Protein AF-A0A2H1GBQ4-F1 (afdb_monomer)

InterPro domains:
  IPR002227 Tyrosinase copper-binding domain [PF00264] (323-516)
  IPR002227 Tyrosinase copper-binding domain [PR00092] (339-356)
  IPR002227 Tyrosinase copper-binding domain [PR00092] (369-374)
  IPR002227 Tyrosinase copper-binding domain [PR00092] (476-487)
  IPR002227 Tyrosinase copper-binding domain [PR00092] (495-513)
  IPR002227 Tyrosinase copper-binding domain [PS00497] (339-356)
  IPR002227 Tyrosinase copper-binding domain [PS00498] (496-507)
  IPR008922 Di-copper centre-containing domain superfamily [G3DSA:1.10.1280.10] (305-570)
  IPR008922 Di-copper centre-containing domain superfamily [SSF48056] (314-570)
  IPR021765 Mycotoxin biosynthesis protein UstYa-like [PF11807] (21-187)
  IPR021765 Mycotoxin biosynthesis protein UstYa-like [PTHR33365] (36-187)

Sequence (570 aa):
MLWRVSRHGSFARGFSNELGPAKHLIELQRSVFVGSPEFRDDGTEYVPDDGIDRPVYVGEPSRSIDHEWALLHWGRFFLLSEDEARSAWGKGFEQYWSPRQGGYVAALEVMHTLHCLDHIRKSLYPEHYSQDSPVHGTLHRDHCLDHIRQSVMCTADLTPIPSRFYPGIGDNYIDSDQPHTCRDWTKARFPDTRRASPLNDRDESLDAWRPLNKRAAGAALRLSACLLRGRQGALNTATYSILPTYSSQRKTRPWTGSGDPFTRKTTLLPVLSIQMMLSTSMNRRREPCVLTLLHKDGHTGRTWPSVKCLSTVPSRWTHNGTVYDDFAYLHGSIGKWCHHSASFLPWHRWTLHIWEASLREHCGFKGHVPYWDWTRDWMDIAASSIWDAESGFGGNGDPTGQVTVGNGTCVEDGPFANLRPIRYNNTYVAHCLSRGFADKPTLDRLLGKRFNPRSIGHIMRVDDYKDFNWEVEFHLHNAMHPAIGGDFRAMTAANDPIFFLHHAQLDHIWWQWQQQQPESRLGAYSGRHMVNSTDENASLQDVLMFGGLVENVPVWHAMDTENGKLCYRY

Structure (mmCIF, N/CA/C/O backbone):
data_AF-A0A2H1GBQ4-F1
#
_entry.id   AF-A0A2H1GBQ4-F1
#
loop_
_atom_site.group_PDB
_atom_site.id
_atom_site.type_symbol
_atom_site.label_atom_id
_atom_site.label_alt_id
_atom_site.label_comp_id
_atom_site.label_asym_id
_atom_site.label_entity_id
_atom_site.label_seq_id
_atom_site.pdbx_PDB_ins_code
_atom_site.Cartn_x
_atom_site.Cartn_y
_atom_site.Cartn_z
_atom_site.occupancy
_atom_site.B_iso_or_equiv
_atom_site.auth_seq_id
_atom_site.auth_comp_id
_atom_site.auth_asym_id
_atom_site.auth_atom_id
_atom_site.pdbx_PDB_model_num
ATOM 1 N N . MET A 1 1 ? -10.084 47.363 27.577 1.00 38.78 1 MET A N 1
ATOM 2 C CA . MET A 1 1 ? -9.716 46.055 26.994 1.00 38.78 1 MET A CA 1
ATOM 3 C C . MET A 1 1 ? -9.038 45.245 28.094 1.00 38.78 1 MET A C 1
ATOM 5 O O . MET A 1 1 ? -7.894 45.519 28.428 1.00 38.78 1 MET A O 1
ATOM 9 N N . LEU A 1 2 ? -9.776 44.368 28.779 1.00 42.47 2 LEU A N 1
ATOM 10 C CA . LEU A 1 2 ? -9.207 43.504 29.820 1.00 42.47 2 LEU A CA 1
ATOM 11 C C . LEU A 1 2 ? -8.462 42.365 29.118 1.00 42.47 2 LEU A C 1
ATOM 13 O O . LEU A 1 2 ? -9.093 41.556 28.438 1.00 42.47 2 LEU A O 1
ATOM 17 N N . TRP A 1 3 ? -7.136 42.326 29.248 1.00 49.81 3 TRP A N 1
ATOM 18 C CA . TRP A 1 3 ? -6.316 41.213 28.776 1.00 49.81 3 TRP A CA 1
ATOM 19 C C . TRP A 1 3 ? -6.796 39.932 29.462 1.00 49.81 3 TRP A C 1
ATOM 21 O O . TRP A 1 3 ? -6.581 39.738 30.659 1.00 49.81 3 TRP A O 1
ATOM 31 N N . ARG A 1 4 ? -7.490 39.060 28.721 1.00 50.50 4 ARG A N 1
ATOM 32 C CA . ARG A 1 4 ? -7.787 37.705 29.188 1.00 50.50 4 ARG A CA 1
ATOM 33 C C . ARG A 1 4 ? -6.452 36.986 29.345 1.00 50.50 4 ARG A C 1
ATOM 35 O O . ARG A 1 4 ? -5.852 36.573 28.358 1.00 50.50 4 ARG A O 1
ATOM 42 N N . VAL A 1 5 ? -5.982 36.842 30.581 1.00 56.78 5 VAL A N 1
ATOM 43 C CA . VAL A 1 5 ? -4.914 35.891 30.891 1.00 56.78 5 VAL A CA 1
ATOM 44 C C . VAL A 1 5 ? -5.446 34.511 30.508 1.00 56.78 5 VAL A C 1
ATOM 46 O O . VAL A 1 5 ? -6.494 34.089 31.003 1.00 56.78 5 VAL A O 1
ATOM 49 N N . SER A 1 6 ? -4.775 33.853 29.563 1.00 67.06 6 SER A N 1
ATOM 50 C CA . SER A 1 6 ? -5.109 32.492 29.142 1.00 67.06 6 SER A CA 1
ATOM 51 C C . SER A 1 6 ? -5.186 31.584 30.368 1.00 67.06 6 SER A C 1
ATOM 53 O O . SER A 1 6 ? -4.241 31.520 31.155 1.00 67.06 6 SER A O 1
ATOM 55 N N . ARG A 1 7 ? -6.299 30.854 30.517 1.00 72.38 7 ARG A N 1
ATOM 56 C CA . ARG A 1 7 ? -6.469 29.851 31.584 1.00 72.38 7 ARG A CA 1
ATOM 57 C C . ARG A 1 7 ? -5.467 28.694 31.472 1.00 72.38 7 ARG A C 1
ATOM 59 O O . ARG A 1 7 ? -5.297 27.959 32.435 1.00 72.38 7 ARG A O 1
ATOM 66 N N . HIS A 1 8 ? -4.807 28.554 30.323 1.00 79.31 8 HIS A N 1
ATOM 67 C CA . HIS A 1 8 ? -3.888 27.460 30.016 1.00 79.31 8 HIS A CA 1
ATOM 68 C C . HIS A 1 8 ? -2.405 27.847 30.140 1.00 79.31 8 HIS A C 1
ATOM 70 O O . HIS A 1 8 ? -1.551 26.973 30.037 1.00 79.31 8 HIS A O 1
ATOM 76 N N . GLY A 1 9 ? -2.087 29.123 30.400 1.00 87.31 9 GLY A N 1
ATOM 77 C CA . GLY A 1 9 ? -0.710 29.632 30.454 1.00 87.31 9 GLY A CA 1
ATOM 78 C C . GLY A 1 9 ? -0.241 30.273 29.143 1.00 87.31 9 GLY A C 1
ATOM 79 O O . GLY A 1 9 ? -1.062 30.637 28.296 1.00 87.31 9 GLY A O 1
ATOM 80 N N . SER A 1 10 ? 1.072 30.469 28.993 1.00 89.25 10 SER A N 1
ATOM 81 C CA . SER A 1 10 ? 1.675 31.069 27.793 1.00 89.25 10 SER A CA 1
ATOM 82 C C . SER A 1 10 ? 3.088 30.556 27.525 1.00 89.25 10 SER A C 1
ATOM 84 O O . SER A 1 10 ? 3.772 30.080 28.430 1.00 89.25 10 SER A O 1
ATOM 86 N N . PHE A 1 11 ? 3.576 30.752 26.296 1.00 89.81 11 PHE A N 1
ATOM 87 C CA . PHE A 1 11 ? 4.953 30.409 25.941 1.00 89.81 11 PHE A CA 1
ATOM 88 C C . PHE A 1 11 ? 5.979 31.083 26.875 1.00 89.81 11 PHE A C 1
ATOM 90 O O . PHE A 1 11 ? 6.908 30.434 27.333 1.00 89.81 11 PHE A O 1
ATOM 97 N N . ALA A 1 12 ? 5.761 32.337 27.280 1.00 88.62 12 ALA A N 1
ATOM 98 C CA . ALA A 1 12 ? 6.686 33.070 28.153 1.00 88.62 12 ALA A CA 1
ATOM 99 C C . ALA A 1 12 ? 6.632 32.686 29.647 1.00 88.62 12 ALA A C 1
ATOM 101 O O . ALA A 1 12 ? 7.546 33.029 30.387 1.00 88.62 12 ALA A O 1
ATOM 102 N N . ARG A 1 13 ? 5.543 32.067 30.127 1.00 87.12 13 ARG A N 1
ATOM 103 C CA . ARG A 1 13 ? 5.309 31.820 31.573 1.00 87.12 13 ARG A CA 1
ATOM 104 C C . ARG A 1 13 ? 5.063 30.354 31.925 1.00 87.12 13 ARG A C 1
ATOM 106 O O . ARG A 1 13 ? 4.898 30.012 33.095 1.00 87.12 13 ARG A O 1
ATOM 113 N N . GLY A 1 14 ? 5.011 29.514 30.904 1.00 88.62 14 GLY A N 1
ATOM 114 C CA . GLY A 1 14 ? 4.707 28.101 30.995 1.00 88.62 14 GLY A CA 1
ATOM 115 C C . GLY A 1 14 ? 3.218 27.777 30.892 1.00 88.62 14 GLY A C 1
ATOM 116 O O . GLY A 1 14 ? 2.351 28.632 31.104 1.00 88.62 14 GLY A O 1
ATOM 117 N N . PHE A 1 15 ? 2.936 26.520 30.556 1.00 90.19 15 PHE A N 1
ATOM 118 C CA . PHE A 1 15 ? 1.590 25.957 30.394 1.00 90.19 15 PHE A CA 1
ATOM 119 C C . PHE A 1 15 ? 1.181 25.090 31.592 1.00 90.19 15 PHE A C 1
ATOM 121 O O . PHE A 1 15 ? 2.008 24.698 32.417 1.00 90.19 15 PHE A O 1
ATOM 128 N N . SER A 1 16 ? -0.113 24.803 31.748 1.00 86.75 16 SER A N 1
ATOM 129 C CA . SER A 1 16 ? -0.639 24.082 32.922 1.00 86.75 16 SER A CA 1
ATOM 130 C C . SER A 1 16 ? -0.069 22.671 33.110 1.00 86.75 16 SER A C 1
ATOM 132 O O . SER A 1 16 ? 0.075 22.244 34.248 1.00 86.75 16 SER A O 1
ATOM 134 N N . ASN A 1 17 ? 0.281 21.986 32.023 1.00 85.19 17 ASN A N 1
ATOM 135 C CA . ASN A 1 17 ? 0.831 20.626 31.991 1.00 85.19 17 ASN A CA 1
ATOM 136 C C . ASN A 1 17 ? 2.365 20.564 32.117 1.00 85.19 17 ASN A C 1
ATOM 138 O O . ASN A 1 17 ? 2.936 19.479 32.095 1.00 85.19 17 ASN A O 1
ATOM 142 N N . GLU A 1 18 ? 3.044 21.705 32.235 1.00 88.19 18 GLU A N 1
ATOM 143 C CA . GLU A 1 18 ? 4.492 21.740 32.444 1.00 88.19 18 GLU A CA 1
ATOM 144 C C . GLU A 1 18 ? 4.855 21.627 33.927 1.00 88.19 18 GLU A C 1
ATOM 146 O O . GLU A 1 18 ? 4.113 22.075 34.809 1.00 88.19 18 GLU A O 1
ATOM 151 N N . LEU A 1 19 ? 6.051 21.098 34.193 1.00 87.06 19 LEU A N 1
ATOM 152 C CA . LEU A 1 19 ? 6.580 20.893 35.537 1.00 87.06 19 LEU A CA 1
ATOM 153 C C . LEU A 1 19 ? 6.640 22.212 36.322 1.00 87.06 19 LEU A C 1
ATOM 155 O O . LEU A 1 19 ? 7.461 23.085 36.043 1.00 87.06 19 LEU A O 1
ATOM 159 N N . GLY A 1 20 ? 5.774 22.342 37.331 1.00 84.00 20 GLY A N 1
ATOM 160 C CA . GLY A 1 20 ? 5.594 23.569 38.115 1.00 84.00 20 GLY A CA 1
ATOM 161 C C . GLY A 1 20 ? 6.903 24.191 38.623 1.00 84.00 20 GLY A C 1
ATOM 162 O O . GLY A 1 20 ? 7.149 25.362 38.327 1.00 84.00 20 GLY A O 1
ATOM 163 N N . PRO A 1 21 ? 7.775 23.424 39.307 1.00 82.94 21 PRO A N 1
ATOM 164 C CA . PRO A 1 21 ? 9.067 23.918 39.778 1.00 82.94 21 PRO A CA 1
ATOM 165 C C . PRO A 1 21 ? 10.001 24.436 38.680 1.00 82.94 21 PRO A C 1
ATOM 167 O O . PRO A 1 21 ? 10.851 25.257 38.986 1.00 82.94 21 PRO A O 1
ATOM 170 N N . ALA A 1 22 ? 9.856 24.020 37.418 1.00 81.31 22 ALA A N 1
ATOM 171 C CA . ALA A 1 22 ? 10.728 24.457 36.324 1.00 81.31 22 ALA A CA 1
ATOM 172 C C . ALA A 1 22 ? 10.250 25.750 35.635 1.00 81.31 22 ALA A C 1
ATOM 174 O O . ALA A 1 22 ? 11.020 26.382 34.918 1.00 81.31 22 ALA A O 1
ATOM 175 N N . LYS A 1 23 ? 9.006 26.194 35.865 1.00 85.31 23 LYS A N 1
ATOM 176 C CA . LYS A 1 23 ? 8.419 27.346 35.148 1.00 85.31 23 LYS A CA 1
ATOM 177 C C . LYS A 1 23 ? 9.160 28.663 35.375 1.00 85.31 23 LYS A C 1
ATOM 179 O O . LYS A 1 23 ? 9.200 29.499 34.482 1.00 85.31 23 LYS A O 1
ATOM 184 N N . HIS A 1 24 ? 9.759 28.845 36.552 1.00 83.81 24 HIS A N 1
ATOM 185 C CA . HIS A 1 24 ? 10.533 30.050 36.873 1.00 83.81 24 HIS A CA 1
ATOM 186 C C . HIS A 1 24 ? 11.876 30.134 36.130 1.00 83.81 24 HIS A C 1
ATOM 188 O O . HIS A 1 24 ? 12.510 31.183 36.161 1.00 83.81 24 HIS A O 1
ATOM 194 N N . LEU A 1 25 ? 12.299 29.045 35.479 1.00 82.81 25 LEU A N 1
ATOM 195 C CA . LEU A 1 25 ? 13.528 28.965 34.687 1.00 82.81 25 LEU A CA 1
ATOM 196 C C . LEU A 1 25 ? 13.283 29.282 33.204 1.00 82.81 25 LEU A C 1
ATOM 198 O O . LEU A 1 25 ? 14.226 29.272 32.422 1.00 82.81 25 LEU A O 1
ATOM 202 N N . ILE A 1 26 ? 12.029 29.530 32.804 1.00 87.19 26 ILE A N 1
ATOM 203 C CA . ILE A 1 26 ? 11.687 29.866 31.421 1.00 87.19 26 ILE A CA 1
ATOM 204 C C . ILE A 1 26 ? 12.207 31.268 31.112 1.00 87.19 26 ILE A C 1
ATOM 206 O O . ILE A 1 26 ? 11.700 32.263 31.628 1.00 87.19 26 ILE A O 1
ATOM 210 N N . GLU A 1 27 ? 13.169 31.339 30.201 1.00 89.12 27 GLU A N 1
ATOM 211 C CA . GLU A 1 27 ? 13.633 32.582 29.596 1.00 89.12 27 GLU A CA 1
ATOM 212 C C . GLU A 1 27 ? 13.408 32.533 28.086 1.00 89.12 27 GLU A C 1
ATOM 214 O O . GLU A 1 27 ? 13.557 31.484 27.458 1.00 89.12 27 GLU A O 1
ATOM 219 N N . LEU A 1 28 ? 13.018 33.665 27.497 1.00 92.81 28 LEU A N 1
ATOM 220 C CA . LEU A 1 28 ? 12.869 33.782 26.051 1.00 92.81 28 LEU A CA 1
ATOM 221 C C . LEU A 1 28 ? 14.123 34.397 25.445 1.00 92.81 28 LEU A C 1
ATOM 223 O O . LEU A 1 28 ? 14.625 35.405 25.937 1.00 92.81 28 LEU A O 1
ATOM 227 N N . GLN A 1 29 ? 14.566 33.827 24.334 1.00 93.06 29 GLN A N 1
ATOM 228 C CA . GLN A 1 29 ? 15.658 34.348 23.528 1.00 93.06 29 GLN A CA 1
ATOM 229 C C . GLN A 1 29 ? 15.260 34.376 22.057 1.00 93.06 29 GLN A C 1
ATOM 231 O O . GLN A 1 29 ? 14.491 33.537 21.588 1.00 93.06 29 GLN A O 1
ATOM 236 N N . ARG A 1 30 ? 15.800 35.343 21.317 1.00 93.44 30 ARG A N 1
ATOM 237 C CA . ARG A 1 30 ? 15.692 35.359 19.860 1.00 93.44 30 ARG A CA 1
ATOM 238 C C . ARG A 1 30 ? 16.866 34.573 19.290 1.00 93.44 30 ARG A C 1
ATOM 240 O O . ARG A 1 30 ? 18.007 34.890 19.611 1.00 93.44 30 ARG A O 1
ATOM 247 N N . SER A 1 31 ? 16.587 33.572 18.467 1.00 90.12 31 SER A N 1
ATOM 248 C CA . SER A 1 31 ? 17.605 32.736 17.826 1.00 90.12 31 SER A CA 1
ATOM 249 C C . SER A 1 31 ? 17.340 32.701 16.329 1.00 90.12 31 SER A C 1
ATOM 251 O O . SER A 1 31 ? 16.193 32.551 15.921 1.00 90.12 31 SER A O 1
ATOM 253 N N . VAL A 1 32 ? 18.374 32.909 15.518 1.00 89.94 32 VAL A N 1
ATOM 254 C CA . VAL A 1 32 ? 18.276 32.761 14.062 1.00 89.94 32 VAL A CA 1
ATOM 255 C C . VAL A 1 32 ? 18.595 31.310 13.746 1.00 89.94 32 VAL A C 1
ATOM 257 O O . VAL A 1 32 ? 19.624 30.807 14.201 1.00 89.94 32 VAL A O 1
ATOM 260 N N . PHE A 1 33 ? 17.687 30.629 13.051 1.00 90.50 33 PHE A N 1
ATOM 261 C CA . PHE A 1 33 ? 17.979 29.293 12.541 1.00 90.50 33 PHE A CA 1
ATOM 262 C C . PHE A 1 33 ? 18.963 29.413 11.384 1.00 90.50 33 PHE A C 1
ATOM 264 O O . PHE A 1 33 ? 19.025 30.444 10.723 1.00 90.50 33 PHE A O 1
ATOM 271 N N . VAL A 1 34 ? 19.792 28.393 11.215 1.00 86.69 34 VAL A N 1
ATOM 272 C CA . VAL A 1 34 ? 20.936 28.413 10.303 1.00 86.69 34 VAL A CA 1
ATOM 273 C C . VAL A 1 34 ? 21.101 27.048 9.661 1.00 86.69 34 VAL A C 1
ATOM 275 O O . VAL A 1 34 ? 20.790 26.029 10.286 1.00 86.69 34 VAL A O 1
ATOM 278 N N . GLY A 1 35 ? 21.650 27.032 8.449 1.00 85.06 35 GLY A N 1
ATOM 279 C CA . GLY A 1 35 ? 21.960 25.801 7.723 1.00 85.06 35 GLY A CA 1
ATOM 280 C C . GLY A 1 35 ? 21.025 25.509 6.552 1.00 85.06 35 GLY A C 1
ATOM 281 O O . GLY A 1 35 ? 20.996 24.371 6.081 1.00 85.06 35 GLY A O 1
ATOM 282 N N . SER A 1 36 ? 20.271 26.506 6.079 1.00 88.31 36 SER A N 1
ATOM 283 C CA . SER A 1 36 ? 19.538 26.409 4.816 1.00 88.31 36 SER A CA 1
ATOM 284 C C . SER A 1 36 ? 20.495 26.108 3.650 1.00 88.31 36 SER A C 1
ATOM 286 O O . SER A 1 36 ? 21.548 26.746 3.545 1.00 88.31 36 SER A O 1
ATOM 288 N N . PRO A 1 37 ? 20.157 25.161 2.757 1.00 90.31 37 PRO A N 1
ATOM 289 C CA . PRO A 1 37 ? 20.913 24.958 1.528 1.00 90.31 37 PRO A CA 1
ATOM 290 C C . PRO A 1 37 ? 20.870 26.190 0.611 1.00 90.31 37 PRO A C 1
ATOM 292 O O . PRO A 1 37 ? 19.827 26.817 0.427 1.00 90.31 37 PRO A O 1
ATOM 295 N N . GLU A 1 38 ? 22.007 26.504 0.002 1.00 91.19 38 GLU A N 1
ATOM 296 C CA . GLU A 1 38 ? 22.168 27.460 -1.089 1.00 91.19 38 GLU A CA 1
ATOM 297 C C . GLU A 1 38 ? 22.621 26.752 -2.372 1.00 91.19 38 GLU A C 1
ATOM 299 O O . GLU A 1 38 ? 23.110 25.623 -2.353 1.00 91.19 38 GLU A O 1
ATOM 304 N N . PHE A 1 39 ? 22.484 27.443 -3.504 1.00 93.38 39 PHE A N 1
ATOM 305 C CA . PHE A 1 39 ? 22.809 26.912 -4.825 1.00 93.38 39 PHE A CA 1
ATOM 306 C C . PHE A 1 39 ? 23.797 27.831 -5.537 1.00 93.38 39 PHE A C 1
ATOM 308 O O . PHE A 1 39 ? 23.578 29.041 -5.627 1.00 93.38 39 PHE A O 1
ATOM 315 N N . ARG A 1 40 ? 24.883 27.253 -6.060 1.00 91.69 40 ARG A N 1
ATOM 316 C CA . ARG A 1 40 ? 25.826 27.953 -6.948 1.00 91.69 40 ARG A CA 1
ATOM 317 C C . ARG A 1 40 ? 25.183 28.221 -8.310 1.00 91.69 40 ARG A C 1
ATOM 319 O O . ARG A 1 40 ? 24.170 27.615 -8.643 1.00 91.69 40 ARG A O 1
ATOM 326 N N . ASP A 1 41 ? 25.808 29.068 -9.128 1.00 90.94 41 ASP A N 1
ATOM 327 C CA . ASP A 1 41 ? 25.331 29.397 -10.484 1.00 90.94 41 ASP A CA 1
ATOM 328 C C . ASP A 1 41 ? 25.222 28.178 -11.420 1.00 90.94 41 ASP A C 1
ATOM 330 O O . ASP A 1 41 ? 24.481 28.219 -12.397 1.00 90.94 41 ASP A O 1
ATOM 334 N N . ASP A 1 42 ? 25.939 27.091 -11.126 1.00 90.62 42 ASP A N 1
ATOM 335 C CA . ASP A 1 42 ? 25.871 25.821 -11.860 1.00 90.62 42 ASP A CA 1
ATOM 336 C C . ASP A 1 42 ? 24.795 24.852 -11.328 1.00 90.62 42 ASP A C 1
ATOM 338 O O . ASP A 1 42 ? 24.683 23.728 -11.816 1.00 90.62 42 ASP A O 1
ATOM 342 N N . GLY A 1 43 ? 24.018 25.276 -10.326 1.00 89.62 43 GLY A N 1
ATOM 343 C CA . GLY A 1 43 ? 22.976 24.482 -9.679 1.00 89.62 43 GLY A CA 1
ATOM 344 C C . GLY A 1 43 ? 23.471 23.577 -8.549 1.00 89.62 43 GLY A C 1
ATOM 345 O O . GLY A 1 43 ? 22.663 22.876 -7.944 1.00 89.62 43 GLY A O 1
ATOM 346 N N . THR A 1 44 ? 24.768 23.584 -8.221 1.00 92.25 44 THR A N 1
ATOM 347 C CA . THR A 1 44 ? 25.311 22.765 -7.129 1.00 92.25 44 THR A CA 1
ATOM 348 C C . THR A 1 44 ? 24.816 23.260 -5.772 1.00 92.25 44 THR A C 1
ATOM 350 O O . THR A 1 44 ? 25.099 24.396 -5.383 1.00 92.25 44 THR A O 1
ATOM 353 N N . GLU A 1 45 ? 24.145 22.379 -5.032 1.00 92.19 45 GLU A N 1
ATOM 354 C CA . GLU A 1 45 ? 23.694 22.609 -3.658 1.00 92.19 45 GLU A CA 1
ATOM 355 C C . GLU A 1 45 ? 24.872 22.583 -2.664 1.00 92.19 45 GLU A C 1
ATOM 357 O O . GLU A 1 45 ? 25.782 21.754 -2.763 1.00 92.19 45 GLU A O 1
ATOM 362 N N . TYR A 1 46 ? 24.877 23.498 -1.696 1.00 89.81 46 TYR A N 1
ATOM 363 C CA . TYR A 1 46 ? 25.819 23.529 -0.577 1.00 89.81 46 TYR A CA 1
ATOM 364 C C . TYR A 1 46 ? 25.187 24.227 0.630 1.00 89.81 46 TYR A C 1
ATOM 366 O O . TYR A 1 46 ? 24.292 25.044 0.476 1.00 89.81 46 TYR A O 1
ATOM 374 N N . VAL A 1 47 ? 25.674 23.960 1.840 1.00 86.56 47 VAL A N 1
ATOM 375 C CA . VAL A 1 47 ? 25.310 24.758 3.022 1.00 86.56 47 VAL A CA 1
ATOM 376 C C . VAL A 1 47 ? 26.403 25.809 3.239 1.00 86.56 47 VAL A C 1
ATOM 378 O O . VAL A 1 47 ? 27.574 25.423 3.323 1.00 86.56 47 VAL A O 1
ATOM 381 N N . PRO A 1 48 ? 26.080 27.115 3.292 1.00 84.25 48 PRO A N 1
ATOM 382 C CA . PRO A 1 48 ? 27.072 28.155 3.538 1.00 84.25 48 PRO A CA 1
ATOM 383 C C . PRO A 1 48 ? 27.746 27.993 4.902 1.00 84.25 48 PRO A C 1
ATOM 385 O O . PRO A 1 48 ? 27.085 27.765 5.915 1.00 84.25 48 PRO A O 1
ATOM 388 N N . ASP A 1 49 ? 29.067 28.158 4.926 1.00 80.69 49 ASP A N 1
ATOM 389 C CA . ASP A 1 49 ? 29.806 28.363 6.168 1.00 80.69 49 ASP A CA 1
ATOM 390 C C . ASP A 1 49 ? 29.695 29.843 6.547 1.00 80.69 49 ASP A C 1
ATOM 392 O O . ASP A 1 49 ? 30.152 30.718 5.806 1.00 80.69 49 ASP A O 1
ATOM 396 N N . ASP A 1 50 ? 29.062 30.136 7.681 1.00 74.31 50 ASP A N 1
ATOM 397 C CA . ASP A 1 50 ? 28.937 31.505 8.181 1.00 74.31 50 ASP A CA 1
ATOM 398 C C . ASP A 1 50 ? 30.172 31.969 8.969 1.00 74.31 50 ASP A C 1
ATOM 400 O O . ASP A 1 50 ? 30.198 33.094 9.475 1.00 74.31 50 ASP A O 1
ATOM 404 N N . GLY A 1 51 ? 31.213 31.131 9.051 1.00 74.31 51 GLY A N 1
ATOM 405 C CA . GLY A 1 51 ? 32.482 31.434 9.706 1.00 74.31 51 GLY A CA 1
ATOM 406 C C . GLY A 1 51 ? 32.368 31.556 11.225 1.00 74.31 51 GLY A C 1
ATOM 407 O O . GLY A 1 51 ? 33.302 32.030 11.877 1.00 74.31 51 GLY A O 1
ATOM 408 N N . ILE A 1 52 ? 31.225 31.162 11.796 1.00 76.19 52 ILE A N 1
ATOM 409 C CA . ILE A 1 52 ? 30.982 31.179 13.233 1.00 76.19 52 ILE A CA 1
ATOM 410 C C . ILE A 1 52 ? 31.333 29.804 13.791 1.00 76.19 52 ILE A C 1
ATOM 412 O O . ILE A 1 52 ? 30.691 28.806 13.476 1.00 76.19 52 ILE A O 1
ATOM 416 N N . ASP A 1 53 ? 32.326 29.769 14.680 1.00 77.19 53 ASP A N 1
ATOM 417 C CA . ASP A 1 53 ? 32.686 28.558 15.416 1.00 77.19 53 ASP A CA 1
ATOM 418 C C . ASP A 1 53 ? 31.555 28.191 16.392 1.00 77.19 53 ASP A C 1
ATOM 420 O O . ASP A 1 53 ? 31.386 28.803 17.453 1.00 77.19 53 ASP A O 1
ATOM 424 N N . ARG A 1 54 ? 30.718 27.232 15.987 1.00 80.31 54 ARG A N 1
ATOM 425 C CA . ARG A 1 54 ? 29.583 26.721 16.761 1.00 80.31 54 ARG A CA 1
ATOM 426 C C . ARG A 1 54 ? 29.535 25.194 16.718 1.00 80.31 54 ARG A C 1
ATOM 428 O O . ARG A 1 54 ? 30.003 24.601 15.747 1.00 80.31 54 ARG A O 1
ATOM 435 N N . PRO A 1 55 ? 28.928 24.550 17.734 1.00 83.75 55 PRO A N 1
ATOM 436 C CA . PRO A 1 55 ? 28.744 23.104 17.742 1.00 83.75 55 PRO A CA 1
ATOM 437 C C . PRO A 1 55 ? 28.078 22.591 16.463 1.00 83.75 55 PRO A C 1
ATOM 439 O O . PRO A 1 55 ? 27.058 23.125 16.022 1.00 83.75 55 PRO A O 1
ATOM 442 N N . VAL A 1 56 ? 28.654 21.536 15.889 1.00 85.12 56 VAL A N 1
ATOM 443 C CA . VAL A 1 56 ? 28.166 20.900 14.662 1.00 85.12 56 VAL A CA 1
ATOM 444 C C . VAL A 1 56 ? 27.339 19.672 15.027 1.00 85.12 56 VAL A C 1
ATOM 446 O O . VAL A 1 56 ? 27.816 18.775 15.719 1.00 85.12 56 VAL A O 1
ATOM 449 N N . TYR A 1 57 ? 26.105 19.616 14.525 1.00 89.12 57 TYR A N 1
ATOM 450 C CA . TYR A 1 57 ? 25.147 18.546 14.834 1.00 89.12 57 TYR A CA 1
ATOM 451 C C . TYR A 1 57 ? 24.800 17.656 13.628 1.00 89.12 57 TYR A C 1
ATOM 453 O O . TYR A 1 57 ? 24.110 16.649 13.783 1.00 89.12 57 TYR A O 1
ATOM 461 N N . VAL A 1 58 ? 25.252 17.992 12.421 1.00 87.56 58 VAL A N 1
ATOM 462 C CA . VAL A 1 58 ? 24.919 17.274 11.178 1.00 87.56 58 VAL A CA 1
ATOM 463 C C . VAL A 1 58 ? 26.160 17.103 10.302 1.00 87.56 58 VAL A C 1
ATOM 465 O O . VAL A 1 58 ? 27.127 17.844 10.457 1.00 87.56 58 VAL A O 1
ATOM 468 N N . GLY A 1 59 ? 26.138 16.117 9.404 1.00 85.38 59 GLY A N 1
ATOM 469 C CA . GLY A 1 59 ? 27.258 15.760 8.527 1.00 85.38 59 GLY A CA 1
ATOM 470 C C . GLY A 1 59 ? 27.615 14.276 8.611 1.00 85.38 59 GLY A C 1
ATOM 471 O O . GLY A 1 59 ? 26.862 13.485 9.189 1.00 85.38 59 GLY A O 1
ATOM 472 N N . GLU A 1 60 ? 28.769 13.921 8.040 1.00 87.69 60 GLU A N 1
ATOM 473 C CA . GLU A 1 60 ? 29.325 12.566 8.107 1.00 87.69 60 GLU A CA 1
ATOM 474 C C . GLU A 1 60 ? 29.522 12.119 9.570 1.00 87.69 60 GLU A C 1
ATOM 476 O O . GLU A 1 60 ? 30.011 12.910 10.390 1.00 87.69 60 GLU A O 1
ATOM 481 N N . PRO A 1 61 ? 29.171 10.866 9.925 1.00 89.50 61 PRO A N 1
ATOM 482 C CA . PRO A 1 61 ? 29.295 10.357 11.285 1.00 89.50 61 PRO A CA 1
ATOM 483 C C . PRO A 1 61 ? 30.685 10.578 11.882 1.00 89.50 61 PRO A C 1
ATOM 485 O O . PRO A 1 61 ? 31.704 10.133 11.351 1.00 89.50 61 PRO A O 1
ATOM 488 N N . SER A 1 62 ? 30.732 11.260 13.024 1.00 84.81 62 SER A N 1
ATOM 489 C CA . SER A 1 62 ? 31.977 11.553 13.726 1.00 84.81 62 SER A CA 1
ATOM 490 C C . SER A 1 62 ? 31.765 11.623 15.234 1.00 84.81 62 SER A C 1
ATOM 492 O O . SER A 1 62 ? 30.698 11.992 15.729 1.00 84.81 62 SER A O 1
ATOM 494 N N . ARG A 1 63 ? 32.831 11.319 15.984 1.00 82.00 63 ARG A N 1
ATOM 495 C CA . ARG A 1 63 ? 32.808 11.365 17.455 1.00 82.00 63 ARG A CA 1
ATOM 496 C C . ARG A 1 63 ? 32.523 12.762 18.005 1.00 82.00 63 ARG A C 1
ATOM 498 O O . ARG A 1 63 ? 31.984 12.861 19.100 1.00 82.00 63 ARG A O 1
ATOM 505 N N . SER A 1 64 ? 32.908 13.819 17.289 1.00 81.88 64 SER A N 1
ATOM 506 C CA . SER A 1 64 ? 32.613 15.201 17.678 1.00 81.88 64 SER A CA 1
ATOM 507 C C . SER A 1 64 ? 31.119 15.494 17.569 1.00 81.88 64 SER A C 1
ATOM 509 O O . SER A 1 64 ? 30.539 15.970 18.536 1.00 81.88 64 SER A O 1
ATOM 511 N N . ILE A 1 65 ? 30.472 15.120 16.460 1.00 89.31 65 ILE A N 1
ATOM 512 C CA . ILE A 1 65 ? 29.016 15.277 16.300 1.00 89.31 65 ILE A CA 1
ATOM 513 C C . ILE A 1 65 ? 28.267 14.469 17.369 1.00 89.31 65 ILE A C 1
ATOM 515 O O . ILE A 1 65 ? 27.359 14.985 18.016 1.00 89.31 65 ILE A O 1
ATOM 519 N N . ASP A 1 66 ? 28.667 13.216 17.608 1.00 85.50 66 ASP A N 1
ATOM 520 C CA . ASP A 1 66 ? 28.046 12.381 18.645 1.00 85.50 66 ASP A CA 1
ATOM 521 C C . ASP A 1 66 ? 28.194 12.966 20.053 1.00 85.50 66 ASP A C 1
ATOM 523 O O . ASP A 1 66 ? 27.287 12.830 20.875 1.00 85.50 66 ASP A O 1
ATOM 527 N N . HIS A 1 67 ? 29.319 13.628 20.328 1.00 82.44 67 HIS A N 1
ATOM 528 C CA . HIS A 1 67 ? 29.551 14.307 21.595 1.00 82.44 67 HIS A CA 1
ATOM 529 C C . HIS A 1 67 ? 28.586 15.479 21.793 1.00 82.44 67 HIS A C 1
ATOM 531 O O . HIS A 1 67 ? 27.939 15.555 22.838 1.00 82.44 67 HIS A O 1
ATOM 537 N N . GLU A 1 68 ? 28.439 16.346 20.790 1.00 86.62 68 GLU A N 1
ATOM 538 C CA . GLU A 1 68 ? 27.526 17.491 20.864 1.00 86.62 68 GLU A CA 1
ATOM 539 C C . GLU A 1 68 ? 26.068 17.038 21.043 1.00 86.62 68 GLU A C 1
ATOM 541 O O . GLU A 1 68 ? 25.340 17.572 21.884 1.00 86.62 68 GLU A O 1
ATOM 546 N N . TRP A 1 69 ? 25.646 15.975 20.350 1.00 89.88 69 TRP A N 1
ATOM 547 C CA . TRP A 1 69 ? 24.326 15.373 20.569 1.00 89.88 69 TRP A CA 1
ATOM 548 C C . TRP A 1 69 ? 24.152 14.791 21.968 1.00 89.88 69 TRP A C 1
ATOM 550 O O . TRP A 1 69 ? 23.113 15.013 22.593 1.00 89.88 69 TRP A O 1
ATOM 560 N N . ALA A 1 70 ? 25.158 14.085 22.491 1.00 82.94 70 ALA A N 1
ATOM 561 C CA . ALA A 1 70 ? 25.108 13.566 23.852 1.00 82.94 70 ALA A CA 1
ATOM 562 C C . ALA A 1 70 ? 24.932 14.710 24.860 1.00 82.94 70 ALA A C 1
ATOM 564 O O . ALA A 1 70 ? 24.107 14.604 25.762 1.00 82.94 70 ALA A O 1
ATOM 565 N N . LEU A 1 71 ? 25.615 15.845 24.677 1.00 82.06 71 LEU A N 1
ATOM 566 C CA . LEU A 1 71 ? 25.434 17.021 25.531 1.00 82.06 71 LEU A CA 1
ATOM 567 C C . LEU A 1 71 ? 24.009 17.587 25.475 1.00 82.06 71 LEU A C 1
ATOM 569 O O . LEU A 1 71 ? 23.554 18.149 26.471 1.00 82.06 71 LEU A O 1
ATOM 573 N N . LEU A 1 72 ? 23.270 17.444 24.372 1.00 86.12 72 LEU A N 1
ATOM 574 C CA . LEU A 1 72 ? 21.887 17.921 24.272 1.00 86.12 72 LEU A CA 1
ATOM 575 C C . LEU A 1 72 ? 20.917 17.132 25.163 1.00 86.12 72 LEU A C 1
ATOM 577 O O . LEU A 1 72 ? 20.124 17.736 25.885 1.00 86.12 72 LEU A O 1
ATOM 581 N N . HIS A 1 73 ? 20.983 15.803 25.157 1.00 84.62 73 HIS A N 1
ATOM 582 C CA . HIS A 1 73 ? 20.028 14.958 25.891 1.00 84.62 73 HIS A CA 1
ATOM 583 C C . HIS A 1 73 ? 20.618 14.262 27.131 1.00 84.62 73 HIS A C 1
ATOM 585 O O . HIS A 1 73 ? 19.917 13.511 27.814 1.00 84.62 73 HIS A O 1
ATOM 591 N N . TRP A 1 74 ? 21.867 14.565 27.500 1.00 77.81 74 TRP A N 1
ATOM 592 C CA . TRP A 1 74 ? 22.476 14.070 28.735 1.00 77.81 74 TRP A CA 1
ATOM 593 C C . TRP A 1 74 ? 21.732 14.539 29.986 1.00 77.81 74 TRP A C 1
ATOM 595 O O . TRP A 1 74 ? 21.309 15.690 30.091 1.00 77.81 74 TRP A O 1
ATOM 605 N N . GLY A 1 75 ? 21.622 13.650 30.977 1.00 75.38 75 GLY A N 1
ATOM 606 C CA . GLY A 1 75 ? 20.924 13.944 32.229 1.00 75.38 75 GLY A CA 1
ATOM 607 C C . GLY A 1 75 ? 19.399 13.938 32.090 1.00 75.38 75 GLY A C 1
ATOM 608 O O . GLY A 1 75 ? 18.713 14.481 32.953 1.00 75.38 75 GLY A O 1
ATOM 609 N N . 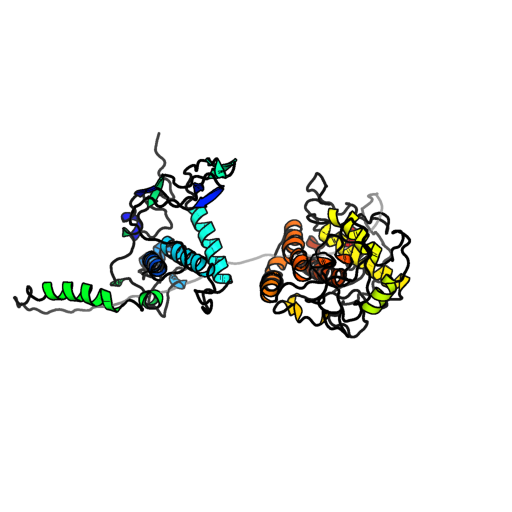ARG A 1 76 ? 18.864 13.339 31.012 1.00 80.19 76 ARG A N 1
ATOM 610 C CA . ARG A 1 76 ? 17.427 13.329 30.687 1.00 80.19 76 ARG A CA 1
ATOM 611 C C . ARG A 1 76 ? 16.531 12.803 31.794 1.00 80.19 76 ARG A C 1
ATOM 613 O O . ARG A 1 76 ? 15.395 13.247 31.869 1.00 80.19 76 ARG A O 1
ATOM 620 N N . PHE A 1 77 ? 17.005 11.890 32.640 1.00 85.44 77 PHE A N 1
ATOM 621 C CA . PHE A 1 77 ? 16.183 11.301 33.692 1.00 85.44 77 PHE A CA 1
ATOM 622 C C . PHE A 1 77 ? 16.470 11.914 35.065 1.00 85.44 77 PHE A C 1
ATOM 624 O O . PHE A 1 77 ? 17.608 11.916 35.540 1.00 85.44 77 PHE A O 1
ATOM 631 N N . PHE A 1 78 ? 15.425 12.355 35.757 1.00 85.75 78 PHE A N 1
ATOM 632 C CA . PHE A 1 78 ? 15.492 12.863 37.127 1.00 85.75 78 PHE A CA 1
ATOM 633 C C . PHE A 1 78 ? 14.330 12.334 37.973 1.00 85.75 78 PHE A C 1
ATOM 635 O O . PHE A 1 78 ? 13.332 11.845 37.446 1.00 85.75 78 PHE A O 1
ATOM 642 N N . LEU A 1 79 ? 14.486 12.388 39.295 1.00 87.44 79 LEU A N 1
ATOM 643 C CA . LEU A 1 79 ? 13.484 11.942 40.255 1.00 87.44 79 LEU A CA 1
ATOM 644 C C . LEU A 1 79 ? 12.586 13.103 40.689 1.00 87.44 79 LEU A C 1
ATOM 646 O O . LEU A 1 79 ? 13.078 14.154 41.109 1.00 87.44 79 LEU A O 1
ATOM 650 N N . LEU A 1 80 ? 11.276 12.879 40.618 1.00 89.56 80 LEU A N 1
ATOM 651 C CA . LEU A 1 80 ? 10.257 13.751 41.195 1.00 89.56 80 LEU A CA 1
ATOM 652 C C . LEU A 1 80 ? 9.943 13.336 42.635 1.00 89.56 80 LEU A C 1
ATOM 654 O O . LEU A 1 80 ? 9.914 12.143 42.959 1.00 89.56 80 LEU A O 1
ATOM 658 N N . SER A 1 81 ? 9.651 14.321 43.489 1.00 89.88 81 SER A N 1
ATOM 659 C CA . SER A 1 81 ? 8.978 14.052 44.762 1.00 89.88 81 SER A CA 1
ATOM 660 C C . SER A 1 81 ? 7.560 13.524 44.519 1.00 89.88 81 SER A C 1
ATOM 662 O O . SER A 1 81 ? 6.991 13.689 43.437 1.00 89.88 81 SER A O 1
ATOM 664 N N . GLU A 1 82 ? 6.957 12.902 45.532 1.00 91.88 82 GLU A N 1
ATOM 665 C CA . GLU A 1 82 ? 5.574 12.428 45.424 1.00 91.88 82 GLU A CA 1
ATOM 666 C C . GLU A 1 82 ? 4.594 13.574 45.117 1.00 91.88 82 GLU A C 1
ATOM 668 O O . GLU A 1 82 ? 3.717 13.421 44.270 1.00 91.88 82 GLU A O 1
ATOM 673 N N . ASP A 1 83 ? 4.786 14.744 45.736 1.00 91.44 83 ASP A N 1
ATOM 674 C CA . ASP A 1 83 ? 3.965 15.934 45.485 1.00 91.44 83 ASP A CA 1
ATOM 675 C C . ASP A 1 83 ? 4.151 16.478 44.064 1.00 91.44 83 ASP A C 1
ATOM 677 O O . ASP A 1 83 ? 3.181 16.875 43.416 1.00 91.44 83 ASP A O 1
ATOM 681 N N . GLU A 1 84 ? 5.386 16.473 43.551 1.00 90.62 84 GLU A N 1
ATOM 682 C CA . GLU A 1 84 ? 5.679 16.878 42.174 1.00 90.62 84 GLU A CA 1
ATOM 683 C C . GLU A 1 84 ? 5.028 15.915 41.168 1.00 90.62 84 GLU A C 1
ATOM 685 O O . GLU A 1 84 ? 4.386 16.370 40.223 1.00 90.62 84 GLU A O 1
ATOM 690 N N . ALA A 1 85 ? 5.121 14.601 41.398 1.00 92.31 85 ALA A N 1
ATOM 691 C CA . ALA A 1 85 ? 4.503 13.575 40.556 1.00 92.31 85 ALA A CA 1
ATOM 692 C C . ALA A 1 85 ? 2.966 13.651 40.582 1.00 92.31 85 ALA A C 1
ATOM 694 O O . ALA A 1 85 ? 2.316 13.623 39.535 1.00 92.31 85 ALA A O 1
ATOM 695 N N . ARG A 1 86 ? 2.375 13.821 41.772 1.00 92.56 86 ARG A N 1
ATOM 696 C CA . ARG A 1 86 ? 0.930 14.006 41.963 1.00 92.56 86 ARG A CA 1
ATOM 697 C C . ARG A 1 86 ? 0.425 15.264 41.259 1.00 92.56 86 ARG A C 1
ATOM 699 O O . ARG A 1 86 ? -0.628 15.230 40.628 1.00 92.56 86 ARG A O 1
ATOM 706 N N . SER A 1 87 ? 1.172 16.363 41.358 1.00 89.69 87 SER A N 1
ATOM 707 C CA . SER A 1 87 ? 0.845 17.633 40.703 1.00 89.69 87 SER A CA 1
ATOM 708 C C . SER A 1 87 ? 0.960 17.543 39.177 1.00 89.69 87 SER A C 1
ATOM 710 O O . SER A 1 87 ? 0.094 18.049 38.467 1.00 89.69 87 SER A O 1
ATOM 712 N N . ALA A 1 88 ? 1.990 16.859 38.667 1.00 88.69 88 ALA A N 1
ATOM 713 C CA . ALA A 1 88 ? 2.238 16.725 37.234 1.00 88.69 88 ALA A CA 1
ATOM 714 C C . ALA A 1 88 ? 1.263 15.763 36.532 1.00 88.69 88 ALA A C 1
ATOM 716 O O . ALA A 1 88 ? 0.800 16.060 35.432 1.00 88.69 88 ALA A O 1
ATOM 717 N N . TRP A 1 89 ? 0.946 14.618 37.145 1.00 91.62 89 TRP A N 1
ATOM 718 C CA . TRP A 1 89 ? 0.198 13.537 36.486 1.00 91.62 89 TRP A CA 1
ATOM 719 C C . TRP A 1 89 ? -1.221 13.320 37.023 1.00 91.62 89 TRP A C 1
ATOM 721 O O . TRP A 1 89 ? -2.023 12.642 36.383 1.00 91.62 89 TRP A O 1
ATOM 731 N N . GLY A 1 90 ? -1.569 13.912 38.166 1.00 90.25 90 GLY A N 1
ATOM 732 C CA . GLY A 1 90 ? -2.915 13.843 38.724 1.00 90.25 90 GLY A CA 1
ATOM 733 C C . GLY A 1 90 ? -3.299 12.452 39.240 1.00 90.25 90 GLY A C 1
ATOM 734 O O . GLY A 1 90 ? -2.510 11.748 39.867 1.00 90.25 90 GLY A O 1
ATOM 735 N N . LYS A 1 91 ? -4.565 12.065 39.042 1.00 92.62 91 LYS A N 1
ATOM 736 C CA . LYS A 1 91 ? -5.102 10.796 39.557 1.00 92.62 91 LYS A CA 1
ATOM 737 C C . LYS A 1 91 ? -4.428 9.606 38.862 1.00 92.62 91 LYS A C 1
ATOM 739 O O . LYS A 1 91 ? -4.471 9.516 37.641 1.00 92.62 91 LYS A O 1
ATOM 744 N N . GLY A 1 92 ? -3.900 8.665 39.648 1.00 92.31 92 GLY A N 1
ATOM 745 C CA . GLY A 1 92 ? -3.218 7.471 39.142 1.00 92.31 92 GLY A CA 1
ATOM 746 C C . GLY A 1 92 ? -1.712 7.646 38.954 1.00 92.31 92 GLY A C 1
ATOM 747 O O . GLY A 1 92 ? -1.078 6.768 38.375 1.00 92.31 92 GLY A O 1
ATOM 748 N N . PHE A 1 93 ? -1.127 8.751 39.433 1.00 94.38 93 PHE A N 1
ATOM 749 C CA . PHE A 1 93 ? 0.313 9.005 39.352 1.00 94.38 93 PHE A CA 1
ATOM 750 C C . PHE A 1 93 ? 1.166 7.899 40.003 1.00 94.38 93 PHE A C 1
ATOM 752 O O . PHE A 1 93 ? 2.311 7.695 39.605 1.00 94.38 93 PHE A O 1
ATOM 759 N N . GLU A 1 94 ? 0.601 7.147 40.951 1.00 94.88 94 GLU A N 1
ATOM 760 C CA . GLU A 1 94 ? 1.245 6.038 41.657 1.00 94.88 94 GLU A CA 1
ATOM 761 C C . GLU A 1 94 ? 1.749 4.944 40.698 1.00 94.88 94 GLU A C 1
ATOM 763 O O . GLU A 1 94 ? 2.738 4.271 40.991 1.00 94.88 94 GLU A O 1
ATOM 768 N N . GLN A 1 95 ? 1.125 4.794 39.520 1.00 94.06 95 GLN A N 1
ATOM 769 C CA . GLN A 1 95 ? 1.541 3.820 38.502 1.00 94.06 95 GLN A CA 1
ATOM 770 C C . GLN A 1 95 ? 2.911 4.129 37.878 1.00 94.06 95 GLN A C 1
ATOM 772 O O . GLN A 1 95 ? 3.529 3.244 37.291 1.00 94.06 95 GLN A O 1
ATOM 777 N N . TYR A 1 96 ? 3.388 5.372 37.996 1.00 92.50 96 TYR A N 1
ATOM 778 C CA . TYR A 1 96 ? 4.676 5.814 37.454 1.00 92.50 96 TYR A CA 1
ATOM 779 C C . TYR A 1 96 ? 5.831 5.663 38.454 1.00 92.50 96 TYR A C 1
ATOM 781 O O . TYR A 1 96 ? 6.968 6.038 38.155 1.00 92.50 96 TYR A O 1
ATOM 789 N N . TRP A 1 97 ? 5.571 5.127 39.652 1.00 93.19 97 TRP A N 1
ATOM 790 C CA . TRP A 1 97 ? 6.627 4.819 40.608 1.00 93.19 97 TRP A CA 1
ATOM 791 C C . TRP A 1 97 ? 7.532 3.719 40.051 1.00 93.19 97 TRP A C 1
ATOM 793 O O . TRP A 1 97 ? 7.056 2.655 39.660 1.00 93.19 97 TRP A O 1
ATOM 803 N N . SER A 1 98 ? 8.847 3.944 40.051 1.00 88.56 98 SER A N 1
ATOM 804 C CA . SER A 1 98 ? 9.826 2.949 39.619 1.00 88.56 98 SER A CA 1
ATOM 805 C C . SER A 1 98 ? 10.463 2.262 40.828 1.00 88.56 98 SER A C 1
ATOM 807 O O . SER A 1 98 ? 11.337 2.851 41.474 1.00 88.56 98 SER A O 1
ATOM 809 N N . PRO A 1 99 ? 10.124 0.989 41.125 1.00 86.06 99 PRO A N 1
ATOM 810 C CA . PRO A 1 99 ? 10.693 0.281 42.271 1.00 86.06 99 PRO A CA 1
ATOM 811 C C . PRO A 1 99 ? 12.209 0.112 42.160 1.00 86.06 99 PRO A C 1
ATOM 813 O O . PRO A 1 99 ? 12.917 0.168 43.158 1.00 86.06 99 PRO A O 1
ATOM 816 N N . ARG A 1 100 ? 12.718 -0.065 40.931 1.00 81.38 100 ARG A N 1
ATOM 817 C CA . ARG A 1 100 ? 14.156 -0.235 40.667 1.00 81.38 100 ARG A CA 1
ATOM 818 C C . ARG A 1 100 ? 14.958 1.049 40.866 1.00 81.38 100 ARG A C 1
ATOM 820 O O . ARG A 1 100 ? 16.139 0.959 41.170 1.00 81.38 100 ARG A O 1
ATOM 827 N N . GLN A 1 101 ? 14.342 2.209 40.648 1.00 81.75 101 GLN A N 1
ATOM 828 C CA . GLN A 1 101 ? 15.004 3.511 40.777 1.00 81.75 101 GLN A CA 1
ATOM 829 C C . GLN A 1 101 ? 14.697 4.192 42.117 1.00 81.75 101 GLN A C 1
ATOM 831 O O . GLN A 1 101 ? 15.290 5.221 42.419 1.00 81.75 101 GLN A O 1
ATOM 836 N N . GLY A 1 102 ? 13.786 3.624 42.918 1.00 84.69 102 GLY A N 1
ATOM 837 C CA . GLY A 1 102 ? 13.406 4.155 44.226 1.00 84.69 102 GLY A CA 1
ATOM 838 C C . GLY A 1 102 ? 12.687 5.504 44.158 1.00 84.69 102 GLY A C 1
ATOM 839 O O . GLY A 1 102 ? 12.810 6.292 45.091 1.00 84.69 102 GLY A O 1
ATOM 840 N N . GLY A 1 103 ? 11.981 5.793 43.058 1.00 89.31 103 GLY A N 1
ATOM 841 C CA . GLY A 1 103 ? 11.389 7.109 42.820 1.00 89.31 103 GLY A CA 1
ATOM 842 C C . GLY A 1 103 ? 10.532 7.205 41.555 1.00 89.31 103 GLY A C 1
ATOM 843 O O . GLY A 1 103 ? 10.492 6.281 40.737 1.00 89.31 103 GLY A O 1
ATOM 844 N N . TYR A 1 104 ? 9.873 8.351 41.377 1.00 91.81 104 TYR A N 1
ATOM 845 C CA . TYR A 1 104 ? 9.180 8.723 40.140 1.00 91.81 104 TYR A CA 1
ATOM 846 C C . TYR A 1 104 ? 10.189 9.274 39.134 1.00 91.81 104 TYR A C 1
ATOM 848 O O . TYR A 1 104 ? 10.688 10.384 39.304 1.00 91.81 104 TYR A O 1
ATOM 856 N N . VAL A 1 105 ? 10.509 8.498 38.100 1.00 89.44 105 VAL A N 1
ATOM 857 C CA . VAL A 1 105 ? 11.455 8.921 37.061 1.00 89.44 105 VAL A CA 1
ATOM 858 C C . VAL A 1 105 ? 10.720 9.749 36.016 1.00 89.44 105 VAL A C 1
ATOM 860 O O . VAL A 1 105 ? 9.743 9.283 35.437 1.00 89.44 105 VAL A O 1
ATOM 863 N N . ALA A 1 106 ? 11.222 10.945 35.741 1.00 88.44 106 ALA A N 1
ATOM 864 C CA . ALA A 1 106 ? 10.711 11.824 34.702 1.00 88.44 106 ALA A CA 1
ATOM 865 C C . ALA A 1 106 ? 11.837 12.280 33.769 1.00 88.44 106 ALA A C 1
ATOM 867 O O . ALA A 1 106 ? 13.013 12.260 34.136 1.00 88.44 106 ALA A O 1
ATOM 868 N N . ALA A 1 107 ? 11.448 12.706 32.571 1.00 87.19 107 ALA A N 1
ATOM 869 C CA . ALA A 1 107 ? 12.289 13.445 31.644 1.00 87.19 107 ALA A CA 1
ATOM 870 C C . ALA A 1 107 ? 11.558 14.708 31.190 1.00 87.19 107 ALA A C 1
ATOM 872 O O . ALA A 1 107 ? 10.326 14.741 31.166 1.00 87.19 107 ALA A O 1
ATOM 873 N N . LEU A 1 108 ? 12.311 15.754 30.848 1.00 86.44 108 LEU A N 1
ATOM 874 C CA . LEU A 1 108 ? 11.731 16.910 30.171 1.00 86.44 108 LEU A CA 1
ATOM 875 C C . LEU A 1 108 ? 11.474 16.542 28.710 1.00 86.44 108 LEU A C 1
ATOM 877 O O . LEU A 1 108 ? 12.345 15.962 28.062 1.00 86.44 108 LEU A O 1
ATOM 881 N N . GLU A 1 109 ? 10.315 16.944 28.192 1.00 89.31 109 GLU A N 1
ATOM 882 C CA . GLU A 1 109 ? 9.894 16.680 26.810 1.00 89.31 109 GLU A CA 1
ATOM 883 C C . GLU A 1 109 ? 10.974 17.071 25.793 1.00 89.31 109 GLU A C 1
ATOM 885 O O . GLU A 1 109 ? 11.364 16.258 24.968 1.00 89.31 109 GLU A O 1
ATOM 890 N N . VAL A 1 110 ? 11.565 18.268 25.921 1.00 89.12 110 VAL A N 1
ATOM 891 C CA . VAL A 1 110 ? 12.639 18.732 25.022 1.00 89.12 110 VAL A CA 1
ATOM 892 C C . VAL A 1 110 ? 13.826 17.762 24.964 1.00 89.12 110 VAL A C 1
ATOM 894 O O . VAL A 1 110 ? 14.386 17.537 23.897 1.00 89.12 110 VAL A O 1
ATOM 897 N N . MET A 1 111 ? 14.188 17.131 26.084 1.00 88.00 111 MET A N 1
ATOM 898 C CA . MET A 1 111 ? 15.303 16.181 26.134 1.00 88.00 111 MET A CA 1
ATOM 899 C C . MET A 1 111 ? 14.916 14.829 25.534 1.00 88.00 111 MET A C 1
ATOM 901 O O . MET A 1 111 ? 15.748 14.191 24.894 1.00 88.00 111 MET A O 1
ATOM 905 N N . HIS A 1 112 ? 13.663 14.397 25.710 1.00 90.00 112 HIS A N 1
ATOM 906 C CA . HIS A 1 112 ? 13.161 13.181 25.077 1.00 90.00 112 HIS A CA 1
ATOM 907 C C . HIS A 1 112 ? 13.042 13.347 23.556 1.00 90.00 112 HIS A C 1
ATOM 909 O O . HIS A 1 112 ? 13.507 12.478 22.820 1.00 90.00 112 HIS A O 1
ATOM 915 N N . THR A 1 113 ? 12.533 14.486 23.083 1.00 94.06 113 THR A N 1
ATOM 916 C CA . THR A 1 113 ? 12.468 14.829 21.657 1.00 94.06 113 THR A CA 1
ATOM 917 C C . THR A 1 113 ? 13.863 14.903 21.032 1.00 94.06 113 THR A C 1
ATOM 919 O O . THR A 1 113 ? 14.070 14.354 19.953 1.00 94.06 113 THR A O 1
ATOM 922 N N . LEU A 1 114 ? 14.850 15.499 21.716 1.00 92.88 114 LEU A N 1
ATOM 923 C CA . LEU A 1 114 ? 16.242 15.541 21.240 1.00 92.88 114 LEU A CA 1
ATOM 924 C C . LEU A 1 114 ? 16.913 14.158 21.238 1.00 92.88 114 LEU A C 1
ATOM 926 O O . LEU A 1 114 ? 17.632 13.843 20.295 1.00 92.88 114 LEU A O 1
ATOM 930 N N . HIS A 1 115 ? 16.642 13.311 22.238 1.00 90.00 115 HIS A N 1
ATOM 931 C CA . HIS A 1 115 ? 17.056 11.898 22.245 1.00 90.00 115 HIS A CA 1
ATOM 932 C C . HIS A 1 115 ? 16.471 11.143 21.044 1.00 90.00 115 HIS A C 1
ATOM 934 O O . HIS A 1 115 ? 17.187 10.446 20.329 1.00 90.00 115 HIS A O 1
ATOM 940 N N . CYS A 1 116 ? 15.172 11.317 20.786 1.00 92.38 116 CYS A N 1
ATOM 941 C CA . CYS A 1 116 ? 14.492 10.728 19.636 1.00 92.38 116 CYS A CA 1
ATOM 942 C C . CYS A 1 116 ? 15.125 11.190 18.316 1.00 92.38 116 CYS A C 1
ATOM 944 O O . CYS A 1 116 ? 15.405 10.365 17.448 1.00 92.38 116 CYS A O 1
ATOM 946 N N . LEU A 1 117 ? 15.391 12.491 18.180 1.00 94.81 117 LEU A N 1
ATOM 947 C CA . LEU A 1 117 ? 15.994 13.068 16.981 1.00 94.81 117 LEU A CA 1
ATOM 948 C C . LEU A 1 117 ? 17.429 12.565 16.754 1.00 94.81 117 LEU A C 1
ATOM 950 O O . LEU A 1 117 ? 17.767 12.221 15.624 1.00 94.81 117 LEU A O 1
ATOM 954 N N . ASP A 1 118 ? 18.238 12.427 17.811 1.00 91.44 118 ASP A N 1
ATOM 955 C CA . ASP A 1 118 ? 19.581 11.834 17.725 1.00 91.44 118 ASP A CA 1
ATOM 956 C C . ASP A 1 118 ? 19.531 10.373 17.243 1.00 91.44 118 ASP A C 1
ATOM 958 O O . ASP A 1 118 ? 20.314 9.954 16.389 1.00 91.44 118 ASP A O 1
ATOM 962 N N . HIS A 1 119 ? 18.563 9.592 17.732 1.00 87.94 119 HIS A N 1
ATOM 963 C CA . HIS A 1 119 ? 18.359 8.218 17.268 1.00 87.94 119 HIS A CA 1
ATOM 964 C C . HIS A 1 119 ? 17.956 8.144 15.792 1.00 87.94 119 HIS A C 1
ATOM 966 O O . HIS A 1 119 ? 18.448 7.272 15.071 1.00 87.94 119 HIS A O 1
ATOM 972 N N . ILE A 1 120 ? 17.099 9.056 15.323 1.00 90.62 120 ILE A N 1
ATOM 973 C CA . ILE A 1 120 ? 16.746 9.146 13.901 1.00 90.62 120 ILE A CA 1
ATOM 974 C C . ILE A 1 120 ? 17.966 9.541 13.071 1.00 90.62 120 ILE A C 1
ATOM 976 O O . ILE A 1 120 ? 18.259 8.853 12.094 1.00 90.62 120 ILE A O 1
ATOM 980 N N . ARG A 1 121 ? 18.736 10.553 13.491 1.00 91.94 121 ARG A N 1
ATOM 981 C CA . ARG A 1 121 ? 19.989 10.953 12.832 1.00 91.94 121 ARG A CA 1
ATOM 982 C C . ARG A 1 121 ? 20.942 9.768 12.672 1.00 91.94 121 ARG A C 1
ATOM 984 O O . ARG A 1 121 ? 21.413 9.513 11.568 1.00 91.94 121 ARG A O 1
ATOM 991 N N . LYS A 1 122 ? 21.199 9.012 13.745 1.00 88.06 122 LYS A N 1
ATOM 992 C CA . LYS A 1 122 ? 22.069 7.823 13.708 1.00 88.06 122 LYS A CA 1
ATOM 993 C C . LYS A 1 122 ? 21.531 6.736 12.776 1.00 88.06 122 LYS A C 1
ATOM 995 O O . LYS A 1 122 ? 22.305 6.052 12.116 1.00 88.06 122 LYS A O 1
ATOM 1000 N N . SER A 1 123 ? 20.208 6.594 12.667 1.00 87.12 123 SER A N 1
ATOM 1001 C CA . SER A 1 123 ? 19.594 5.607 11.768 1.00 87.12 123 SER A CA 1
ATOM 1002 C C . SER A 1 123 ? 19.794 5.895 10.275 1.00 87.12 123 SER A C 1
ATOM 1004 O O . SER A 1 123 ? 19.643 4.977 9.473 1.00 87.12 123 SER A O 1
ATOM 1006 N N . LEU A 1 124 ? 20.178 7.123 9.904 1.00 87.31 124 LEU A N 1
ATOM 1007 C CA . LEU A 1 124 ? 20.540 7.477 8.526 1.00 87.31 124 LEU A CA 1
ATOM 1008 C C . LEU A 1 124 ? 21.903 6.899 8.103 1.00 87.31 124 LEU A C 1
ATOM 1010 O O . LEU A 1 124 ? 22.181 6.834 6.910 1.00 87.31 124 LEU A O 1
ATOM 1014 N N . TYR A 1 125 ? 22.722 6.435 9.057 1.00 88.12 125 TYR A N 1
ATOM 1015 C CA . TYR A 1 125 ? 24.057 5.875 8.814 1.00 88.12 125 TYR A CA 1
ATOM 1016 C C . TYR A 1 125 ? 24.207 4.476 9.439 1.00 88.12 125 TYR A C 1
ATOM 1018 O O . TYR A 1 125 ? 24.990 4.291 10.378 1.00 88.12 125 TYR A O 1
ATOM 1026 N N . PRO A 1 126 ? 23.459 3.471 8.947 1.00 82.62 126 PRO A N 1
ATOM 1027 C CA . PRO A 1 126 ? 23.448 2.124 9.524 1.00 82.62 126 PRO A CA 1
ATOM 1028 C C . PRO A 1 126 ? 24.810 1.416 9.449 1.00 82.62 126 PRO A C 1
ATOM 1030 O O . PRO A 1 126 ? 25.104 0.586 10.303 1.00 82.62 126 PRO A O 1
ATOM 1033 N N . GLU A 1 127 ? 25.655 1.785 8.481 1.00 82.31 127 GLU A N 1
ATOM 1034 C CA . GLU A 1 127 ? 27.030 1.281 8.339 1.00 82.31 127 GLU A CA 1
ATOM 1035 C C . GLU A 1 127 ? 27.953 1.743 9.483 1.00 82.31 127 GLU A C 1
ATOM 1037 O O . GLU A 1 127 ? 28.940 1.083 9.802 1.00 82.31 127 GLU A O 1
ATOM 1042 N N . HIS A 1 128 ? 27.646 2.889 10.106 1.00 83.00 128 HIS A N 1
ATOM 1043 C CA . HIS A 1 128 ? 28.440 3.467 11.194 1.00 83.00 128 HIS A CA 1
ATOM 1044 C C . HIS A 1 128 ? 27.839 3.179 12.575 1.00 83.00 128 HIS A C 1
ATOM 1046 O O . HIS A 1 128 ? 28.565 2.902 13.531 1.00 83.00 128 HIS A O 1
ATOM 1052 N N . TYR A 1 129 ? 26.511 3.236 12.694 1.00 81.31 129 TYR A N 1
ATOM 1053 C CA . TYR A 1 129 ? 25.799 3.013 13.948 1.00 81.31 129 TYR A CA 1
ATOM 1054 C C . TYR A 1 129 ? 25.079 1.664 13.915 1.00 81.31 129 TYR A C 1
ATOM 1056 O O . TYR A 1 129 ? 24.018 1.530 13.295 1.00 81.31 129 TYR A O 1
ATOM 1064 N N . SER A 1 130 ? 25.643 0.678 14.628 1.00 68.25 130 SER A N 1
ATOM 1065 C CA . SER A 1 130 ? 25.019 -0.640 14.790 1.00 68.25 130 SER A CA 1
ATOM 1066 C C . SER A 1 130 ? 23.584 -0.507 15.316 1.00 68.25 130 SER A C 1
ATOM 1068 O O . SER A 1 130 ? 23.283 0.267 16.229 1.00 68.25 130 SER A O 1
ATOM 1070 N N . GLN A 1 131 ? 22.693 -1.295 14.720 1.00 62.03 131 GLN A N 1
ATOM 1071 C CA . GLN A 1 131 ? 21.264 -1.325 15.017 1.00 62.03 131 GLN A CA 1
ATOM 1072 C C . GLN A 1 131 ? 20.905 -2.349 16.110 1.00 62.03 131 GLN A C 1
ATOM 1074 O O . GLN A 1 131 ? 19.723 -2.606 16.332 1.00 62.03 131 GLN A O 1
ATOM 1079 N N . ASP A 1 132 ? 21.889 -2.906 16.826 1.00 54.56 132 ASP A N 1
ATOM 1080 C CA . ASP A 1 132 ? 21.723 -4.044 17.750 1.00 54.56 132 ASP A CA 1
ATOM 1081 C C . ASP A 1 132 ? 21.026 -3.697 19.086 1.00 54.56 132 ASP A C 1
ATOM 1083 O O . ASP A 1 132 ? 21.043 -4.476 20.041 1.00 54.56 132 ASP A O 1
ATOM 1087 N N . SER A 1 133 ? 20.378 -2.531 19.191 1.00 59.47 133 SER A N 1
ATOM 1088 C CA . SER A 1 133 ? 19.664 -2.142 20.408 1.00 59.47 133 SER A CA 1
ATOM 1089 C C . SER A 1 133 ? 18.288 -2.822 20.482 1.00 59.47 133 SER A C 1
ATOM 1091 O O . SER A 1 133 ? 17.413 -2.516 19.667 1.00 59.47 133 SER A O 1
ATOM 1093 N N . PRO A 1 134 ? 18.007 -3.644 21.514 1.00 56.31 134 PRO A N 1
ATOM 1094 C CA . PRO A 1 134 ? 16.706 -4.301 21.674 1.00 56.31 134 PRO A CA 1
ATOM 1095 C C . PRO A 1 134 ? 15.565 -3.315 21.971 1.00 56.31 134 PRO A C 1
ATOM 1097 O O . PRO A 1 134 ? 14.394 -3.680 21.897 1.00 56.31 134 PRO A O 1
ATOM 1100 N N . VAL A 1 135 ? 15.896 -2.068 22.325 1.00 59.31 135 VAL A N 1
ATOM 1101 C CA . VAL A 1 135 ? 14.932 -1.021 22.689 1.00 59.31 135 VAL A CA 1
ATOM 1102 C C . VAL A 1 135 ? 14.716 -0.024 21.551 1.00 59.31 135 VAL A C 1
ATOM 1104 O O . VAL A 1 135 ? 13.602 0.467 21.417 1.00 59.31 135 VAL A O 1
ATOM 1107 N N . HIS A 1 136 ? 15.723 0.230 20.704 1.00 69.75 136 HIS A N 1
ATOM 1108 C CA . HIS A 1 136 ? 15.685 1.252 19.641 1.00 69.75 136 HIS A CA 1
ATOM 1109 C C . HIS A 1 136 ? 15.560 0.664 18.223 1.00 69.75 136 HIS A C 1
ATOM 1111 O O . HIS A 1 136 ? 16.059 1.224 17.244 1.00 69.75 136 HIS A O 1
ATOM 1117 N N . GLY A 1 137 ? 14.869 -0.472 18.108 1.00 69.81 137 GLY A N 1
ATOM 1118 C CA . GLY A 1 137 ? 14.470 -1.037 16.819 1.00 69.81 137 GLY A CA 1
ATOM 1119 C C . GLY A 1 137 ? 13.421 -0.178 16.097 1.00 69.81 137 GLY A C 1
ATOM 1120 O O . GLY A 1 137 ? 13.002 0.875 16.575 1.00 69.81 137 GLY A O 1
ATOM 1121 N N . THR A 1 138 ? 12.943 -0.653 14.945 1.00 75.88 138 THR A N 1
ATOM 1122 C CA . THR A 1 138 ? 12.023 0.097 14.065 1.00 75.88 138 THR A CA 1
ATOM 1123 C C . THR A 1 138 ? 10.829 0.727 14.787 1.00 75.88 138 THR A C 1
ATOM 1125 O O . THR A 1 138 ? 10.578 1.907 14.595 1.00 75.88 138 THR A O 1
ATOM 1128 N N . LEU A 1 139 ? 10.110 -0.014 15.637 1.00 77.56 139 LEU A N 1
ATOM 1129 C CA . LEU A 1 139 ? 8.917 0.518 16.312 1.00 77.56 139 LEU A CA 1
ATOM 1130 C C . LEU A 1 139 ? 9.228 1.719 17.209 1.00 77.56 139 LEU A C 1
ATOM 1132 O O . LEU A 1 139 ? 8.417 2.632 17.327 1.00 77.56 139 LEU A O 1
ATOM 1136 N N . HIS A 1 140 ? 10.400 1.712 17.844 1.00 82.12 140 HIS A N 1
ATOM 1137 C CA . HIS A 1 140 ? 10.839 2.834 18.657 1.00 82.12 140 HIS A CA 1
ATOM 1138 C C . HIS A 1 140 ? 11.188 4.031 17.771 1.00 82.12 140 HIS A C 1
ATOM 1140 O O . HIS A 1 140 ? 10.864 5.150 18.136 1.00 82.12 140 HIS A O 1
ATOM 1146 N N . ARG A 1 141 ? 11.767 3.807 16.582 1.00 84.94 141 ARG A N 1
ATOM 1147 C CA . ARG A 1 141 ? 12.017 4.871 15.593 1.00 84.94 141 ARG A CA 1
ATOM 1148 C C . ARG A 1 141 ? 10.724 5.471 15.039 1.00 84.94 141 ARG A C 1
ATOM 1150 O O . ARG A 1 141 ? 10.633 6.688 14.939 1.00 84.94 141 ARG A O 1
ATOM 1157 N N . ASP A 1 142 ? 9.716 4.653 14.746 1.00 84.88 142 ASP A N 1
ATOM 1158 C CA . ASP A 1 142 ? 8.401 5.143 14.306 1.00 84.88 142 ASP A CA 1
ATOM 1159 C C . ASP A 1 142 ? 7.742 5.982 15.414 1.00 84.88 142 ASP A C 1
ATOM 1161 O O . ASP A 1 142 ? 7.222 7.066 15.155 1.00 84.88 142 ASP A O 1
ATOM 1165 N N . HIS A 1 143 ? 7.844 5.528 16.668 1.00 88.44 143 HIS A N 1
ATOM 1166 C CA . HIS A 1 143 ? 7.435 6.309 17.833 1.00 88.44 143 HIS A CA 1
ATOM 1167 C C . HIS A 1 143 ? 8.222 7.621 17.957 1.00 88.44 143 HIS A C 1
ATOM 1169 O O . HIS A 1 143 ? 7.605 8.657 18.177 1.00 88.44 143 HIS A O 1
ATOM 1175 N N . CYS A 1 144 ? 9.548 7.607 17.773 1.00 91.62 144 CYS A N 1
ATOM 1176 C CA . CYS A 1 144 ? 10.379 8.812 17.774 1.00 91.62 144 CYS A CA 1
ATOM 1177 C C . CYS A 1 144 ? 9.916 9.817 16.713 1.00 91.62 144 CYS A C 1
ATOM 1179 O O . CYS A 1 144 ? 9.746 10.991 17.028 1.00 91.62 144 CYS A O 1
ATOM 1181 N N . LEU A 1 145 ? 9.692 9.368 15.473 1.00 93.12 145 LEU A N 1
ATOM 1182 C CA . LEU A 1 145 ? 9.232 10.227 14.378 1.00 93.12 145 LEU A CA 1
ATOM 1183 C C . LEU A 1 145 ? 7.854 10.824 14.667 1.00 93.12 145 LEU A C 1
ATOM 1185 O O . LEU A 1 145 ? 7.664 12.032 14.517 1.00 93.12 145 LEU A O 1
ATOM 1189 N N . ASP A 1 146 ? 6.902 10.004 15.116 1.00 95.06 146 ASP A N 1
ATOM 1190 C CA . ASP A 1 146 ? 5.564 10.491 15.442 1.00 95.06 146 ASP A CA 1
ATOM 1191 C C . ASP A 1 146 ? 5.580 11.431 16.658 1.00 95.06 146 ASP A C 1
ATOM 1193 O O . ASP A 1 146 ? 4.898 12.453 16.660 1.00 95.06 146 ASP A O 1
ATOM 1197 N N . HIS A 1 147 ? 6.420 11.154 17.655 1.00 93.56 147 HIS A N 1
ATOM 1198 C CA . HIS A 1 147 ? 6.611 12.021 18.813 1.00 93.56 147 HIS A CA 1
ATOM 1199 C C . HIS A 1 147 ? 7.211 13.381 18.422 1.00 93.56 147 HIS A C 1
ATOM 1201 O O . HIS A 1 147 ? 6.669 14.414 18.813 1.00 93.56 147 HIS A O 1
ATOM 1207 N N . ILE A 1 148 ? 8.253 13.414 17.578 1.00 96.44 148 ILE A N 1
ATOM 1208 C CA . ILE A 1 148 ? 8.832 14.661 17.044 1.00 96.44 148 ILE A CA 1
ATOM 1209 C C . ILE A 1 148 ? 7.768 15.460 16.278 1.00 96.44 148 ILE A C 1
ATOM 1211 O O . ILE A 1 148 ? 7.606 16.655 16.529 1.00 96.44 148 ILE A O 1
ATOM 1215 N N . ARG A 1 149 ? 6.990 14.808 15.400 1.00 96.69 149 ARG A N 1
ATOM 1216 C CA . ARG A 1 149 ? 5.882 15.444 14.664 1.00 96.69 149 ARG A CA 1
ATOM 1217 C C . ARG A 1 149 ? 4.864 16.071 15.619 1.00 96.69 149 ARG A C 1
ATOM 1219 O O . ARG A 1 149 ? 4.495 17.232 15.442 1.00 96.69 149 ARG A O 1
ATOM 1226 N N . GLN A 1 150 ? 4.404 15.317 16.619 1.00 95.38 150 GLN A N 1
ATOM 1227 C CA . GLN A 1 150 ? 3.452 15.810 17.618 1.00 95.38 150 GLN A CA 1
ATOM 1228 C C . GLN A 1 150 ? 4.025 16.992 18.410 1.00 95.38 150 GLN A C 1
ATOM 1230 O O . GLN A 1 150 ? 3.318 17.976 18.615 1.00 95.38 150 GLN A O 1
ATOM 1235 N N . SER A 1 151 ? 5.303 16.928 18.795 1.00 94.75 151 SER A N 1
ATOM 1236 C CA . SER A 1 151 ? 5.999 17.990 19.526 1.00 94.75 151 SER A CA 1
ATOM 1237 C C . SER A 1 151 ? 6.055 19.290 18.711 1.00 94.75 151 SER A C 1
ATOM 1239 O O . SER A 1 151 ? 5.626 20.337 19.198 1.00 94.75 151 SER A O 1
ATOM 1241 N N . VAL A 1 152 ? 6.448 19.213 17.431 1.00 94.31 152 VAL A N 1
ATOM 1242 C CA . VAL A 1 152 ? 6.480 20.364 16.507 1.00 94.31 152 VAL A CA 1
ATOM 1243 C C . VAL A 1 152 ? 5.089 20.979 16.332 1.00 94.31 152 VAL A C 1
ATOM 1245 O O . VAL A 1 152 ? 4.935 22.196 16.431 1.00 94.31 152 VAL A O 1
ATOM 1248 N N . MET A 1 153 ? 4.057 20.154 16.129 1.00 93.12 153 MET A N 1
ATOM 1249 C CA . MET A 1 153 ? 2.673 20.630 16.002 1.00 93.12 153 MET A CA 1
ATOM 1250 C C . MET A 1 153 ? 2.131 21.232 17.303 1.00 93.12 153 MET A C 1
ATOM 1252 O O . MET A 1 153 ? 1.314 22.149 17.260 1.00 93.12 153 MET A O 1
ATOM 1256 N N . CYS A 1 154 ? 2.575 20.735 18.459 1.00 90.75 154 CYS A N 1
ATOM 1257 C CA . CYS A 1 154 ? 2.160 21.239 19.763 1.00 90.75 154 CYS A CA 1
ATOM 1258 C C . CYS A 1 154 ? 2.743 22.626 20.059 1.00 90.75 154 CYS A C 1
ATOM 1260 O O . CYS A 1 154 ? 2.090 23.433 20.724 1.00 90.75 154 CYS A O 1
ATOM 1262 N N . THR A 1 155 ? 3.965 22.909 19.601 1.00 89.38 155 THR A N 1
ATOM 1263 C CA . THR A 1 155 ? 4.618 24.208 19.818 1.00 89.38 155 THR A CA 1
ATOM 1264 C C . THR A 1 155 ? 4.387 25.210 18.694 1.00 89.38 155 THR A C 1
ATOM 1266 O O . THR A 1 155 ? 4.559 26.395 18.955 1.00 89.38 155 THR A O 1
ATOM 1269 N N . ALA A 1 156 ? 4.022 24.733 17.495 1.00 89.69 156 ALA A N 1
ATOM 1270 C CA . ALA A 1 156 ? 3.687 25.473 16.274 1.00 89.69 156 ALA A CA 1
ATOM 1271 C C . ALA A 1 156 ? 4.275 26.895 16.195 1.00 89.69 156 ALA A C 1
ATOM 1273 O O . ALA A 1 156 ? 3.665 27.867 16.646 1.00 89.69 156 ALA A O 1
ATOM 1274 N N . ASP A 1 157 ? 5.448 27.015 15.574 1.00 92.50 157 ASP A N 1
ATOM 1275 C CA . ASP A 1 157 ? 6.033 28.315 15.256 1.00 92.50 157 ASP A CA 1
ATOM 1276 C C . ASP A 1 157 ? 5.384 28.889 13.987 1.00 92.50 157 ASP A C 1
ATOM 1278 O O . ASP A 1 157 ? 5.381 28.254 12.935 1.00 92.50 157 ASP A O 1
ATOM 1282 N N . LEU A 1 158 ? 4.810 30.088 14.099 1.00 93.12 158 LEU A N 1
ATOM 1283 C CA . LEU A 1 158 ? 4.129 30.785 13.003 1.00 93.12 158 LEU A CA 1
ATOM 1284 C C . LEU A 1 158 ? 5.034 31.796 12.279 1.00 93.12 158 LEU A C 1
ATOM 1286 O O . LEU A 1 158 ? 4.534 32.643 11.537 1.00 93.12 158 LEU A O 1
ATOM 1290 N N . THR A 1 159 ? 6.347 31.751 12.517 1.00 94.25 159 THR A N 1
ATOM 1291 C CA . THR A 1 159 ? 7.331 32.576 11.808 1.00 94.25 159 THR A CA 1
ATOM 1292 C C . THR A 1 159 ? 7.255 32.283 10.305 1.00 94.25 159 THR A C 1
ATOM 1294 O O . THR A 1 159 ? 7.464 31.140 9.896 1.00 94.25 159 THR A O 1
ATOM 1297 N N . PRO A 1 160 ? 6.923 33.278 9.463 1.00 93.12 160 PRO A N 1
ATOM 1298 C CA . PRO A 1 160 ? 6.801 33.057 8.031 1.00 93.12 160 PRO A CA 1
ATOM 1299 C C . PRO A 1 160 ? 8.175 32.794 7.421 1.00 93.12 160 PRO A C 1
ATOM 1301 O O . PRO A 1 160 ? 9.127 33.524 7.695 1.00 93.12 160 PRO A O 1
ATOM 1304 N N . ILE A 1 161 ? 8.253 31.782 6.561 1.00 93.94 161 ILE A N 1
ATOM 1305 C CA . ILE A 1 161 ? 9.485 31.422 5.865 1.00 93.94 161 ILE A CA 1
ATOM 1306 C C . ILE A 1 161 ? 9.383 31.893 4.407 1.00 93.94 161 ILE A C 1
ATOM 1308 O O . ILE A 1 161 ? 8.476 31.448 3.695 1.00 93.94 161 ILE A O 1
ATOM 1312 N N . PRO A 1 162 ? 10.239 32.826 3.954 1.00 94.94 162 PRO A N 1
ATOM 1313 C CA . PRO A 1 162 ? 10.201 33.323 2.587 1.00 94.94 162 PRO A CA 1
ATOM 1314 C C . PRO A 1 162 ? 10.771 32.305 1.589 1.00 94.94 162 PRO A C 1
ATOM 1316 O O . PRO A 1 162 ? 11.550 31.421 1.936 1.00 94.94 162 PRO A O 1
ATOM 1319 N N . SER A 1 163 ? 10.406 32.468 0.317 1.00 94.25 163 SER A N 1
ATOM 1320 C CA . SER A 1 163 ? 11.074 31.801 -0.804 1.00 94.25 163 SER A CA 1
ATOM 1321 C C . SER A 1 163 ? 11.977 32.793 -1.536 1.00 94.25 163 SER A C 1
ATOM 1323 O O . SER A 1 163 ? 11.529 33.905 -1.836 1.00 94.25 163 SER A O 1
ATOM 1325 N N . ARG A 1 164 ? 13.197 32.392 -1.881 1.00 92.31 164 ARG A N 1
ATOM 1326 C CA . ARG A 1 164 ? 14.188 33.199 -2.601 1.00 92.31 164 ARG A CA 1
ATOM 1327 C C . ARG A 1 164 ? 14.510 32.560 -3.951 1.00 92.31 164 ARG A C 1
ATOM 1329 O O . ARG A 1 164 ? 14.664 31.350 -4.023 1.00 92.31 164 ARG A O 1
ATOM 1336 N N . PHE A 1 165 ? 14.614 33.364 -5.011 1.00 93.06 165 PHE A N 1
ATOM 1337 C CA . PHE A 1 165 ? 15.004 32.885 -6.343 1.00 93.06 165 PHE A CA 1
ATOM 1338 C C . PHE A 1 165 ? 16.508 32.593 -6.411 1.00 93.06 165 PHE A C 1
ATOM 1340 O O . PHE A 1 165 ? 17.313 33.451 -6.032 1.00 93.06 165 PHE A O 1
ATOM 1347 N N . TYR A 1 166 ? 16.874 31.425 -6.942 1.00 91.44 166 TYR A N 1
ATOM 1348 C CA . TYR A 1 166 ? 18.258 31.004 -7.154 1.00 91.44 166 TYR A CA 1
ATOM 1349 C C . TYR A 1 166 ? 18.526 30.804 -8.655 1.00 91.44 166 TYR A C 1
ATOM 1351 O O . TYR A 1 166 ? 18.004 29.858 -9.250 1.00 91.44 166 TYR A O 1
ATOM 1359 N N . PRO A 1 167 ? 19.366 31.651 -9.285 1.00 91.25 167 PRO A N 1
ATOM 1360 C CA . PRO A 1 167 ? 19.646 31.562 -10.719 1.00 91.25 167 PRO A CA 1
ATOM 1361 C C . PRO A 1 167 ? 20.160 30.194 -11.176 1.00 91.25 167 PRO A C 1
ATOM 1363 O O . PRO A 1 167 ? 19.753 29.733 -12.239 1.00 91.25 167 PRO A O 1
ATOM 1366 N N . GLY A 1 168 ? 20.993 29.527 -10.369 1.00 89.38 168 GLY A N 1
ATOM 1367 C CA . GLY A 1 168 ? 21.596 28.241 -10.732 1.00 89.38 168 GLY A CA 1
ATOM 1368 C C . GLY A 1 168 ? 20.621 27.072 -10.875 1.00 89.38 168 GLY A C 1
ATOM 1369 O O . GLY A 1 168 ? 20.928 26.111 -11.571 1.00 89.38 168 GLY A O 1
ATOM 1370 N N . ILE A 1 169 ? 19.432 27.163 -10.272 1.00 91.44 169 ILE A N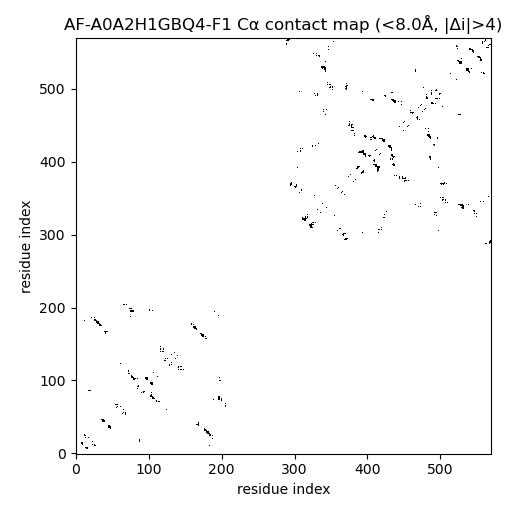 1
ATOM 1371 C CA . ILE A 1 169 ? 18.355 26.169 -10.437 1.00 91.44 169 ILE A CA 1
ATOM 1372 C C . ILE A 1 169 ? 17.163 26.720 -11.231 1.00 91.44 169 ILE A C 1
ATOM 1374 O O . ILE A 1 169 ? 16.253 25.971 -11.572 1.00 91.44 169 ILE A O 1
ATOM 1378 N N . GLY A 1 170 ? 17.164 28.021 -11.546 1.00 92.56 170 GLY A N 1
ATOM 1379 C CA . GLY A 1 170 ? 16.095 28.680 -12.296 1.00 92.56 170 GLY A CA 1
ATOM 1380 C C . GLY A 1 170 ? 14.740 28.717 -11.578 1.00 92.56 170 GLY A C 1
ATOM 1381 O O . GLY A 1 170 ? 13.725 28.914 -12.242 1.00 92.56 170 GLY A O 1
ATOM 1382 N N . ASP A 1 171 ? 14.717 28.538 -10.255 1.00 94.81 171 ASP A N 1
ATOM 1383 C CA . ASP A 1 171 ? 13.499 28.458 -9.440 1.00 94.81 171 ASP A CA 1
ATOM 1384 C C . ASP A 1 171 ? 13.703 29.093 -8.049 1.00 94.81 171 ASP A C 1
ATOM 1386 O O . ASP A 1 171 ? 14.815 29.472 -7.658 1.00 94.81 171 ASP A O 1
ATOM 1390 N N . ASN A 1 172 ? 12.614 29.233 -7.298 1.00 92.81 172 ASN A N 1
ATOM 1391 C CA . ASN A 1 172 ? 12.628 29.643 -5.905 1.00 92.81 172 ASN A CA 1
ATOM 1392 C C . ASN A 1 172 ? 12.904 28.454 -4.975 1.00 92.81 172 ASN A C 1
ATOM 1394 O O . ASN A 1 172 ? 12.335 27.378 -5.136 1.00 92.81 172 ASN A O 1
ATOM 1398 N N . TYR A 1 173 ? 13.685 28.687 -3.921 1.00 92.81 173 TYR A N 1
ATOM 1399 C CA . TYR A 1 173 ? 13.863 27.754 -2.810 1.00 92.81 173 TYR A CA 1
ATOM 1400 C C . TYR A 1 173 ? 13.532 28.424 -1.471 1.00 92.81 173 TYR A C 1
ATOM 1402 O O . TYR A 1 173 ? 13.526 29.652 -1.361 1.00 92.81 173 TYR A O 1
ATOM 1410 N N . ILE A 1 174 ? 13.190 27.621 -0.466 1.00 93.50 174 ILE A N 1
ATOM 1411 C CA . ILE A 1 174 ? 12.781 28.101 0.857 1.00 93.50 174 ILE A CA 1
ATOM 1412 C C . ILE A 1 174 ? 14.007 28.570 1.645 1.00 93.50 174 ILE A C 1
ATOM 1414 O O . ILE A 1 174 ? 14.966 27.823 1.805 1.00 93.50 174 ILE A O 1
ATOM 1418 N N . ASP A 1 175 ? 13.946 29.793 2.168 1.00 90.69 175 ASP A N 1
ATOM 1419 C CA . ASP A 1 175 ? 14.986 30.380 3.013 1.00 90.69 175 ASP A CA 1
ATOM 1420 C C . ASP A 1 175 ? 14.577 30.254 4.485 1.00 90.69 175 ASP A C 1
ATOM 1422 O O . ASP A 1 175 ? 13.912 31.128 5.051 1.00 90.69 175 ASP A O 1
ATOM 1426 N N . SER A 1 176 ? 14.940 29.120 5.087 1.00 91.12 176 SER A N 1
ATOM 1427 C CA . SER A 1 176 ? 14.607 28.785 6.475 1.00 91.12 176 SER A CA 1
ATOM 1428 C C . SER A 1 176 ? 15.486 29.453 7.533 1.00 91.12 176 SER A C 1
ATOM 1430 O O . SER A 1 176 ? 15.211 29.272 8.720 1.00 91.12 176 SER A O 1
ATOM 1432 N N . ASP A 1 177 ? 16.472 30.271 7.149 1.00 92.25 177 ASP A N 1
ATOM 1433 C CA . ASP A 1 177 ? 17.383 30.943 8.083 1.00 92.25 177 ASP A CA 1
ATOM 1434 C C . ASP A 1 177 ? 16.733 32.208 8.673 1.00 92.25 177 ASP A C 1
ATOM 1436 O O . ASP A 1 177 ? 17.169 33.348 8.492 1.00 92.25 177 ASP A O 1
ATOM 1440 N N . GLN A 1 178 ? 15.614 32.004 9.371 1.00 93.62 178 GLN A N 1
ATOM 1441 C CA . GLN A 1 178 ? 14.770 33.066 9.904 1.00 93.62 178 GLN A CA 1
ATOM 1442 C C . GLN A 1 178 ? 14.964 33.255 11.417 1.00 93.62 178 GLN A C 1
ATOM 1444 O O . GLN A 1 178 ? 15.422 32.362 12.132 1.00 93.62 178 GLN A O 1
ATOM 1449 N N . PRO A 1 179 ? 14.658 34.448 11.954 1.00 94.81 179 PRO A N 1
ATOM 1450 C CA . PRO A 1 179 ? 14.691 34.694 13.388 1.00 94.81 179 PRO A CA 1
ATOM 1451 C C . PRO A 1 179 ? 13.445 34.148 14.098 1.00 94.81 179 PRO A C 1
ATOM 1453 O O . PRO A 1 179 ? 12.336 34.623 13.865 1.00 94.81 179 PRO A O 1
ATOM 1456 N N . HIS A 1 180 ? 13.654 33.279 15.081 1.00 94.75 180 HIS A N 1
ATOM 1457 C CA . HIS A 1 180 ? 12.619 32.649 15.899 1.00 94.75 180 HIS A CA 1
ATOM 1458 C C . HIS A 1 180 ? 12.655 33.144 17.351 1.00 94.75 180 HIS A C 1
ATOM 1460 O O . HIS A 1 180 ? 13.677 33.634 17.845 1.00 94.75 180 HIS A O 1
ATOM 1466 N N . THR A 1 181 ? 11.530 33.010 18.060 1.00 94.31 181 THR A N 1
ATOM 1467 C CA . THR A 1 181 ? 11.469 33.227 19.516 1.00 94.31 181 THR A CA 1
ATOM 1468 C C . THR A 1 181 ? 11.486 31.882 20.228 1.00 94.31 181 THR A C 1
ATOM 1470 O O . THR A 1 181 ? 10.504 31.146 20.209 1.00 94.31 181 THR A O 1
ATOM 1473 N N . CYS A 1 182 ? 12.590 31.581 20.901 1.00 92.38 182 CYS A N 1
ATOM 1474 C CA . CYS A 1 182 ? 12.844 30.293 21.532 1.00 92.38 182 CYS A CA 1
ATOM 1475 C C . CYS A 1 182 ? 12.816 30.412 23.058 1.00 92.38 182 CYS A C 1
ATOM 1477 O O . CYS A 1 182 ? 13.104 31.469 23.621 1.00 92.38 182 CYS A O 1
ATOM 1479 N N . ARG A 1 183 ? 12.529 29.303 23.742 1.00 90.62 183 ARG A N 1
ATOM 1480 C CA . ARG A 1 183 ? 12.820 29.172 25.174 1.00 90.62 183 ARG A CA 1
ATOM 1481 C C . ARG A 1 183 ? 14.259 28.714 25.357 1.00 90.62 183 ARG A C 1
ATOM 1483 O O . ARG A 1 183 ? 14.661 27.718 24.757 1.00 90.62 183 ARG A O 1
ATOM 1490 N N . ASP A 1 184 ? 15.008 29.396 26.213 1.00 87.25 184 ASP A N 1
ATOM 1491 C CA . ASP A 1 184 ? 16.252 28.848 26.738 1.00 87.25 184 ASP A CA 1
ATOM 1492 C C . ASP A 1 184 ? 15.918 27.788 27.794 1.00 87.25 184 ASP A C 1
ATOM 1494 O O . ASP A 1 184 ? 15.514 28.081 28.918 1.00 87.25 184 ASP A O 1
ATOM 1498 N N . TRP A 1 185 ? 16.044 26.526 27.399 1.00 79.94 185 TRP A N 1
ATOM 1499 C CA . TRP A 1 185 ? 15.800 25.373 28.260 1.00 79.94 185 TRP A CA 1
ATOM 1500 C C . TRP A 1 185 ? 17.084 24.860 28.923 1.00 79.94 185 TRP A C 1
ATOM 1502 O O . TRP A 1 185 ? 17.019 23.968 29.770 1.00 79.94 185 TRP A O 1
ATOM 1512 N N . THR A 1 186 ? 18.255 25.411 28.584 1.00 74.56 186 THR A N 1
ATOM 1513 C CA . THR A 1 186 ? 19.537 24.949 29.137 1.00 74.56 186 THR A CA 1
ATOM 1514 C C . THR A 1 186 ? 19.635 25.234 30.635 1.00 74.56 186 THR A C 1
ATOM 1516 O O . THR A 1 186 ? 20.144 24.406 31.387 1.00 74.56 186 THR A O 1
ATOM 1519 N N . LYS A 1 187 ? 19.030 26.337 31.093 1.00 67.56 187 LYS A N 1
ATOM 1520 C CA . LYS A 1 187 ? 18.895 26.697 32.514 1.00 67.56 187 LYS A CA 1
ATOM 1521 C C . LYS A 1 187 ? 17.927 25.800 33.288 1.00 67.56 187 LYS A C 1
ATOM 1523 O O . LYS A 1 187 ? 18.052 25.678 34.503 1.00 67.56 187 LYS A O 1
ATOM 1528 N N . ALA A 1 188 ? 16.987 25.153 32.594 1.00 62.59 188 ALA A N 1
ATOM 1529 C CA . ALA A 1 188 ? 16.040 24.204 33.180 1.00 62.59 188 ALA A CA 1
ATOM 1530 C C . ALA A 1 188 ? 16.638 22.803 33.402 1.00 62.59 188 ALA A C 1
ATOM 1532 O O . ALA A 1 188 ? 15.988 21.943 33.999 1.00 62.59 188 ALA A O 1
ATOM 1533 N N . ARG A 1 189 ? 17.879 22.563 32.959 1.00 65.56 189 ARG A N 1
ATOM 1534 C CA . ARG A 1 189 ? 18.614 21.332 33.263 1.00 65.56 189 ARG A CA 1
ATOM 1535 C C . ARG A 1 189 ? 18.927 21.320 34.753 1.00 65.56 189 ARG A C 1
ATOM 1537 O O . ARG A 1 189 ? 19.767 22.092 35.194 1.00 65.56 189 ARG A O 1
ATOM 1544 N N . PHE A 1 190 ? 18.239 20.474 35.523 1.00 58.31 190 PHE A N 1
ATOM 1545 C CA . PHE A 1 190 ? 18.448 20.320 36.967 1.00 58.31 190 PHE A CA 1
ATOM 1546 C C . PHE A 1 190 ? 19.939 20.059 37.262 1.00 58.31 190 PHE A C 1
ATOM 1548 O O . PHE A 1 190 ? 20.400 18.936 37.062 1.00 58.31 190 PHE A O 1
ATOM 1555 N N . PRO A 1 191 ? 20.715 21.051 37.742 1.00 46.50 191 PRO A N 1
ATOM 1556 C CA . PRO A 1 191 ? 22.157 20.893 37.930 1.00 46.50 191 PRO A CA 1
ATOM 1557 C C . PRO A 1 191 ? 22.490 20.174 39.247 1.00 46.50 191 PRO A C 1
ATOM 1559 O O . PRO A 1 191 ? 23.642 19.833 39.504 1.00 46.50 191 PRO A O 1
ATOM 1562 N N . ASP A 1 192 ? 21.489 19.960 40.107 1.00 51.53 192 ASP A N 1
ATOM 1563 C CA . ASP A 1 192 ? 21.654 19.294 41.392 1.00 51.53 192 ASP A CA 1
ATOM 1564 C C . ASP A 1 192 ? 21.666 17.773 41.192 1.00 51.53 192 ASP A C 1
ATOM 1566 O O . ASP A 1 192 ? 20.627 17.135 40.992 1.00 51.53 192 ASP A O 1
ATOM 1570 N N . THR A 1 193 ? 22.859 17.182 41.274 1.00 54.09 193 THR A N 1
ATOM 1571 C CA . THR A 1 193 ? 23.098 15.734 41.153 1.00 54.09 193 THR A CA 1
ATOM 1572 C C . THR A 1 193 ? 22.257 14.899 42.121 1.00 54.09 193 THR A C 1
ATOM 1574 O O . THR A 1 193 ? 22.067 13.709 41.885 1.00 54.09 193 THR A O 1
ATOM 1577 N N . ARG A 1 194 ? 21.686 15.507 43.173 1.00 59.72 194 ARG A N 1
ATOM 1578 C CA . ARG A 1 194 ? 20.779 14.850 44.126 1.00 59.72 194 ARG A CA 1
ATOM 1579 C C . ARG A 1 194 ? 19.461 14.371 43.515 1.00 59.72 194 ARG A C 1
ATOM 1581 O O . ARG A 1 194 ? 18.829 13.500 44.103 1.00 59.72 194 ARG A O 1
ATOM 1588 N N . ARG A 1 195 ? 19.034 14.924 42.373 1.00 70.12 195 ARG A N 1
ATOM 1589 C CA . ARG A 1 195 ? 17.809 14.499 41.663 1.00 70.12 195 ARG A CA 1
ATOM 1590 C C . ARG A 1 195 ? 18.087 13.634 40.435 1.00 70.12 195 ARG A C 1
ATOM 1592 O O . ARG A 1 195 ? 17.137 13.142 39.834 1.00 70.12 195 ARG A O 1
ATOM 1599 N N . ALA A 1 196 ? 19.347 13.452 40.044 1.00 70.50 196 ALA A N 1
ATOM 1600 C CA . ALA A 1 196 ? 19.692 12.679 38.857 1.00 70.50 196 ALA A CA 1
ATOM 1601 C C . ALA A 1 196 ? 19.288 11.207 39.030 1.00 70.50 196 ALA A C 1
ATOM 1603 O O . ALA A 1 196 ? 19.566 10.587 40.056 1.00 70.50 196 ALA A O 1
ATOM 1604 N N . SER A 1 197 ? 18.633 10.635 38.018 1.00 71.25 197 SER A N 1
ATOM 1605 C CA . SER A 1 197 ? 18.307 9.212 38.030 1.00 71.25 197 SER A CA 1
ATOM 1606 C C . SER A 1 197 ? 19.554 8.369 37.720 1.00 71.25 197 SER A C 1
ATOM 1608 O O . SER A 1 197 ? 20.289 8.708 36.786 1.00 71.25 197 SER A O 1
ATOM 1610 N N . PRO A 1 198 ? 19.742 7.211 38.384 1.00 65.44 198 PRO A N 1
ATOM 1611 C CA . PRO A 1 198 ? 20.772 6.227 38.027 1.00 65.44 198 PRO A CA 1
ATOM 1612 C C . PRO A 1 198 ? 20.677 5.688 36.587 1.00 65.44 198 PRO A C 1
ATOM 1614 O O . PRO A 1 198 ? 21.583 5.007 36.112 1.00 65.44 198 PRO A O 1
ATOM 1617 N N . LEU A 1 199 ? 19.581 5.956 35.865 1.00 63.38 199 LEU A N 1
ATOM 1618 C CA . LEU A 1 199 ? 19.456 5.629 34.440 1.00 63.38 199 LEU A CA 1
ATOM 1619 C C . LEU A 1 199 ? 20.389 6.450 33.541 1.00 63.38 199 LEU A C 1
ATOM 1621 O O . LEU A 1 199 ? 20.704 5.992 32.445 1.00 63.38 199 LEU A O 1
ATOM 1625 N N . ASN A 1 200 ? 20.850 7.618 33.996 1.00 62.56 200 ASN A N 1
ATOM 1626 C CA . ASN A 1 200 ? 21.753 8.468 33.218 1.00 62.56 200 ASN A CA 1
ATOM 1627 C C . ASN A 1 200 ? 23.167 7.867 33.073 1.00 62.56 200 ASN A C 1
ATOM 1629 O O . ASN A 1 200 ? 23.879 8.230 32.144 1.00 62.56 200 ASN A O 1
ATOM 1633 N N . ASP A 1 201 ? 23.565 6.929 33.942 1.00 51.34 201 ASP A N 1
ATOM 1634 C CA . ASP A 1 201 ? 24.891 6.287 33.923 1.00 51.34 201 ASP A CA 1
ATOM 1635 C C . ASP A 1 201 ? 25.040 5.177 32.862 1.00 51.34 201 ASP A C 1
ATOM 1637 O O . ASP A 1 201 ? 26.103 4.572 32.763 1.00 51.34 201 ASP A O 1
ATOM 1641 N N . ARG A 1 202 ? 23.991 4.884 32.076 1.00 53.22 202 ARG A N 1
ATOM 1642 C CA . ARG A 1 202 ? 24.000 3.848 31.019 1.00 53.22 202 ARG A CA 1
ATOM 1643 C C . ARG A 1 202 ? 24.133 4.405 29.601 1.00 53.22 202 ARG A C 1
ATOM 1645 O O . ARG A 1 202 ? 23.902 3.676 28.641 1.00 53.22 202 ARG A O 1
ATOM 1652 N N . ASP A 1 203 ? 24.422 5.695 29.460 1.00 50.81 203 ASP A N 1
ATOM 1653 C CA . ASP A 1 203 ? 24.655 6.308 28.154 1.00 50.81 203 ASP A CA 1
ATOM 1654 C C . ASP A 1 203 ? 26.106 6.046 27.719 1.00 50.81 203 ASP A C 1
ATOM 1656 O O . ASP A 1 203 ? 27.029 6.785 28.070 1.00 50.81 203 ASP A O 1
ATOM 1660 N N . GLU A 1 204 ? 26.316 4.946 26.991 1.00 45.09 204 GLU A N 1
ATOM 1661 C CA . GLU A 1 204 ? 27.639 4.459 26.559 1.00 45.09 204 GLU A CA 1
ATOM 1662 C C . GLU A 1 204 ? 28.434 5.502 25.746 1.00 45.09 204 GLU A C 1
ATOM 1664 O O . GLU A 1 204 ? 29.663 5.438 25.676 1.00 45.09 204 GLU A O 1
ATOM 1669 N N . SER A 1 205 ? 27.757 6.512 25.186 1.00 45.53 205 SER A N 1
ATOM 1670 C CA . SER A 1 205 ? 28.361 7.581 24.380 1.00 45.53 205 SER A CA 1
ATOM 1671 C C . SER A 1 205 ? 29.314 8.503 25.161 1.00 45.53 205 SER A C 1
ATOM 1673 O O . SER A 1 205 ? 30.202 9.115 24.564 1.00 45.53 205 SER A O 1
ATOM 1675 N N . LEU A 1 206 ? 29.201 8.566 26.494 1.00 48.44 206 LEU A N 1
ATOM 1676 C CA . LEU A 1 206 ? 30.046 9.412 27.353 1.00 48.44 206 LEU A CA 1
ATOM 1677 C C . LEU A 1 206 ? 31.100 8.632 28.153 1.00 48.44 206 LEU A C 1
ATOM 1679 O O . LEU A 1 206 ? 32.040 9.232 28.689 1.00 48.44 206 LEU A O 1
ATOM 1683 N N . ASP A 1 207 ? 31.005 7.301 28.204 1.00 45.38 207 ASP A N 1
ATOM 1684 C CA . ASP A 1 207 ? 31.953 6.458 28.943 1.00 45.38 207 ASP A CA 1
ATOM 1685 C C . ASP A 1 207 ? 33.357 6.463 28.318 1.00 45.38 207 ASP A C 1
ATOM 1687 O O . ASP A 1 207 ? 34.358 6.415 29.040 1.00 45.38 207 ASP A O 1
ATOM 1691 N N . ALA A 1 208 ? 33.451 6.660 26.999 1.00 40.66 208 ALA A N 1
ATOM 1692 C CA . ALA A 1 208 ? 34.717 6.750 26.267 1.00 40.66 208 ALA A CA 1
ATOM 1693 C C . ALA A 1 208 ? 35.560 8.008 26.591 1.00 40.66 208 ALA A C 1
ATOM 1695 O O . ALA A 1 208 ? 36.743 8.048 26.254 1.00 40.66 208 ALA A O 1
ATOM 1696 N N . TRP A 1 209 ? 34.996 9.014 27.277 1.00 37.84 209 TRP A N 1
ATOM 1697 C CA . TRP A 1 209 ? 35.664 10.293 27.580 1.00 37.84 209 TRP A CA 1
ATOM 1698 C C . TRP A 1 209 ? 35.736 10.645 29.078 1.00 37.84 209 TRP A C 1
ATOM 1700 O O . TRP A 1 209 ? 36.181 11.737 29.456 1.00 37.84 209 TRP A O 1
ATOM 1710 N N . ARG A 1 210 ? 35.445 9.683 29.970 1.00 41.00 210 ARG A N 1
ATOM 1711 C CA . ARG A 1 210 ? 35.662 9.827 31.425 1.00 41.00 210 ARG A CA 1
ATOM 1712 C C . ARG A 1 210 ? 37.088 10.235 31.881 1.00 41.00 210 ARG A C 1
ATOM 1714 O O . ARG A 1 210 ? 37.183 10.670 33.037 1.00 41.00 210 ARG A O 1
ATOM 1721 N N . PRO A 1 211 ? 38.196 10.186 31.096 1.00 34.94 211 PRO A N 1
ATOM 1722 C CA . PRO A 1 211 ? 39.491 10.644 31.610 1.00 34.94 211 PRO A CA 1
ATOM 1723 C C . PRO A 1 211 ? 39.675 12.167 31.743 1.00 34.94 211 PRO A C 1
ATOM 1725 O O . PRO A 1 211 ? 40.621 12.572 32.420 1.00 34.94 211 PRO A O 1
ATOM 1728 N N . LEU A 1 212 ? 38.824 13.028 31.164 1.00 36.12 212 LEU A N 1
ATOM 1729 C CA . LEU A 1 212 ? 39.075 14.485 31.181 1.00 36.12 212 LEU A CA 1
ATOM 1730 C C . LEU A 1 212 ? 38.341 15.251 32.298 1.00 36.12 212 LEU A C 1
ATOM 1732 O O . LEU A 1 212 ? 38.933 16.137 32.917 1.00 36.12 212 LEU A O 1
ATOM 1736 N N . ASN A 1 213 ? 37.132 14.842 32.693 1.00 36.66 213 ASN A N 1
ATOM 1737 C CA . ASN A 1 213 ? 36.389 15.542 33.756 1.00 36.66 213 ASN A CA 1
ATOM 1738 C C . ASN A 1 213 ? 36.844 15.214 35.188 1.00 36.66 213 ASN A C 1
ATOM 1740 O O . ASN A 1 213 ? 36.571 15.984 36.111 1.00 36.66 213 ASN A O 1
ATOM 1744 N N . LYS A 1 214 ? 37.630 14.147 35.401 1.00 33.94 214 LYS A N 1
ATOM 1745 C CA . LYS A 1 214 ? 38.267 13.907 36.712 1.00 33.94 214 LYS A CA 1
ATOM 1746 C C . LYS A 1 214 ? 39.378 14.916 37.030 1.00 33.94 214 LYS A C 1
ATOM 1748 O O . LYS A 1 214 ? 39.633 15.166 38.207 1.00 33.94 214 LYS A O 1
ATOM 1753 N N . ARG A 1 215 ? 40.011 15.536 36.023 1.00 32.12 215 ARG A N 1
ATOM 1754 C CA . ARG A 1 215 ? 41.004 16.605 36.250 1.00 32.12 215 ARG A CA 1
ATOM 1755 C C . ARG A 1 215 ? 40.342 17.956 36.530 1.00 32.12 215 ARG A C 1
ATOM 1757 O O . ARG A 1 215 ? 40.809 18.654 37.425 1.00 32.12 215 ARG A O 1
ATOM 1764 N N . ALA A 1 216 ? 39.223 18.273 35.874 1.00 33.41 216 ALA A N 1
ATOM 1765 C CA . ALA A 1 216 ? 38.456 19.491 36.152 1.00 33.41 216 ALA A CA 1
ATOM 1766 C C . ALA A 1 216 ? 37.782 19.457 37.541 1.00 33.41 216 ALA A C 1
ATOM 1768 O O . ALA A 1 216 ? 37.911 20.404 38.315 1.00 33.41 216 ALA A O 1
ATOM 1769 N N . ALA A 1 217 ? 37.171 18.327 37.925 1.00 32.38 217 ALA A N 1
ATOM 1770 C CA . ALA A 1 217 ? 36.597 18.159 39.264 1.00 32.38 217 ALA A CA 1
ATOM 1771 C C . ALA A 1 217 ? 37.674 18.038 40.367 1.00 32.38 217 ALA A C 1
ATOM 1773 O O . ALA A 1 217 ? 37.493 18.531 41.481 1.00 32.38 217 ALA A O 1
ATOM 1774 N N . GLY A 1 218 ? 38.827 17.429 40.063 1.00 31.64 218 GLY A N 1
ATOM 1775 C CA . GLY A 1 218 ? 39.944 17.281 41.004 1.00 31.64 218 GLY A CA 1
ATOM 1776 C C . GLY A 1 218 ? 40.739 18.567 41.267 1.00 31.64 218 GLY A C 1
ATOM 1777 O O . GLY A 1 218 ? 41.312 18.712 42.348 1.00 31.64 218 GLY A O 1
ATOM 1778 N N . ALA A 1 219 ? 40.759 19.512 40.321 1.00 32.00 219 ALA A N 1
ATOM 1779 C CA . ALA A 1 219 ? 41.406 20.814 40.493 1.00 32.00 219 ALA A CA 1
ATOM 1780 C C . ALA A 1 219 ? 40.561 21.780 41.347 1.00 32.00 219 ALA A C 1
ATOM 1782 O O . ALA A 1 219 ? 41.115 22.501 42.177 1.00 32.00 219 ALA A O 1
ATOM 1783 N N . ALA A 1 220 ? 39.228 21.724 41.239 1.00 33.84 220 ALA A N 1
ATOM 1784 C CA . ALA A 1 220 ? 38.321 22.526 42.068 1.00 33.84 220 ALA A CA 1
ATOM 1785 C C . ALA A 1 220 ? 38.285 22.064 43.542 1.00 33.84 220 ALA A C 1
ATOM 1787 O O . ALA A 1 220 ? 38.180 22.882 44.452 1.00 33.84 220 ALA A O 1
ATOM 1788 N N . LEU A 1 221 ? 38.465 20.764 43.808 1.00 33.34 221 LEU A N 1
ATOM 1789 C CA . LEU A 1 221 ? 38.452 20.203 45.169 1.00 33.34 221 LEU A CA 1
ATOM 1790 C C . LEU A 1 221 ? 39.779 20.345 45.941 1.00 33.34 221 LEU A C 1
ATOM 1792 O O . LEU A 1 221 ? 39.795 20.157 47.157 1.00 33.34 221 LEU A O 1
ATOM 1796 N N . ARG A 1 222 ? 40.889 20.719 45.286 1.00 32.12 222 ARG A N 1
ATOM 1797 C CA . ARG A 1 222 ? 42.181 20.967 45.965 1.00 32.12 222 ARG A CA 1
ATOM 1798 C C . ARG A 1 222 ? 42.410 22.426 46.372 1.00 32.12 222 ARG A C 1
ATOM 1800 O O . ARG A 1 222 ? 43.242 22.667 47.241 1.00 32.12 222 ARG A O 1
ATOM 1807 N N . LEU A 1 223 ? 41.638 23.373 45.836 1.00 33.50 223 LEU A N 1
ATOM 1808 C CA . LEU A 1 223 ? 41.694 24.789 46.230 1.00 33.50 223 LEU A CA 1
ATOM 1809 C C . LEU A 1 223 ? 40.791 25.128 47.432 1.00 33.50 223 LEU A C 1
ATOM 1811 O O . LEU A 1 223 ? 41.079 26.079 48.152 1.00 33.50 223 LEU A O 1
ATOM 1815 N N . SER A 1 224 ? 39.779 24.309 47.744 1.00 33.19 224 SER A N 1
ATOM 1816 C CA . SER A 1 224 ? 38.920 24.504 48.930 1.00 33.19 224 SER A CA 1
ATOM 1817 C C . SER A 1 224 ? 39.394 23.763 50.191 1.00 33.19 224 SER A C 1
ATOM 1819 O O . SER A 1 224 ? 38.958 24.084 51.294 1.00 33.19 224 SER A O 1
ATOM 1821 N N . ALA A 1 225 ? 40.330 22.814 50.072 1.00 32.06 225 ALA A N 1
ATOM 1822 C CA . ALA A 1 225 ? 40.869 22.064 51.215 1.00 32.06 225 ALA A CA 1
ATOM 1823 C C . ALA A 1 225 ? 42.004 22.790 51.973 1.00 32.06 225 ALA A C 1
ATOM 1825 O O . ALA A 1 225 ? 42.456 22.301 53.007 1.00 32.06 225 ALA A O 1
ATOM 1826 N N . CYS A 1 226 ? 42.438 23.968 51.502 1.00 33.88 226 CYS A N 1
ATOM 1827 C CA . CYS A 1 226 ? 43.458 24.787 52.169 1.00 33.88 226 CYS A CA 1
ATOM 1828 C C . CYS A 1 226 ? 42.879 25.861 53.115 1.00 33.88 226 CYS A C 1
ATOM 1830 O O . CYS A 1 226 ? 43.642 26.541 53.792 1.00 33.88 226 CYS A O 1
ATOM 1832 N N . LEU A 1 227 ? 41.548 26.013 53.207 1.00 33.53 227 LEU A N 1
ATOM 1833 C CA . LEU A 1 227 ? 40.922 27.112 53.967 1.00 33.53 227 LEU A CA 1
ATOM 1834 C C . LEU A 1 227 ? 39.972 26.699 55.103 1.00 33.53 227 LEU A C 1
ATOM 1836 O O . LEU A 1 227 ? 39.429 27.572 55.770 1.00 33.53 227 LEU A O 1
ATOM 1840 N N . LEU A 1 228 ? 39.799 25.405 55.399 1.00 31.70 228 LEU A N 1
ATOM 1841 C CA . LEU A 1 228 ? 38.913 24.962 56.495 1.00 31.70 228 LEU A CA 1
ATOM 1842 C C . LEU A 1 228 ? 39.531 23.911 57.436 1.00 31.70 228 LEU A C 1
ATOM 1844 O O . LEU A 1 228 ? 38.819 23.173 58.114 1.00 31.70 228 LEU A O 1
ATOM 1848 N N . ARG A 1 229 ? 40.864 23.895 57.582 1.00 37.03 229 ARG A N 1
ATOM 1849 C CA . ARG A 1 229 ? 41.489 23.435 58.836 1.00 37.03 229 ARG A CA 1
ATOM 1850 C C . ARG A 1 229 ? 41.583 24.615 59.793 1.00 37.03 229 ARG A C 1
ATOM 1852 O O . ARG A 1 229 ? 42.607 25.280 59.874 1.00 37.03 229 ARG A O 1
ATOM 1859 N N . GLY A 1 230 ? 40.497 24.870 60.512 1.00 31.70 230 GLY A N 1
ATOM 1860 C CA . GLY A 1 230 ? 40.510 25.875 61.564 1.00 31.70 230 GLY A CA 1
ATOM 1861 C C . GLY A 1 230 ? 39.132 26.267 62.060 1.00 31.70 230 GLY A C 1
ATOM 1862 O O . GLY A 1 230 ? 38.716 27.390 61.812 1.00 31.70 230 GLY A O 1
ATOM 1863 N N . ARG A 1 231 ? 38.449 25.371 62.782 1.00 30.84 231 ARG A N 1
ATOM 1864 C CA . ARG A 1 231 ? 37.873 25.650 64.116 1.00 30.84 231 ARG A CA 1
ATOM 1865 C C . ARG A 1 231 ? 36.945 24.524 64.578 1.00 30.84 231 ARG A C 1
ATOM 1867 O O . ARG A 1 231 ? 36.058 24.078 63.863 1.00 30.84 231 ARG A O 1
ATOM 1874 N N . GLN A 1 232 ? 37.226 24.081 65.798 1.00 28.88 232 GLN A N 1
ATOM 1875 C CA . GLN A 1 232 ? 36.467 23.163 66.644 1.00 28.88 232 GLN A CA 1
ATOM 1876 C C . GLN A 1 232 ? 35.115 23.758 67.077 1.00 28.88 232 GLN A C 1
ATOM 1878 O O . GLN A 1 232 ? 34.987 24.979 67.135 1.00 28.88 232 GLN A O 1
ATOM 1883 N N . GLY A 1 233 ? 34.186 22.903 67.531 1.00 26.53 233 GLY A N 1
ATOM 1884 C CA . GLY A 1 233 ? 33.175 23.320 68.516 1.00 26.53 233 GLY A CA 1
ATOM 1885 C C . GLY A 1 233 ? 31.845 22.557 68.531 1.00 26.53 233 GLY A C 1
ATOM 1886 O O . GLY A 1 233 ? 30.866 23.043 67.993 1.00 26.53 233 GLY A O 1
ATOM 1887 N N . ALA A 1 234 ? 31.850 21.378 69.158 1.00 27.39 234 ALA A N 1
ATOM 1888 C CA . ALA A 1 234 ? 30.835 20.773 70.042 1.00 27.39 234 ALA A CA 1
ATOM 1889 C C . ALA A 1 234 ? 29.377 21.321 70.095 1.00 27.39 234 ALA A C 1
ATOM 1891 O O . ALA A 1 234 ? 29.179 22.487 70.411 1.00 27.39 234 ALA A O 1
ATOM 1892 N N . LEU A 1 235 ? 28.363 20.437 69.998 1.00 27.70 235 LEU A N 1
ATOM 1893 C CA . LEU A 1 235 ? 27.523 19.944 71.123 1.00 27.70 235 LEU A CA 1
ATOM 1894 C C . LEU A 1 235 ? 26.247 19.196 70.663 1.00 27.70 235 LEU A C 1
ATOM 1896 O O . LEU A 1 235 ? 25.678 19.463 69.612 1.00 27.70 235 LEU A O 1
ATOM 1900 N N . ASN A 1 236 ? 25.855 18.235 71.505 1.00 26.91 236 ASN A N 1
ATOM 1901 C CA . ASN A 1 236 ? 24.797 17.221 71.395 1.00 26.91 236 ASN A CA 1
ATOM 1902 C C . ASN A 1 236 ? 23.411 17.680 71.914 1.00 26.91 236 ASN A C 1
ATOM 1904 O O . ASN A 1 236 ? 23.316 18.672 72.631 1.00 26.91 236 ASN A O 1
ATOM 1908 N N . THR A 1 237 ? 22.425 16.777 71.732 1.00 27.78 237 THR A N 1
ATOM 1909 C CA . THR A 1 237 ? 21.127 16.577 72.448 1.00 27.78 237 THR A CA 1
ATOM 1910 C C . THR A 1 237 ? 19.913 17.332 71.865 1.00 27.78 237 THR A C 1
ATOM 1912 O O . THR A 1 237 ? 20.076 18.431 71.363 1.00 27.78 237 THR A O 1
ATOM 1915 N N . ALA A 1 238 ? 18.669 16.825 71.824 1.00 26.31 238 ALA A N 1
ATOM 1916 C CA . ALA A 1 238 ? 18.005 15.735 72.547 1.00 26.31 238 ALA A CA 1
ATOM 1917 C C . ALA A 1 238 ? 16.776 15.163 71.783 1.00 26.31 238 ALA A C 1
ATOM 1919 O O . ALA A 1 238 ? 16.185 15.814 70.926 1.00 26.31 238 ALA A O 1
ATOM 1920 N N . THR A 1 239 ? 16.390 13.947 72.170 1.00 26.42 239 THR A N 1
ATOM 1921 C CA . THR A 1 239 ? 15.153 13.177 71.912 1.00 26.42 239 THR A CA 1
ATOM 1922 C C . THR A 1 239 ? 13.904 13.734 72.622 1.00 26.42 239 THR A C 1
ATOM 1924 O O . THR A 1 239 ? 14.074 14.326 73.680 1.00 26.42 239 THR A O 1
ATOM 1927 N N . TYR A 1 240 ? 12.677 13.432 72.150 1.00 25.88 240 TYR A N 1
ATOM 1928 C CA . TYR A 1 240 ? 11.611 12.734 72.920 1.00 25.88 240 TYR A CA 1
ATOM 1929 C C . TYR A 1 240 ? 10.321 12.469 72.104 1.00 25.88 240 TYR A C 1
ATOM 1931 O O . TYR A 1 240 ? 9.914 13.253 71.253 1.00 25.88 240 TYR A O 1
ATOM 1939 N N . SER A 1 241 ? 9.717 11.320 72.411 1.00 23.83 241 SER A N 1
ATOM 1940 C CA . SER A 1 241 ? 8.494 10.674 71.903 1.00 23.83 241 SER A CA 1
ATOM 1941 C C . SER A 1 241 ? 7.185 11.294 72.435 1.00 23.83 241 SER A C 1
ATOM 1943 O O . SER A 1 241 ? 7.253 12.058 73.390 1.00 23.83 241 SER A O 1
ATOM 1945 N N . ILE A 1 242 ? 6.010 10.887 71.902 1.00 26.14 242 ILE A N 1
ATOM 1946 C CA . ILE A 1 242 ? 4.799 10.396 72.631 1.00 26.14 242 ILE A CA 1
ATOM 1947 C C . ILE A 1 242 ? 3.591 10.194 71.657 1.00 26.14 242 ILE A C 1
ATOM 1949 O O . ILE A 1 242 ? 3.313 11.024 70.799 1.00 26.14 242 ILE A O 1
ATOM 1953 N N . LEU A 1 243 ? 2.914 9.044 71.805 1.00 23.91 243 LEU A N 1
ATOM 1954 C CA . LEU A 1 243 ? 1.626 8.547 71.240 1.00 23.91 243 LEU A CA 1
ATOM 1955 C C . LEU A 1 243 ? 0.419 8.991 72.144 1.00 23.91 243 LEU A C 1
ATOM 1957 O O . LEU A 1 243 ? 0.690 9.766 73.053 1.00 23.91 243 LEU A O 1
ATOM 1961 N N . PRO A 1 244 ? -0.852 8.481 72.114 1.00 38.78 244 PRO A N 1
ATOM 1962 C CA . PRO A 1 244 ? -1.637 7.661 71.154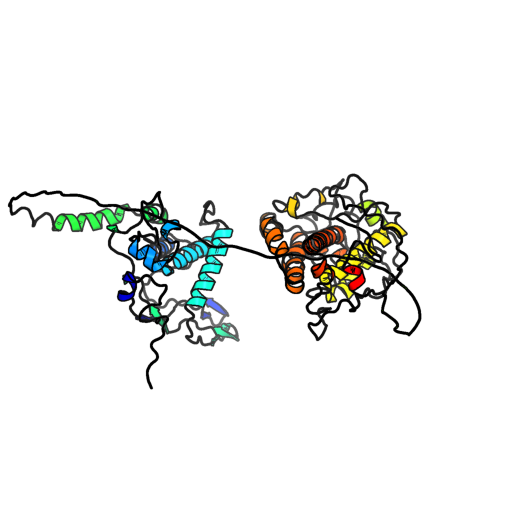 1.00 38.78 244 PRO A CA 1
ATOM 1963 C C . PRO A 1 244 ? -3.150 8.069 70.959 1.00 38.78 244 PRO A C 1
ATOM 1965 O O . PRO A 1 244 ? -3.712 8.854 71.710 1.00 38.78 244 PRO A O 1
ATOM 1968 N N . THR A 1 245 ? -3.814 7.409 69.985 1.00 26.52 245 THR A N 1
ATOM 1969 C CA . THR A 1 245 ? -5.206 6.836 69.933 1.00 26.52 245 THR A CA 1
ATOM 1970 C C . THR A 1 245 ? -6.484 7.616 70.322 1.00 26.52 245 THR A C 1
ATOM 1972 O O . THR A 1 245 ? -6.571 8.116 71.434 1.00 26.52 245 THR A O 1
ATOM 1975 N N . TYR A 1 246 ? -7.571 7.465 69.526 1.00 25.50 246 TYR A N 1
ATOM 1976 C CA . TYR A 1 246 ? -8.844 6.804 69.937 1.00 25.50 246 TYR A CA 1
ATOM 1977 C C . TYR A 1 246 ? -9.825 6.522 68.764 1.00 25.50 246 TYR A C 1
ATOM 1979 O O . TYR A 1 246 ? -9.710 7.092 67.685 1.00 25.50 246 TYR A O 1
ATOM 1987 N N . SER A 1 247 ? -10.771 5.597 68.998 1.00 25.80 247 SER A N 1
ATOM 1988 C CA . SER A 1 247 ? -11.661 4.892 68.046 1.00 25.80 247 SER A CA 1
ATOM 1989 C C . SER A 1 247 ? -13.170 5.229 68.155 1.00 25.80 247 SER A C 1
ATOM 1991 O O . SER A 1 247 ? -13.583 5.774 69.173 1.00 25.80 247 SER A O 1
ATOM 1993 N N . SER A 1 248 ? -13.982 4.785 67.170 1.00 28.97 248 SER A N 1
ATOM 1994 C CA . SER A 1 248 ? -15.360 4.182 67.233 1.00 28.97 248 SER A CA 1
ATOM 1995 C C . SER A 1 248 ? -16.173 4.575 65.969 1.00 28.97 248 SER A C 1
ATOM 1997 O O . SER A 1 248 ? -16.111 5.721 65.554 1.00 28.97 248 SER A O 1
ATOM 1999 N N . GLN A 1 249 ? -16.719 3.699 65.104 1.00 29.22 249 GLN A N 1
ATOM 2000 C CA . GLN A 1 249 ? -17.739 2.618 65.126 1.00 29.22 249 GLN A CA 1
ATOM 2001 C C . GLN A 1 249 ? -19.205 3.023 64.779 1.00 29.22 249 GLN A C 1
ATOM 2003 O O . GLN A 1 249 ? -19.865 3.659 65.586 1.00 29.22 249 GLN A O 1
ATOM 2008 N N . ARG A 1 250 ? -19.716 2.412 63.674 1.00 29.56 250 ARG A N 1
ATOM 2009 C CA . ARG A 1 250 ? -21.083 1.841 63.401 1.00 29.56 250 ARG A CA 1
ATOM 2010 C C . ARG A 1 250 ? -22.270 2.815 63.134 1.00 29.56 250 ARG A C 1
ATOM 2012 O O . ARG A 1 250 ? -22.296 3.880 63.713 1.00 29.56 250 ARG A O 1
ATOM 2019 N N . LYS A 1 251 ? -23.335 2.538 62.338 1.00 28.92 251 LYS A N 1
ATOM 2020 C CA . LYS A 1 251 ? -23.869 1.372 61.565 1.00 28.92 251 LYS A CA 1
ATOM 2021 C C . LYS A 1 251 ? -25.113 1.794 60.701 1.00 28.92 251 LYS A C 1
ATOM 2023 O O . LYS A 1 251 ? -25.877 2.622 61.171 1.00 28.92 251 LYS A O 1
ATOM 2028 N N . THR A 1 252 ? -25.347 1.097 59.560 1.00 28.91 252 THR A N 1
ATOM 2029 C CA . THR A 1 252 ? -26.634 0.600 58.928 1.00 28.91 252 THR A CA 1
ATOM 2030 C C . THR A 1 252 ? -27.781 1.550 58.508 1.00 28.91 252 THR A C 1
ATOM 2032 O O . THR A 1 252 ? -28.012 2.521 59.201 1.00 28.91 252 THR A O 1
ATOM 2035 N N . ARG A 1 253 ? -28.724 1.257 57.579 1.00 29.73 253 ARG A N 1
ATOM 2036 C CA . ARG A 1 253 ? -28.947 0.537 56.275 1.00 29.73 253 ARG A CA 1
ATOM 2037 C C . ARG A 1 253 ? -30.487 0.709 55.937 1.00 29.73 253 ARG A C 1
ATOM 2039 O O . ARG A 1 253 ? -31.152 1.354 56.740 1.00 29.73 253 ARG A O 1
ATOM 2046 N N . PRO A 1 254 ? -31.076 0.230 54.806 1.00 41.66 254 PRO A N 1
ATOM 2047 C CA . PRO A 1 254 ? -32.116 0.931 54.023 1.00 41.66 254 PRO A CA 1
ATOM 2048 C C . PRO A 1 254 ? -33.541 0.317 54.081 1.00 41.66 254 PRO A C 1
ATOM 2050 O O . PRO A 1 254 ? -33.760 -0.692 54.746 1.00 41.66 254 PRO A O 1
ATOM 2053 N N . TRP A 1 255 ? -34.487 0.904 53.329 1.00 26.05 255 TRP A N 1
ATOM 2054 C CA . TRP A 1 255 ? -35.894 0.479 53.178 1.00 26.05 255 TRP A CA 1
ATOM 2055 C C . TRP A 1 255 ? -36.240 0.027 51.740 1.00 26.05 255 TRP A C 1
ATOM 2057 O O . TRP A 1 255 ? -35.652 0.515 50.778 1.00 26.05 255 TRP A O 1
ATOM 2067 N N . THR A 1 256 ? -37.195 -0.906 51.617 1.00 31.20 256 THR A N 1
ATOM 2068 C CA . THR A 1 256 ? -37.662 -1.612 50.397 1.00 31.20 256 THR A CA 1
ATOM 2069 C C . THR A 1 256 ? -39.195 -1.779 50.401 1.00 31.20 256 THR A C 1
ATOM 2071 O O . THR A 1 256 ? -39.793 -1.705 51.472 1.00 31.20 256 THR A O 1
ATOM 2074 N N . GLY A 1 257 ? -39.778 -2.098 49.228 1.00 28.70 257 GLY A N 1
ATOM 2075 C CA . GLY A 1 257 ? -41.088 -2.768 49.023 1.00 28.70 257 GLY A CA 1
ATOM 2076 C C . GLY A 1 257 ? -42.200 -1.877 48.433 1.00 28.70 257 GLY A C 1
ATOM 2077 O O . GLY A 1 257 ? -42.248 -0.702 48.767 1.00 28.70 257 GLY A O 1
ATOM 2078 N N . SER A 1 258 ? -43.156 -2.312 47.594 1.00 29.00 258 SER A N 1
ATOM 2079 C CA . SER A 1 258 ? -43.526 -3.608 46.968 1.00 29.00 258 SER A CA 1
ATOM 2080 C C . SER A 1 258 ? -44.875 -3.435 46.215 1.00 29.00 258 SER A C 1
ATOM 2082 O O . SER A 1 258 ? -45.661 -2.595 46.650 1.00 29.00 258 SER A O 1
ATOM 2084 N N . GLY A 1 259 ? -45.213 -4.268 45.209 1.00 26.23 259 GLY A N 1
ATOM 2085 C CA . GLY A 1 259 ? -46.618 -4.514 44.799 1.00 26.23 259 GLY A CA 1
ATOM 2086 C C . GLY A 1 259 ? -46.856 -5.035 43.362 1.00 26.23 259 GLY A C 1
ATOM 2087 O O . GLY A 1 259 ? -46.478 -4.370 42.410 1.00 26.23 259 GLY A O 1
ATOM 2088 N N . ASP A 1 260 ? -47.532 -6.184 43.238 1.00 27.92 260 ASP A N 1
ATOM 2089 C CA . ASP A 1 260 ? -47.941 -6.986 42.048 1.00 27.92 260 ASP A CA 1
ATOM 2090 C C . ASP A 1 260 ? -49.346 -7.602 42.389 1.00 27.92 260 ASP A C 1
ATOM 2092 O O . ASP A 1 260 ? -49.759 -7.425 43.543 1.00 27.92 260 ASP A O 1
ATOM 2096 N N . PRO A 1 261 ? -50.043 -8.489 41.626 1.00 51.81 261 PRO A N 1
ATOM 2097 C CA . PRO A 1 261 ? -50.508 -8.556 40.218 1.00 51.81 261 PRO A CA 1
ATOM 2098 C C . PRO A 1 261 ? -52.052 -8.832 40.093 1.00 51.81 261 PRO A C 1
ATOM 2100 O O . PRO A 1 261 ? -52.720 -9.052 41.099 1.00 51.81 261 PRO A O 1
ATOM 2103 N N . PHE A 1 262 ? -52.642 -8.940 38.879 1.00 27.78 262 PHE A N 1
ATOM 2104 C CA . PHE A 1 262 ? -53.917 -9.680 38.645 1.00 27.78 262 PHE A CA 1
ATOM 2105 C C . PHE A 1 262 ? -54.114 -10.194 37.192 1.00 27.78 262 PHE A C 1
ATOM 2107 O O . PHE A 1 262 ? -53.713 -9.566 36.218 1.00 27.78 262 PHE A O 1
ATOM 2114 N N . THR A 1 263 ? -54.769 -11.357 37.069 1.00 30.59 263 THR A N 1
ATOM 2115 C CA . THR A 1 263 ? -54.984 -12.219 35.877 1.00 30.59 263 THR A CA 1
ATOM 2116 C C . THR A 1 263 ? -56.439 -12.232 35.347 1.00 30.59 263 THR A C 1
ATOM 2118 O O . THR A 1 263 ? -57.332 -12.223 36.189 1.00 30.59 263 THR A O 1
ATOM 2121 N N . ARG A 1 264 ? -56.690 -12.467 34.031 1.00 29.11 264 ARG A N 1
ATOM 2122 C CA . ARG A 1 264 ? -57.480 -13.602 33.425 1.00 29.11 264 ARG A CA 1
ATOM 2123 C C . ARG A 1 264 ? -58.045 -13.373 31.988 1.00 29.11 264 ARG A C 1
ATOM 2125 O O . ARG A 1 264 ? -58.390 -12.269 31.603 1.00 29.11 264 ARG A O 1
ATOM 2132 N N . LYS A 1 265 ? -58.145 -14.521 31.282 1.00 25.64 265 LYS A N 1
ATOM 2133 C CA . LYS A 1 265 ? -58.787 -14.979 30.007 1.00 25.64 265 LYS A CA 1
ATOM 2134 C C . LYS A 1 265 ? -60.150 -14.309 29.648 1.00 25.64 265 LYS A C 1
ATOM 2136 O O . LYS A 1 265 ? -60.835 -13.879 30.563 1.00 25.64 265 LYS A O 1
ATOM 2141 N N . THR A 1 266 ? -60.704 -14.272 28.415 1.00 25.97 266 THR A N 1
ATOM 2142 C CA . THR A 1 266 ? -61.057 -15.378 27.476 1.00 25.97 266 THR A CA 1
ATOM 2143 C C . THR A 1 266 ? -61.674 -14.838 26.145 1.00 25.97 266 THR A C 1
ATOM 2145 O O . THR A 1 266 ? -62.197 -13.733 26.111 1.00 25.97 266 THR A O 1
ATOM 2148 N N . THR A 1 267 ? -61.613 -15.674 25.101 1.00 28.81 267 THR A N 1
ATOM 2149 C CA . THR A 1 267 ? -62.120 -15.756 23.697 1.00 28.81 267 THR A CA 1
ATOM 2150 C C . THR A 1 267 ? -63.426 -15.054 23.234 1.00 28.81 267 THR A C 1
ATOM 2152 O O . THR A 1 267 ? -64.411 -15.107 23.961 1.00 28.81 267 THR A O 1
ATOM 2155 N N . LEU A 1 268 ? -63.475 -14.575 21.963 1.00 26.38 268 LEU A N 1
ATOM 2156 C CA . LEU A 1 268 ? -64.499 -14.850 20.903 1.00 26.38 268 LEU A CA 1
ATOM 2157 C C . LEU A 1 268 ? -64.262 -14.028 19.594 1.00 26.38 268 LEU A C 1
ATOM 2159 O O . LEU A 1 268 ? -64.037 -12.825 19.637 1.00 26.38 268 LEU A O 1
ATOM 2163 N N . LEU A 1 269 ? -64.328 -14.702 18.435 1.00 23.77 269 LEU A N 1
ATOM 2164 C CA . LEU A 1 269 ? -64.488 -14.190 17.044 1.00 23.77 269 LEU A CA 1
ATOM 2165 C C . LEU A 1 269 ? -65.988 -14.313 16.642 1.00 23.77 269 LEU A C 1
ATOM 2167 O O . LEU A 1 269 ? -66.686 -15.022 17.371 1.00 23.77 269 LEU A O 1
ATOM 2171 N N . PRO A 1 270 ? -66.504 -13.826 15.477 1.00 41.94 270 PRO A N 1
ATOM 2172 C CA . PRO A 1 270 ? -65.956 -12.950 14.417 1.00 41.94 270 PRO A CA 1
ATOM 2173 C C . PRO A 1 270 ? -66.928 -11.811 13.961 1.00 41.94 270 PRO A C 1
ATOM 2175 O O . PRO A 1 270 ? -68.060 -11.729 14.423 1.00 41.94 270 PRO A O 1
ATOM 2178 N N . VAL A 1 271 ? -66.490 -10.982 12.993 1.00 24.73 271 VAL A N 1
ATOM 2179 C CA . VAL A 1 271 ? -67.203 -10.492 11.772 1.00 24.73 271 VAL A CA 1
ATOM 2180 C C . VAL A 1 271 ? -66.816 -9.040 11.407 1.00 24.73 271 VAL A C 1
ATOM 2182 O O . VAL A 1 271 ? -67.217 -8.079 12.049 1.00 24.73 271 VAL A O 1
ATOM 2185 N N . LEU A 1 272 ? -66.028 -8.965 10.323 1.00 25.16 272 LEU A N 1
ATOM 2186 C CA . LEU A 1 272 ? -65.816 -7.919 9.306 1.00 25.16 272 LEU A CA 1
ATOM 2187 C C . LEU A 1 272 ? -65.770 -6.422 9.686 1.00 25.16 272 LEU A C 1
ATOM 2189 O O . LEU A 1 272 ? -66.802 -5.794 9.899 1.00 25.16 272 LEU A O 1
ATOM 2193 N N . SER A 1 273 ? -64.604 -5.798 9.452 1.00 24.34 273 SER A N 1
ATOM 2194 C CA . SER A 1 273 ? -64.413 -4.859 8.321 1.00 24.34 273 SER A CA 1
ATOM 2195 C C . SER A 1 273 ? -62.935 -4.473 8.108 1.00 24.34 273 SER A C 1
ATOM 2197 O O . SER A 1 273 ? -62.282 -3.939 8.991 1.00 24.34 273 SER A O 1
ATOM 2199 N N . ILE A 1 274 ? -62.443 -4.806 6.909 1.00 31.45 274 ILE A N 1
ATOM 2200 C CA . ILE A 1 274 ? -61.385 -4.202 6.073 1.00 31.45 274 ILE A CA 1
ATOM 2201 C C . ILE A 1 274 ? -60.301 -3.353 6.773 1.00 31.45 274 ILE A C 1
ATOM 2203 O O . ILE A 1 274 ? -60.487 -2.167 7.025 1.00 31.45 274 ILE A O 1
ATOM 2207 N N . GLN A 1 275 ? -59.093 -3.919 6.873 1.00 26.05 275 GLN A N 1
ATOM 2208 C CA . GLN A 1 275 ? -57.843 -3.173 6.694 1.00 26.05 275 GLN A CA 1
ATOM 2209 C C . GLN A 1 275 ? -56.744 -4.132 6.207 1.00 26.05 275 GLN A C 1
ATOM 2211 O O . GLN A 1 275 ? -56.369 -5.076 6.899 1.00 26.05 275 GLN A O 1
ATOM 2216 N N . MET A 1 276 ? -56.275 -3.923 4.973 1.00 27.00 276 MET A N 1
ATOM 2217 C CA . MET A 1 276 ? -55.109 -4.604 4.405 1.00 27.00 276 MET A CA 1
ATOM 2218 C C . MET A 1 276 ? -53.880 -4.284 5.262 1.00 27.00 276 MET A C 1
ATOM 2220 O O . MET A 1 276 ? -53.436 -3.138 5.298 1.00 27.00 276 MET A O 1
ATOM 2224 N N . MET A 1 277 ? -53.325 -5.295 5.932 1.00 26.50 277 MET A N 1
ATOM 2225 C CA . MET A 1 277 ? -51.994 -5.221 6.524 1.00 26.50 277 MET A CA 1
ATOM 2226 C C . MET A 1 277 ? -50.949 -5.785 5.567 1.00 26.50 277 MET A C 1
ATOM 2228 O O . MET A 1 277 ? -51.086 -6.875 5.013 1.00 26.50 277 MET A O 1
ATOM 2232 N N . LEU A 1 278 ? -49.889 -4.995 5.431 1.00 35.81 278 LEU A N 1
ATOM 2233 C CA . LEU A 1 278 ? -48.576 -5.342 4.918 1.00 35.81 278 LEU A CA 1
ATOM 2234 C C . LEU A 1 278 ? -48.089 -6.674 5.510 1.00 35.81 278 LEU A C 1
ATOM 2236 O O . LEU A 1 278 ? -47.886 -6.795 6.715 1.00 35.81 278 LEU A O 1
ATOM 2240 N N . SER A 1 279 ? -47.845 -7.651 4.641 1.00 24.36 279 SER A N 1
ATOM 2241 C CA . SER A 1 279 ? -46.966 -8.783 4.919 1.00 24.36 279 SER A CA 1
ATOM 2242 C C . SER A 1 279 ? -46.076 -8.984 3.698 1.00 24.36 279 SER A C 1
ATOM 2244 O O . SER A 1 279 ? -46.497 -9.495 2.661 1.00 24.36 279 SER A O 1
ATOM 2246 N N . THR A 1 280 ? -44.837 -8.515 3.801 1.00 29.73 280 THR A N 1
ATOM 2247 C CA . THR A 1 280 ? -43.752 -8.786 2.859 1.00 29.73 280 THR A CA 1
ATOM 2248 C C . THR A 1 280 ? -43.268 -10.223 3.045 1.00 29.73 280 THR A C 1
ATOM 2250 O O . THR A 1 280 ? -42.210 -10.482 3.606 1.00 29.73 280 THR A O 1
ATOM 2253 N N . SER A 1 281 ? -44.036 -11.190 2.543 1.00 27.75 281 SER A N 1
ATOM 2254 C CA . SER A 1 281 ? -43.513 -12.527 2.255 1.00 27.75 281 SER A CA 1
ATOM 2255 C C . SER A 1 281 ? -43.009 -12.553 0.811 1.00 27.75 281 SER A C 1
ATOM 2257 O O . SER A 1 281 ? -43.707 -12.967 -0.112 1.00 27.75 281 SER A O 1
ATOM 2259 N N . MET A 1 282 ? -41.777 -12.083 0.591 1.00 27.30 282 MET A N 1
ATOM 2260 C CA . MET A 1 282 ? -41.033 -12.464 -0.611 1.00 27.30 282 MET A CA 1
ATOM 2261 C C . MET A 1 282 ? -40.493 -13.877 -0.398 1.00 27.30 282 MET A C 1
ATOM 2263 O O . MET A 1 282 ? -39.363 -14.078 0.043 1.00 27.30 282 MET A O 1
ATOM 2267 N N . ASN A 1 283 ? -41.314 -14.864 -0.749 1.00 29.36 283 ASN A N 1
ATOM 2268 C CA . ASN A 1 283 ? -40.851 -16.209 -1.068 1.00 29.36 283 ASN A CA 1
ATOM 2269 C C . ASN A 1 283 ? -39.935 -16.133 -2.305 1.00 29.36 283 ASN A C 1
ATOM 2271 O O . ASN A 1 283 ? -40.369 -16.342 -3.438 1.00 29.36 283 ASN A O 1
ATOM 2275 N N . ARG A 1 284 ? -38.649 -15.815 -2.104 1.00 31.67 284 ARG A N 1
ATOM 2276 C CA . ARG A 1 284 ? -37.611 -16.134 -3.090 1.00 31.67 284 ARG A CA 1
ATOM 2277 C C . ARG A 1 284 ? -37.349 -17.629 -2.974 1.00 31.67 284 ARG A C 1
ATOM 2279 O O . ARG A 1 284 ? -36.927 -18.097 -1.919 1.00 31.67 284 ARG A O 1
ATOM 2286 N N . ARG A 1 285 ? -37.633 -18.378 -4.041 1.00 29.05 285 ARG A N 1
ATOM 2287 C CA . ARG A 1 285 ? -37.187 -19.769 -4.185 1.00 29.05 285 ARG A CA 1
ATOM 2288 C C . ARG A 1 285 ? -35.668 -19.777 -3.992 1.00 29.05 285 ARG A C 1
ATOM 2290 O O . ARG A 1 285 ? -34.954 -19.187 -4.794 1.00 29.05 285 ARG A O 1
ATOM 2297 N N . ARG A 1 286 ? -35.209 -20.356 -2.885 1.00 41.41 286 ARG A N 1
ATOM 2298 C CA . ARG A 1 286 ? -33.793 -20.547 -2.571 1.00 41.41 286 ARG A CA 1
ATOM 2299 C C . ARG A 1 286 ? -33.386 -21.884 -3.173 1.00 41.41 286 ARG A C 1
ATOM 2301 O O . ARG A 1 286 ? -33.900 -22.914 -2.742 1.00 41.41 286 ARG A O 1
ATOM 2308 N N . GLU A 1 287 ? -32.514 -21.875 -4.172 1.00 36.44 287 GLU A N 1
ATOM 2309 C CA . GLU A 1 287 ? -31.718 -23.070 -4.450 1.00 36.44 287 GLU A CA 1
ATOM 2310 C C . GLU A 1 287 ? -30.756 -23.272 -3.265 1.00 36.44 287 GLU A C 1
ATOM 2312 O O . GLU A 1 287 ? -30.242 -22.284 -2.731 1.00 36.44 287 GLU A O 1
ATOM 2317 N N . PRO A 1 288 ? -30.572 -24.503 -2.760 1.00 38.66 288 PRO A N 1
ATOM 2318 C CA . PRO A 1 288 ? -29.741 -24.729 -1.587 1.00 38.66 288 PRO A CA 1
ATOM 2319 C C . PRO A 1 288 ? -28.269 -24.490 -1.938 1.00 38.66 288 PRO A C 1
ATOM 2321 O O . PRO A 1 288 ? -27.667 -25.249 -2.694 1.00 38.66 288 PRO A O 1
ATOM 2324 N N . CYS A 1 289 ? -27.699 -23.428 -1.369 1.00 45.22 289 CYS A N 1
ATOM 2325 C CA . CYS A 1 289 ? -26.272 -23.144 -1.420 1.00 45.22 289 CYS A CA 1
ATOM 2326 C C . CYS A 1 289 ? -25.488 -24.293 -0.759 1.00 45.22 289 CYS A C 1
ATOM 2328 O O . CYS A 1 289 ? -25.733 -24.640 0.399 1.00 45.22 289 CYS A O 1
ATOM 2330 N N . VAL A 1 290 ? -24.550 -24.898 -1.493 1.00 47.12 290 VAL A N 1
ATOM 2331 C CA . VAL A 1 290 ? -23.564 -25.824 -0.925 1.00 47.12 290 VAL A CA 1
ATOM 2332 C C . VAL A 1 290 ? -22.387 -24.983 -0.437 1.00 47.12 290 VAL A C 1
ATOM 2334 O O . VAL A 1 290 ? -21.536 -24.580 -1.221 1.00 47.12 290 VAL A O 1
ATOM 2337 N N . LEU A 1 291 ? -22.371 -24.685 0.862 1.00 47.66 291 LEU A N 1
ATOM 2338 C CA . LEU A 1 291 ? -21.300 -23.934 1.518 1.00 47.66 291 LEU A CA 1
ATOM 2339 C C . LEU A 1 291 ? -19.988 -24.733 1.499 1.00 47.66 291 LEU A C 1
ATOM 2341 O O . LEU A 1 291 ? -19.852 -25.708 2.243 1.00 47.66 291 LEU A O 1
ATOM 2345 N N . THR A 1 292 ? -19.006 -24.295 0.710 1.00 51.59 292 THR A N 1
ATOM 2346 C CA . THR A 1 292 ? -17.652 -24.877 0.714 1.00 51.59 292 THR A CA 1
ATOM 2347 C C . THR A 1 292 ? -16.643 -23.947 1.386 1.00 51.59 292 THR A C 1
ATOM 2349 O O . THR A 1 292 ? -16.744 -22.734 1.244 1.00 51.59 292 THR A O 1
ATOM 2352 N N . LEU A 1 293 ? -15.703 -24.538 2.137 1.00 48.44 293 LEU A N 1
ATOM 2353 C CA . LEU A 1 293 ? -14.557 -23.882 2.782 1.00 48.44 293 LEU A CA 1
ATOM 2354 C C . LEU A 1 293 ? -13.395 -23.758 1.789 1.00 48.44 293 LEU A C 1
ATOM 2356 O O . LEU A 1 293 ? -13.077 -24.731 1.095 1.00 48.44 293 LEU A O 1
ATOM 2360 N N . LEU A 1 294 ? -12.726 -22.609 1.763 1.00 54.50 294 LEU A N 1
ATOM 2361 C CA . LEU A 1 294 ? -11.527 -22.407 0.956 1.00 54.50 294 LEU A CA 1
ATOM 2362 C C . LEU A 1 294 ? -10.313 -22.892 1.757 1.00 54.50 294 LEU A C 1
ATOM 2364 O O . LEU A 1 294 ? -9.836 -22.232 2.672 1.00 54.50 294 LEU A O 1
ATOM 2368 N N . HIS A 1 295 ? -9.827 -24.100 1.458 1.00 52.16 295 HIS A N 1
ATOM 2369 C CA . HIS A 1 295 ? -8.709 -24.684 2.200 1.00 52.16 295 HIS A CA 1
ATOM 2370 C C . HIS A 1 295 ? -7.336 -24.162 1.751 1.00 52.16 295 HIS A C 1
ATOM 2372 O O . HIS A 1 295 ? -7.044 -23.985 0.571 1.00 52.16 295 HIS A O 1
ATOM 2378 N N . LYS A 1 296 ? -6.497 -24.010 2.774 1.00 49.38 296 LYS A N 1
ATOM 2379 C CA . LYS A 1 296 ? -5.183 -23.366 2.859 1.00 49.38 296 LYS A CA 1
ATOM 2380 C C . LYS A 1 296 ? -4.031 -23.996 2.072 1.00 49.38 296 LYS A C 1
ATOM 2382 O O . LYS A 1 296 ? -3.068 -23.304 1.783 1.00 49.38 296 LYS A O 1
ATOM 2387 N N . ASP A 1 297 ? -4.092 -25.285 1.757 1.00 43.69 297 ASP A N 1
ATOM 2388 C CA . ASP A 1 297 ? -2.927 -26.018 1.258 1.00 43.69 297 ASP A CA 1
ATOM 2389 C C . ASP A 1 297 ? -3.318 -26.879 0.051 1.00 43.69 297 ASP A C 1
ATOM 2391 O O . ASP A 1 297 ? -4.261 -27.674 0.101 1.00 43.69 297 ASP A O 1
ATOM 2395 N N . GLY A 1 298 ? -2.589 -26.692 -1.052 1.00 40.41 298 GLY A N 1
ATOM 2396 C CA . GLY A 1 298 ? -2.821 -27.262 -2.383 1.00 40.41 298 GLY A CA 1
ATOM 2397 C C . GLY A 1 298 ? -2.647 -28.779 -2.501 1.00 40.41 298 GLY A C 1
ATOM 2398 O O . GLY A 1 298 ? -1.925 -29.258 -3.379 1.00 40.41 298 GLY A O 1
ATOM 2399 N N . HIS A 1 299 ? -3.313 -29.567 -1.660 1.00 39.62 299 HIS A N 1
ATOM 2400 C CA . HIS A 1 299 ? -3.276 -31.030 -1.737 1.00 39.62 299 HIS A CA 1
ATOM 2401 C C . HIS A 1 299 ? -4.613 -31.690 -2.077 1.00 39.62 299 HIS A C 1
ATOM 2403 O O . HIS A 1 299 ? -4.615 -32.833 -2.527 1.00 39.62 299 HIS A O 1
ATOM 2409 N N . THR A 1 300 ? -5.732 -30.966 -2.038 1.00 36.31 300 THR A N 1
ATOM 2410 C CA . THR A 1 300 ? -7.014 -31.466 -2.561 1.00 36.31 300 THR A CA 1
ATOM 2411 C C . THR A 1 300 ? -7.574 -30.522 -3.620 1.00 36.31 300 THR A C 1
ATOM 2413 O O . THR A 1 300 ? -8.509 -29.770 -3.373 1.00 36.31 300 THR A O 1
ATOM 2416 N N . GLY A 1 301 ? -6.971 -30.570 -4.815 1.00 51.12 301 GLY A N 1
ATOM 2417 C CA . GLY A 1 301 ? -7.467 -29.913 -6.030 1.00 51.12 301 GLY A CA 1
ATOM 2418 C C . GLY A 1 301 ? -6.589 -28.756 -6.504 1.00 51.12 301 GLY A C 1
ATOM 2419 O O . GLY A 1 301 ? -6.960 -27.598 -6.355 1.00 51.12 301 GLY A O 1
ATOM 2420 N N . ARG A 1 302 ? -5.420 -29.064 -7.085 1.00 67.62 302 ARG A N 1
ATOM 2421 C CA . ARG A 1 302 ? -4.524 -28.059 -7.685 1.00 67.62 302 ARG A CA 1
ATOM 2422 C C . ARG A 1 302 ? -5.315 -27.201 -8.682 1.00 67.62 302 ARG A C 1
ATOM 2424 O O . ARG A 1 302 ? -5.938 -27.749 -9.588 1.00 67.62 302 ARG A O 1
ATOM 2431 N N . THR A 1 303 ? -5.287 -25.879 -8.527 1.00 77.25 303 THR A N 1
ATOM 2432 C CA . THR A 1 303 ? -5.964 -24.934 -9.434 1.00 77.25 303 THR A CA 1
ATOM 2433 C C . THR A 1 303 ? -5.140 -24.630 -10.673 1.00 77.25 303 THR A C 1
ATOM 2435 O O . THR A 1 303 ? -5.696 -24.490 -11.763 1.00 77.25 303 THR A O 1
ATOM 2438 N N . TRP A 1 304 ? -3.809 -24.625 -10.543 1.00 85.12 304 TRP A N 1
ATOM 2439 C CA . TRP A 1 304 ? -2.894 -24.305 -11.636 1.00 85.12 304 TRP A CA 1
ATOM 2440 C C . TRP A 1 304 ? -3.105 -25.121 -12.929 1.00 85.12 304 TRP A C 1
ATOM 2442 O O . TRP A 1 304 ? -2.948 -24.526 -13.995 1.00 85.12 304 TRP A O 1
ATOM 2452 N N . PRO A 1 305 ? -3.513 -26.416 -12.935 1.00 90.69 305 PRO A N 1
ATOM 2453 C CA . PRO A 1 305 ? -3.771 -27.137 -14.182 1.00 90.69 305 PRO A CA 1
ATOM 2454 C C . PRO A 1 305 ? -4.930 -26.524 -14.973 1.00 90.69 305 PRO A C 1
ATOM 2456 O O . PRO A 1 305 ? -4.860 -26.428 -16.196 1.00 90.69 305 PRO A O 1
ATOM 2459 N N . SER A 1 306 ? -5.980 -26.070 -14.280 1.00 92.44 306 SER A N 1
ATOM 2460 C CA . SER A 1 306 ? -7.110 -25.383 -14.909 1.00 92.44 306 SER A CA 1
ATOM 2461 C C . SER A 1 306 ? -6.707 -23.998 -15.415 1.00 92.44 306 SER A C 1
ATOM 2463 O O . SER A 1 306 ? -7.131 -23.616 -16.499 1.00 92.44 306 SER A O 1
ATOM 2465 N N . VAL A 1 307 ? -5.824 -23.287 -14.703 1.00 93.12 307 VAL A N 1
ATOM 2466 C CA . VAL A 1 307 ? -5.277 -22.000 -15.173 1.00 93.12 307 VAL A CA 1
ATOM 2467 C C . VAL A 1 307 ? -4.459 -22.180 -16.455 1.00 93.12 307 VAL A C 1
ATOM 2469 O O . VAL A 1 307 ? -4.668 -21.453 -17.421 1.00 93.12 307 VAL A O 1
ATOM 2472 N N . LYS A 1 308 ? -3.585 -23.195 -16.511 1.00 94.12 308 LYS A N 1
ATOM 2473 C CA . LYS A 1 308 ? -2.831 -23.538 -17.731 1.00 94.12 308 LYS A CA 1
ATOM 2474 C C . LYS A 1 308 ? -3.735 -23.931 -18.892 1.00 94.12 308 LYS A C 1
ATOM 2476 O O . LYS A 1 308 ? -3.435 -23.615 -20.034 1.00 94.12 308 LYS A O 1
ATOM 2481 N N . CYS A 1 309 ? -4.822 -24.648 -18.616 1.00 96.19 309 CYS A N 1
ATOM 2482 C CA . CYS A 1 309 ? -5.827 -24.926 -19.634 1.00 96.19 309 CYS A CA 1
ATOM 2483 C C . CYS A 1 309 ? -6.442 -23.615 -20.144 1.00 96.19 309 CYS A C 1
ATOM 2485 O O . CYS A 1 309 ? -6.468 -23.394 -21.352 1.00 96.19 309 CYS A O 1
ATOM 2487 N N . LEU A 1 310 ? -6.842 -22.707 -19.249 1.00 96.06 310 LEU A N 1
ATOM 2488 C CA . LEU A 1 310 ? -7.477 -21.440 -19.613 1.00 96.06 310 LEU A CA 1
ATOM 2489 C C . LEU A 1 310 ? -6.575 -20.564 -20.495 1.00 96.06 310 LEU A C 1
ATOM 2491 O O . LEU A 1 310 ? -7.066 -19.941 -21.433 1.00 96.06 310 LEU A O 1
ATOM 2495 N N . SER A 1 311 ? -5.254 -20.601 -20.274 1.00 96.00 311 SER A N 1
ATOM 2496 C CA . SER A 1 311 ? -4.253 -19.928 -21.118 1.00 96.00 311 SER A CA 1
ATOM 2497 C C . SER A 1 311 ? -4.035 -20.579 -22.490 1.00 96.00 311 SER A C 1
ATOM 2499 O O . SER A 1 311 ? -3.099 -20.224 -23.198 1.00 96.00 311 SER A O 1
ATOM 2501 N N . THR A 1 312 ? -4.844 -21.571 -22.864 1.00 96.25 312 THR A N 1
ATOM 2502 C CA . THR A 1 312 ? -4.868 -22.165 -24.212 1.00 96.25 312 THR A CA 1
ATOM 2503 C C . THR A 1 312 ? -6.230 -22.043 -24.888 1.00 96.25 312 THR A C 1
ATOM 2505 O O . THR A 1 312 ? -6.345 -22.310 -26.082 1.00 96.25 312 THR A O 1
ATOM 2508 N N . VAL A 1 313 ? -7.265 -21.634 -24.148 1.00 97.56 313 VAL A N 1
ATOM 2509 C CA . VAL A 1 313 ? -8.627 -21.505 -24.671 1.00 97.56 313 VAL A CA 1
ATOM 2510 C C . VAL A 1 313 ? -8.734 -20.172 -25.406 1.00 97.56 313 VAL A C 1
ATOM 2512 O O . VAL A 1 313 ? -8.551 -19.138 -24.766 1.00 97.56 313 VAL A O 1
ATOM 2515 N N . PRO A 1 314 ? -9.032 -20.149 -26.718 1.00 97.00 314 PRO A N 1
ATOM 2516 C CA . PRO A 1 314 ? -9.132 -18.901 -27.469 1.00 97.00 314 PRO A CA 1
ATOM 2517 C C . PRO A 1 314 ? -10.210 -17.974 -26.903 1.00 97.00 314 PRO A C 1
ATOM 2519 O O . PRO A 1 314 ? -11.330 -18.412 -26.627 1.00 97.00 314 PRO A O 1
ATOM 2522 N N . SER A 1 315 ? -9.884 -16.689 -26.772 1.00 95.69 315 SER A N 1
ATOM 2523 C CA . SER A 1 315 ? -10.846 -15.672 -26.363 1.00 95.69 315 SER A CA 1
ATOM 2524 C C . SER A 1 315 ? -11.847 -15.375 -27.481 1.00 95.69 315 SER A C 1
ATOM 2526 O O . SER A 1 315 ? -11.523 -15.387 -28.670 1.00 95.69 315 SER A O 1
ATOM 2528 N N . ARG A 1 316 ? 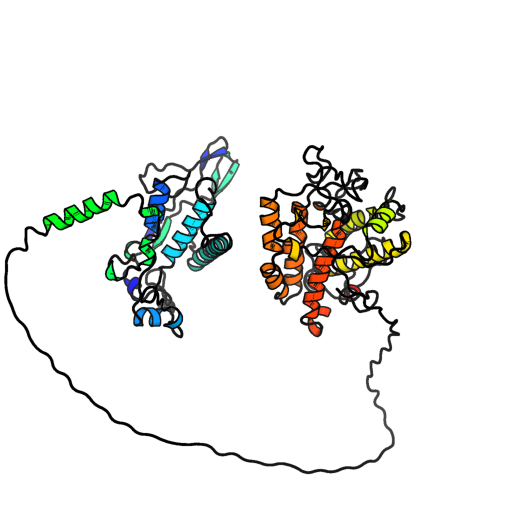-13.083 -15.061 -27.082 1.00 91.94 316 ARG A N 1
ATOM 2529 C CA . ARG A 1 316 ? -14.098 -14.452 -27.957 1.00 91.94 316 ARG A CA 1
ATOM 2530 C C . ARG A 1 316 ? -14.172 -12.932 -27.815 1.00 91.94 316 ARG A C 1
ATOM 2532 O O . ARG A 1 316 ? -14.838 -12.290 -28.621 1.00 91.94 316 ARG A O 1
ATOM 2539 N N . TRP A 1 317 ? -13.530 -12.372 -26.793 1.00 91.81 317 TRP A N 1
ATOM 2540 C CA . TRP A 1 317 ? -13.579 -10.955 -26.454 1.00 91.81 317 TRP A CA 1
ATOM 2541 C C . TRP A 1 317 ? -12.324 -10.213 -26.922 1.00 91.81 317 TRP A C 1
ATOM 2543 O O . TRP A 1 317 ? -12.431 -9.160 -27.550 1.00 91.81 317 TRP A O 1
ATOM 2553 N N . THR A 1 318 ? -11.137 -10.780 -26.695 1.00 86.56 318 THR A N 1
ATOM 2554 C CA . THR A 1 318 ? -9.863 -10.215 -27.146 1.00 86.56 318 THR A CA 1
ATOM 2555 C C . THR A 1 318 ? -9.354 -10.908 -28.412 1.00 86.56 318 THR A C 1
ATOM 2557 O O . THR A 1 318 ? -9.253 -12.129 -28.509 1.00 86.56 318 THR A O 1
ATOM 2560 N N . HIS A 1 319 ? -9.007 -10.113 -29.429 1.00 85.94 319 HIS A N 1
ATOM 2561 C CA . HIS A 1 319 ? -8.440 -10.640 -30.671 1.00 85.94 319 HIS A CA 1
ATOM 2562 C C . HIS A 1 319 ? -7.032 -11.206 -30.425 1.00 85.94 319 HIS A C 1
ATOM 2564 O O . HIS A 1 319 ? -6.190 -10.522 -29.844 1.00 85.94 319 HIS A O 1
ATOM 2570 N N . ASN A 1 320 ? -6.756 -12.414 -30.933 1.00 86.56 320 ASN A N 1
ATOM 2571 C CA . ASN A 1 320 ? -5.496 -13.154 -30.739 1.00 86.56 320 ASN A CA 1
ATOM 2572 C C . ASN A 1 320 ? -5.123 -13.417 -29.267 1.00 86.56 320 ASN A C 1
ATOM 2574 O O . ASN A 1 320 ? -3.952 -13.658 -28.977 1.00 86.56 320 ASN A O 1
ATOM 2578 N N . GLY A 1 321 ? -6.095 -13.369 -28.354 1.00 93.25 321 GLY A N 1
ATOM 2579 C CA . GLY A 1 321 ? -5.899 -13.706 -26.948 1.00 93.25 321 GLY A CA 1
ATOM 2580 C C . GLY A 1 321 ? -6.573 -14.999 -26.536 1.00 93.25 321 GLY A C 1
ATOM 2581 O O . GLY A 1 321 ? -7.284 -15.648 -27.308 1.00 93.25 321 GLY A O 1
ATOM 2582 N N . THR A 1 322 ? -6.327 -15.370 -25.289 1.00 97.12 322 THR A N 1
ATOM 2583 C CA . THR A 1 322 ? -6.970 -16.490 -24.612 1.00 97.12 322 THR A CA 1
ATOM 2584 C C . THR A 1 322 ? -7.955 -15.990 -23.565 1.00 97.12 322 THR A C 1
ATOM 2586 O O . THR A 1 322 ? -7.915 -14.829 -23.162 1.00 97.12 322 THR A O 1
ATOM 2589 N N . VAL A 1 323 ? -8.836 -16.868 -23.087 1.00 97.25 323 VAL A N 1
ATOM 2590 C CA . VAL A 1 323 ? -9.747 -16.539 -21.979 1.00 97.25 323 VAL A CA 1
ATOM 2591 C C . VAL A 1 323 ? -8.963 -16.114 -20.730 1.00 97.25 323 VAL A C 1
ATOM 2593 O O . VAL A 1 323 ? -9.452 -15.324 -19.932 1.00 97.25 323 VAL A O 1
ATOM 2596 N N . TYR A 1 324 ? -7.723 -16.582 -20.561 1.00 97.12 324 TYR A N 1
ATOM 2597 C CA . TYR A 1 324 ? -6.843 -16.090 -19.503 1.00 97.12 324 TYR A CA 1
ATOM 2598 C C . TYR A 1 324 ? -6.433 -14.621 -19.713 1.00 97.12 324 TYR A C 1
ATOM 2600 O O . TYR A 1 324 ? -6.541 -13.816 -18.787 1.00 97.12 324 TYR A O 1
ATOM 2608 N N . ASP A 1 325 ? -6.031 -14.248 -20.933 1.00 96.88 325 ASP A N 1
ATOM 2609 C CA . ASP A 1 325 ? -5.628 -12.872 -21.271 1.00 96.88 325 ASP A CA 1
ATOM 2610 C C . ASP A 1 325 ? -6.779 -11.861 -21.118 1.00 96.88 325 ASP A C 1
ATOM 2612 O O . ASP A 1 325 ? -6.544 -10.672 -20.870 1.00 96.88 325 ASP A O 1
ATOM 2616 N N . ASP A 1 326 ? -8.031 -12.323 -21.219 1.00 96.81 326 ASP A N 1
ATOM 2617 C CA . ASP A 1 326 ? -9.216 -11.492 -20.999 1.00 96.81 326 ASP A CA 1
ATOM 2618 C C . ASP A 1 326 ? -9.241 -10.877 -19.599 1.00 96.81 326 ASP A C 1
ATOM 2620 O O . ASP A 1 326 ? -9.656 -9.730 -19.452 1.00 96.81 326 ASP A O 1
ATOM 2624 N N . PHE A 1 327 ? -8.745 -11.569 -18.570 1.00 97.12 327 PHE A N 1
ATOM 2625 C CA . PHE A 1 327 ? -8.722 -11.027 -17.208 1.00 97.12 327 PHE A CA 1
ATOM 2626 C C . PHE A 1 327 ? -7.694 -9.904 -17.048 1.00 97.12 327 PHE A C 1
ATOM 2628 O O . PHE A 1 327 ? -7.984 -8.891 -16.409 1.00 97.12 327 PHE A O 1
ATOM 2635 N N . ALA A 1 328 ? -6.526 -10.027 -17.683 1.00 96.06 328 ALA A N 1
ATOM 2636 C CA . ALA A 1 328 ? -5.541 -8.950 -17.727 1.00 96.06 328 ALA A CA 1
ATOM 2637 C C . ALA A 1 328 ? -6.075 -7.726 -18.479 1.00 96.06 328 ALA A C 1
ATOM 2639 O O . ALA A 1 328 ? -5.888 -6.588 -18.038 1.00 96.06 328 ALA A O 1
ATOM 2640 N N . TYR A 1 329 ? -6.800 -7.945 -19.580 1.00 95.31 329 TYR A N 1
ATOM 2641 C CA . TYR A 1 329 ? -7.451 -6.864 -20.313 1.00 95.31 329 TYR A CA 1
ATOM 2642 C C . TYR A 1 329 ? -8.606 -6.231 -19.522 1.00 95.31 329 TYR A C 1
ATOM 2644 O O . TYR A 1 329 ? -8.695 -5.002 -19.462 1.00 95.31 329 TYR A O 1
ATOM 2652 N N . LEU A 1 330 ? -9.453 -7.030 -18.867 1.00 96.00 330 LEU A N 1
ATOM 2653 C CA . LEU A 1 330 ? -10.539 -6.565 -18.001 1.00 96.00 330 LEU A CA 1
ATOM 2654 C C . LEU A 1 330 ? -9.999 -5.675 -16.876 1.00 96.00 330 LEU A C 1
ATOM 2656 O O . LEU A 1 330 ? -10.495 -4.565 -16.674 1.00 96.00 330 LEU A O 1
ATOM 2660 N N . HIS A 1 331 ? -8.962 -6.134 -16.178 1.00 96.75 331 HIS A N 1
ATOM 2661 C CA . HIS A 1 331 ? -8.347 -5.388 -15.085 1.00 96.75 331 HIS A CA 1
ATOM 2662 C C . HIS A 1 331 ? -7.699 -4.083 -15.579 1.00 96.75 331 HIS A C 1
ATOM 2664 O O . HIS A 1 331 ? -7.944 -3.010 -15.024 1.00 96.75 331 HIS A O 1
ATOM 2670 N N . GLY A 1 332 ? -6.958 -4.138 -16.692 1.00 93.75 332 GLY A N 1
ATOM 2671 C CA . GLY A 1 332 ? -6.304 -2.964 -17.274 1.00 93.75 332 GLY A CA 1
ATOM 2672 C C . GLY A 1 332 ? -7.265 -1.918 -17.853 1.00 93.75 332 GLY A C 1
ATOM 2673 O O . GLY A 1 332 ? -6.962 -0.722 -17.844 1.00 93.75 332 GLY A O 1
ATOM 2674 N N . SER A 1 333 ? -8.431 -2.336 -18.350 1.00 91.69 333 SER A N 1
ATOM 2675 C CA . SER A 1 333 ? -9.397 -1.452 -19.018 1.00 91.69 333 SER A CA 1
ATOM 2676 C C . SER A 1 333 ? -10.496 -0.937 -18.089 1.00 91.69 333 SER A C 1
ATOM 2678 O O . SER A 1 333 ? -10.756 0.270 -18.076 1.00 91.69 333 SER A O 1
ATOM 2680 N N . ILE A 1 334 ? -11.120 -1.830 -17.318 1.00 93.12 334 ILE A N 1
ATOM 2681 C CA . ILE A 1 334 ? -12.240 -1.526 -16.423 1.00 93.12 334 ILE A CA 1
ATOM 2682 C C . ILE A 1 334 ? -11.776 -1.469 -14.970 1.00 93.12 334 ILE A C 1
ATOM 2684 O O . ILE A 1 334 ? -12.069 -0.489 -14.289 1.00 93.12 334 ILE A O 1
ATOM 2688 N N . GLY A 1 335 ? -10.993 -2.457 -14.524 1.00 92.50 335 GLY A N 1
ATOM 2689 C CA . GLY A 1 335 ? -10.522 -2.556 -13.137 1.00 92.50 335 GLY A CA 1
ATOM 2690 C C . GLY A 1 335 ? -9.781 -1.306 -12.651 1.00 92.50 335 GLY A C 1
ATOM 2691 O O . GLY A 1 335 ? -9.944 -0.908 -11.499 1.00 92.50 335 GLY A O 1
ATOM 2692 N N . LYS A 1 336 ? -9.059 -0.597 -13.532 1.00 90.69 336 LYS A N 1
ATOM 2693 C CA . LYS A 1 336 ? -8.415 0.694 -13.209 1.00 90.69 336 LYS A CA 1
ATOM 2694 C C . LYS A 1 336 ? -9.363 1.760 -12.653 1.00 90.69 336 LYS A C 1
ATOM 2696 O O . LYS A 1 336 ? -8.919 2.627 -11.912 1.00 90.69 336 LYS A O 1
ATOM 2701 N N . TRP A 1 337 ? -10.647 1.719 -13.013 1.00 92.88 337 TRP A N 1
ATOM 2702 C CA . TRP A 1 337 ? -11.644 2.664 -12.506 1.00 92.88 337 TRP A CA 1
ATOM 2703 C C . TRP A 1 337 ? -12.209 2.244 -11.149 1.00 92.88 337 TRP A C 1
ATOM 2705 O O . TRP A 1 337 ? -12.788 3.072 -10.453 1.00 92.88 337 TRP A O 1
ATOM 2715 N N . CYS A 1 338 ? -12.036 0.976 -10.778 1.00 95.19 338 CYS A N 1
ATOM 2716 C CA . CYS A 1 338 ? -12.486 0.421 -9.508 1.00 95.19 338 CYS A CA 1
ATOM 2717 C C . CYS A 1 338 ? -11.447 0.578 -8.388 1.00 95.19 338 CYS A C 1
ATOM 2719 O O . CYS A 1 338 ? -11.799 0.475 -7.217 1.00 95.19 338 CYS A O 1
ATOM 2721 N N . HIS A 1 339 ? -10.193 0.882 -8.723 1.00 95.62 339 HIS A N 1
ATOM 2722 C CA . HIS A 1 339 ? -9.153 1.229 -7.751 1.00 95.62 339 HIS A CA 1
ATOM 2723 C C . HIS A 1 339 ? -9.355 2.639 -7.189 1.00 95.62 339 HIS A C 1
ATOM 2725 O O . HIS A 1 339 ? -9.957 3.495 -7.838 1.00 95.62 339 HIS A O 1
ATOM 2731 N N . HIS A 1 340 ? -8.854 2.885 -5.982 1.00 92.62 340 HIS A N 1
ATOM 2732 C CA . HIS A 1 340 ? -8.996 4.126 -5.222 1.00 92.62 340 HIS A CA 1
ATOM 2733 C C . HIS A 1 340 ? -10.459 4.555 -5.072 1.00 92.62 340 HIS A C 1
ATOM 2735 O O . HIS A 1 340 ? -10.801 5.740 -5.125 1.00 92.62 340 HIS A O 1
ATOM 2741 N N . SER A 1 341 ? -11.342 3.566 -4.948 1.00 95.62 341 SER A N 1
ATOM 2742 C CA . SER A 1 341 ? -12.785 3.757 -4.961 1.00 95.62 341 SER A CA 1
ATOM 2743 C C . SER A 1 341 ? -13.486 2.688 -4.129 1.00 95.62 341 SER A C 1
ATOM 2745 O O . SER A 1 341 ? -12.921 1.637 -3.828 1.00 95.62 341 SER A O 1
ATOM 2747 N N . ALA A 1 342 ? -14.743 2.945 -3.781 1.00 97.56 342 ALA A N 1
ATOM 2748 C CA . ALA A 1 342 ? -15.577 2.035 -3.017 1.00 97.56 342 ALA A CA 1
ATOM 2749 C C . ALA A 1 342 ? -15.748 0.689 -3.731 1.00 97.56 342 ALA A C 1
ATOM 2751 O O . ALA A 1 342 ? -15.841 -0.339 -3.070 1.00 97.56 342 ALA A O 1
ATOM 2752 N N . SER A 1 343 ? -15.785 0.666 -5.071 1.00 98.00 343 SER A N 1
ATOM 2753 C CA . SER A 1 343 ? -15.972 -0.570 -5.840 1.00 98.00 343 SER A CA 1
ATOM 2754 C C . SER A 1 343 ? -14.787 -1.539 -5.804 1.00 98.00 343 SER A C 1
ATOM 2756 O O . SER A 1 343 ? -14.970 -2.670 -6.246 1.00 98.00 343 SER A O 1
ATOM 2758 N N . PHE A 1 344 ? -13.628 -1.160 -5.248 1.00 98.69 344 PHE A N 1
ATOM 2759 C CA . PHE A 1 344 ? -12.424 -1.997 -5.216 1.00 98.69 344 PHE A CA 1
ATOM 2760 C C . PHE A 1 344 ? -12.710 -3.419 -4.707 1.00 98.69 344 PHE A C 1
ATOM 2762 O O . PHE A 1 344 ? -12.566 -4.378 -5.466 1.00 98.69 344 PHE A O 1
ATOM 2769 N N . LEU A 1 345 ? -13.178 -3.575 -3.468 1.00 98.62 345 LEU A N 1
ATOM 2770 C CA . LEU A 1 345 ? -13.472 -4.891 -2.888 1.00 98.62 345 LEU A CA 1
ATOM 2771 C C . LEU A 1 345 ? -14.570 -5.679 -3.639 1.00 98.62 345 LEU A C 1
ATOM 2773 O O . LEU A 1 345 ? -14.292 -6.798 -4.084 1.00 98.62 345 LEU A O 1
ATOM 2777 N N . PRO A 1 346 ? -15.793 -5.146 -3.855 1.00 98.31 346 PRO A N 1
ATOM 2778 C CA . PRO A 1 346 ? -16.862 -5.908 -4.504 1.00 98.31 346 PRO A CA 1
ATOM 2779 C C . PRO A 1 346 ? -16.565 -6.246 -5.971 1.00 98.31 346 PRO A C 1
ATOM 2781 O O . PRO A 1 346 ? -16.946 -7.322 -6.435 1.00 98.31 346 PRO A O 1
ATOM 2784 N N . TRP A 1 347 ? -15.860 -5.378 -6.705 1.00 98.56 347 TRP A N 1
ATOM 2785 C CA . TRP A 1 347 ? -15.477 -5.654 -8.090 1.00 98.56 347 TRP A CA 1
ATOM 2786 C C . TRP A 1 347 ? -14.470 -6.806 -8.178 1.00 98.56 347 TRP A C 1
ATOM 2788 O O . TRP A 1 347 ? -14.635 -7.707 -9.005 1.00 98.56 347 TRP A O 1
ATOM 2798 N N . HIS A 1 348 ? -13.464 -6.835 -7.297 1.00 98.69 348 HIS A N 1
ATOM 2799 C CA . HIS A 1 348 ? -12.486 -7.925 -7.274 1.00 98.69 348 HIS A CA 1
ATOM 2800 C C . HIS A 1 348 ? -13.099 -9.240 -6.788 1.00 98.69 348 HIS A C 1
ATOM 2802 O O . HIS A 1 348 ? -12.853 -10.270 -7.414 1.00 98.69 348 HIS A O 1
ATOM 2808 N N . ARG A 1 349 ? -13.970 -9.220 -5.769 1.00 98.25 349 ARG A N 1
ATOM 2809 C CA . ARG A 1 349 ? -14.747 -10.402 -5.350 1.00 98.25 349 ARG A CA 1
ATOM 2810 C C . ARG A 1 349 ? -15.520 -11.008 -6.519 1.00 98.25 349 ARG A C 1
ATOM 2812 O O . ARG A 1 349 ? -15.451 -12.210 -6.774 1.00 98.25 349 ARG A O 1
ATOM 2819 N N . TRP A 1 350 ? -16.233 -10.173 -7.272 1.00 97.62 350 TRP A N 1
ATOM 2820 C CA . TRP A 1 350 ? -16.993 -10.649 -8.424 1.00 97.62 350 TRP A CA 1
ATOM 2821 C C . TRP A 1 350 ? -16.089 -11.127 -9.569 1.00 97.62 350 TRP A C 1
ATOM 2823 O O . TRP A 1 350 ? -16.408 -12.098 -10.251 1.00 97.62 350 TRP A O 1
ATOM 2833 N N . THR A 1 351 ? -14.920 -10.510 -9.744 1.00 97.94 351 THR A N 1
ATOM 2834 C CA . THR A 1 351 ? -13.907 -10.963 -10.709 1.00 97.94 351 THR A CA 1
ATOM 2835 C C . THR A 1 351 ? -13.380 -12.359 -10.372 1.00 97.94 351 THR A C 1
ATOM 2837 O O . THR A 1 351 ? -13.246 -13.184 -11.275 1.00 97.94 351 THR A O 1
ATOM 2840 N N . LEU A 1 352 ? -13.159 -12.676 -9.089 1.00 96.94 352 LEU A N 1
ATOM 2841 C CA . LEU A 1 352 ? -12.804 -14.034 -8.650 1.00 96.94 352 LEU A CA 1
ATOM 2842 C C . LEU A 1 352 ? -13.916 -15.040 -8.963 1.00 96.94 352 LEU A C 1
ATOM 2844 O O . LEU A 1 352 ? -13.631 -16.139 -9.434 1.00 96.94 352 LEU A O 1
ATOM 2848 N N . HIS A 1 353 ? -15.179 -14.651 -8.764 1.00 95.62 353 HIS A N 1
ATOM 2849 C CA . HIS A 1 353 ? -16.330 -15.478 -9.126 1.00 95.62 353 HIS A CA 1
ATOM 2850 C C . HIS A 1 353 ? -16.386 -15.765 -10.638 1.00 95.62 353 HIS A C 1
ATOM 2852 O O . HIS A 1 353 ? -16.564 -16.917 -11.038 1.00 95.62 353 HIS A O 1
ATOM 2858 N N . ILE A 1 354 ? -16.174 -14.749 -11.484 1.00 95.94 354 ILE A N 1
ATOM 2859 C CA . ILE A 1 354 ? -16.105 -14.911 -12.949 1.00 95.94 354 ILE A CA 1
ATOM 2860 C C . ILE A 1 354 ? -14.932 -15.818 -13.342 1.00 95.94 354 ILE A C 1
ATOM 2862 O O . ILE A 1 354 ? -15.072 -16.680 -14.214 1.00 95.94 354 ILE A O 1
ATOM 2866 N N . TRP A 1 355 ? -13.778 -15.653 -12.693 1.00 96.12 355 TRP A N 1
ATOM 2867 C CA . TRP A 1 355 ? -12.598 -16.473 -12.945 1.00 96.12 355 TRP A CA 1
ATOM 2868 C C . TRP A 1 355 ? -12.833 -17.940 -12.581 1.00 96.12 355 TRP A C 1
ATOM 2870 O O . TRP A 1 355 ? -12.583 -18.821 -13.404 1.00 96.12 355 TRP A O 1
ATOM 2880 N N . GLU A 1 356 ? -13.407 -18.216 -11.406 1.00 94.56 356 GLU A N 1
ATOM 2881 C CA . GLU A 1 356 ? -13.787 -19.573 -11.011 1.00 94.56 356 GLU A CA 1
ATOM 2882 C C . GLU A 1 356 ? -14.765 -20.192 -12.013 1.00 94.56 356 GLU A C 1
ATOM 2884 O O . GLU A 1 356 ? -14.550 -21.316 -12.471 1.00 94.56 356 GLU A O 1
ATOM 2889 N N . ALA A 1 357 ? -15.813 -19.457 -12.392 1.00 94.75 357 ALA A N 1
ATOM 2890 C CA . ALA A 1 357 ? -16.789 -19.914 -13.374 1.00 94.75 357 ALA A CA 1
ATOM 2891 C C . ALA A 1 357 ? -16.123 -20.253 -14.719 1.00 94.75 357 ALA A C 1
ATOM 2893 O O . ALA A 1 357 ? -16.391 -21.315 -15.277 1.00 94.75 357 ALA A O 1
ATOM 2894 N N . SER A 1 358 ? -15.179 -19.426 -15.176 1.00 95.81 358 SER A N 1
ATOM 2895 C CA . SER A 1 358 ? -14.420 -19.652 -16.414 1.00 95.81 358 SER A CA 1
ATOM 2896 C C . SER A 1 358 ? -13.555 -20.916 -16.340 1.00 95.81 358 SER A C 1
ATOM 2898 O O . SER A 1 358 ? -13.521 -21.710 -17.282 1.00 95.81 358 SER A O 1
ATOM 2900 N N . LEU A 1 359 ? -12.900 -21.166 -15.199 1.00 95.06 359 LEU A N 1
ATOM 2901 C CA . LEU A 1 359 ? -12.146 -22.403 -14.960 1.00 95.06 359 LEU A CA 1
ATOM 2902 C C . LEU A 1 359 ? -13.064 -23.638 -14.967 1.00 95.06 359 LEU A C 1
ATOM 2904 O O . LEU A 1 359 ? -12.685 -24.697 -15.477 1.00 95.06 359 LEU A O 1
ATOM 2908 N N . ARG A 1 360 ? -14.272 -23.525 -14.401 1.00 94.25 360 ARG A N 1
ATOM 2909 C CA . ARG A 1 360 ? -15.266 -24.611 -14.375 1.00 94.25 360 ARG A CA 1
ATOM 2910 C C . ARG A 1 360 ? -15.806 -24.909 -15.770 1.00 94.25 360 ARG A C 1
ATOM 2912 O O . ARG A 1 360 ? -15.850 -26.077 -16.156 1.00 94.25 360 ARG A O 1
ATOM 2919 N N . GLU A 1 361 ? -16.189 -23.870 -16.504 1.00 95.88 361 GLU A N 1
ATOM 2920 C CA . GLU A 1 361 ? -16.796 -23.960 -17.831 1.00 95.88 361 GLU A CA 1
ATOM 2921 C C . GLU A 1 361 ? -15.815 -24.504 -18.869 1.00 95.88 361 GLU A C 1
ATOM 2923 O O . GLU A 1 361 ? -16.116 -25.482 -19.552 1.00 95.88 361 GLU A O 1
ATOM 2928 N N . HIS A 1 362 ? -14.625 -23.909 -18.968 1.00 96.19 362 HIS A N 1
ATOM 2929 C CA . HIS A 1 362 ? -13.691 -24.231 -20.044 1.00 96.19 362 HIS A CA 1
ATOM 2930 C C . HIS A 1 362 ? -12.739 -25.379 -19.714 1.00 96.19 362 HIS A C 1
ATOM 2932 O O . HIS A 1 362 ? -12.279 -26.075 -20.617 1.00 96.19 362 HIS A O 1
ATOM 2938 N N . CYS A 1 363 ? -12.438 -25.581 -18.431 1.00 95.81 363 CYS A N 1
ATOM 2939 C CA . CYS A 1 363 ? -11.370 -26.480 -17.995 1.00 95.81 363 CYS A CA 1
ATOM 2940 C C . CYS A 1 363 ? -11.832 -27.537 -16.987 1.00 95.81 363 CYS A C 1
ATOM 2942 O O . CYS A 1 363 ? -11.012 -28.283 -16.451 1.00 95.81 363 CYS A O 1
ATOM 2944 N N . GLY A 1 364 ? -13.141 -27.628 -16.726 1.00 92.88 364 GLY A N 1
ATOM 2945 C CA . GLY A 1 364 ? -13.723 -28.666 -15.880 1.00 92.88 364 GLY A CA 1
ATOM 2946 C C . GLY A 1 364 ? -13.305 -28.585 -14.412 1.00 92.88 364 GLY A C 1
ATOM 2947 O O . GLY A 1 364 ? -13.400 -29.594 -13.710 1.00 92.88 364 GLY A O 1
ATOM 2948 N N . PHE A 1 365 ? -12.849 -27.418 -13.943 1.00 90.56 365 PHE A N 1
ATOM 2949 C CA . PHE A 1 365 ? -12.401 -27.214 -12.569 1.00 90.56 365 PHE A CA 1
ATOM 2950 C C . PHE A 1 365 ? -13.469 -27.667 -11.558 1.00 90.56 365 PHE A C 1
ATOM 2952 O O . PHE A 1 365 ? -14.650 -27.332 -11.666 1.00 90.56 365 PHE A O 1
ATOM 2959 N N . LYS A 1 366 ? -13.073 -28.491 -10.582 1.00 86.62 366 LYS A N 1
ATOM 2960 C CA . LYS A 1 366 ? -13.986 -29.039 -9.559 1.00 86.62 366 LYS A CA 1
ATOM 2961 C C . LYS A 1 366 ? -13.752 -28.467 -8.166 1.00 86.62 366 LYS A C 1
ATOM 2963 O O . LYS A 1 366 ? -14.656 -28.562 -7.345 1.00 86.62 366 LYS A O 1
ATOM 2968 N N . GLY A 1 367 ? -12.576 -27.886 -7.925 1.00 81.94 367 GLY A N 1
ATOM 2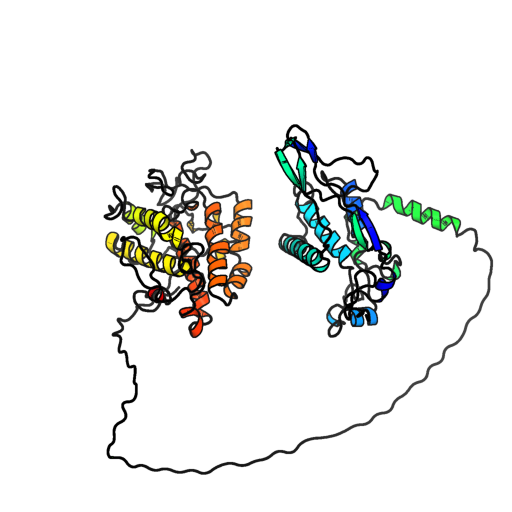969 C CA . GLY A 1 367 ? -12.231 -27.244 -6.659 1.00 81.94 367 GLY A CA 1
ATOM 2970 C C . GLY A 1 367 ? -12.857 -25.860 -6.525 1.00 81.94 367 GLY A C 1
ATOM 2971 O O . GLY A 1 367 ? -13.823 -25.545 -7.212 1.00 81.94 367 GLY A O 1
ATOM 2972 N N . HIS A 1 368 ? -12.276 -25.041 -5.658 1.00 83.19 368 HIS A N 1
ATOM 2973 C CA . HIS A 1 368 ? -12.644 -23.641 -5.448 1.00 83.19 368 HIS A CA 1
ATOM 2974 C C . HIS A 1 368 ? -11.392 -22.767 -5.506 1.00 83.19 368 HIS A C 1
ATOM 2976 O O . HIS A 1 368 ? -10.285 -23.293 -5.373 1.00 83.19 368 HIS A O 1
ATOM 2982 N N . VAL A 1 369 ? -11.551 -21.461 -5.724 1.00 83.69 369 VAL A N 1
ATOM 2983 C CA . VAL A 1 369 ? -10.412 -20.531 -5.798 1.00 83.69 369 VAL A CA 1
ATOM 2984 C C . VAL A 1 369 ? -9.673 -20.469 -4.455 1.00 83.69 369 VAL A C 1
ATOM 2986 O O . VAL A 1 369 ? -10.241 -19.984 -3.481 1.00 83.69 369 VAL A O 1
ATOM 2989 N N . PRO A 1 370 ? -8.413 -20.932 -4.362 1.00 86.12 370 PRO A N 1
ATOM 2990 C CA . PRO A 1 370 ? -7.645 -20.832 -3.134 1.00 86.12 370 PRO A CA 1
ATOM 2991 C C . PRO A 1 370 ? -7.232 -19.382 -2.902 1.00 86.12 370 PRO A C 1
ATOM 2993 O O . PRO A 1 370 ? -7.086 -18.601 -3.844 1.00 86.12 370 PRO A O 1
ATOM 2996 N N . TYR A 1 371 ? -6.977 -19.049 -1.645 1.00 88.69 371 TYR A N 1
ATOM 2997 C CA . TYR A 1 371 ? -6.366 -17.786 -1.265 1.00 88.69 371 TYR A CA 1
ATOM 2998 C C . TYR A 1 371 ? -4.931 -18.015 -0.793 1.00 88.69 371 TYR A C 1
ATOM 3000 O O . TYR A 1 371 ? -4.600 -19.072 -0.253 1.00 88.69 371 TYR A O 1
ATOM 3008 N N . TRP A 1 372 ? -4.069 -17.021 -0.993 1.00 89.88 372 TRP A N 1
ATOM 3009 C CA . TRP A 1 372 ? -2.699 -17.055 -0.490 1.00 89.88 372 TRP A CA 1
ATOM 3010 C C . TRP A 1 372 ? -2.606 -16.291 0.833 1.00 89.88 372 TRP A C 1
ATOM 3012 O O . TRP A 1 372 ? -2.678 -15.068 0.866 1.00 89.88 372 TRP A O 1
ATOM 3022 N N . ASP A 1 373 ? -2.452 -17.018 1.941 1.00 89.75 373 ASP A N 1
ATOM 3023 C CA . ASP A 1 373 ? -2.387 -16.440 3.287 1.00 89.75 373 ASP A CA 1
ATOM 3024 C C . ASP A 1 373 ? -1.011 -15.833 3.618 1.00 89.75 373 ASP A C 1
ATOM 3026 O O . ASP A 1 373 ? -0.254 -16.370 4.434 1.00 89.75 373 ASP A O 1
ATOM 3030 N N . TRP A 1 374 ? -0.687 -14.675 3.032 1.00 88.81 374 TRP A N 1
ATOM 3031 C CA . TRP A 1 374 ? 0.586 -13.978 3.299 1.00 88.81 374 TRP A CA 1
ATOM 3032 C C . TRP A 1 374 ? 0.799 -13.644 4.775 1.00 88.81 374 TRP A C 1
ATOM 3034 O O . TRP A 1 374 ? 1.926 -13.382 5.186 1.00 88.81 374 TRP A O 1
ATOM 3044 N N . THR A 1 375 ? -0.259 -13.638 5.594 1.00 87.25 375 THR A N 1
ATOM 3045 C CA . THR A 1 375 ? -0.151 -13.348 7.032 1.00 87.25 375 THR A CA 1
ATOM 3046 C C . THR A 1 375 ? 0.604 -14.434 7.794 1.00 87.25 375 THR A C 1
ATOM 3048 O O . THR A 1 375 ? 0.986 -14.228 8.945 1.00 87.25 375 THR A O 1
ATOM 3051 N N . ARG A 1 376 ? 0.848 -15.589 7.164 1.00 86.56 376 ARG A N 1
ATOM 3052 C CA . ARG A 1 376 ? 1.710 -16.658 7.687 1.00 86.56 376 ARG A CA 1
ATOM 3053 C C . ARG A 1 376 ? 3.136 -16.557 7.183 1.00 86.56 376 ARG A C 1
ATOM 3055 O O . ARG A 1 376 ? 4.057 -16.873 7.929 1.00 86.56 376 ARG A O 1
ATOM 3062 N N . ASP A 1 377 ? 3.288 -16.058 5.967 1.00 84.75 377 ASP A N 1
ATOM 3063 C CA . ASP A 1 377 ? 4.570 -15.932 5.282 1.00 84.75 377 ASP A CA 1
ATOM 3064 C C . ASP A 1 377 ? 5.205 -14.551 5.509 1.00 84.75 377 ASP A C 1
ATOM 3066 O O . ASP A 1 377 ? 6.265 -14.255 4.977 1.00 84.75 377 ASP A O 1
ATOM 3070 N N . TRP A 1 378 ? 4.582 -13.689 6.321 1.00 84.75 378 TRP A N 1
ATOM 3071 C CA . TRP A 1 378 ? 4.986 -12.292 6.510 1.00 84.75 378 TRP A CA 1
ATOM 3072 C C . TRP A 1 378 ? 6.441 -12.103 6.966 1.00 84.75 378 TRP A C 1
ATOM 3074 O O . TRP A 1 378 ? 6.996 -11.029 6.770 1.00 84.75 378 TRP A O 1
ATOM 3084 N N . MET A 1 379 ? 7.066 -13.103 7.590 1.00 81.56 379 MET A N 1
ATOM 3085 C CA . MET A 1 379 ? 8.476 -13.018 7.993 1.00 81.56 379 MET A CA 1
ATOM 3086 C C . MET A 1 379 ? 9.453 -13.254 6.837 1.00 81.56 379 MET A C 1
ATOM 3088 O O . MET A 1 379 ? 10.589 -12.809 6.932 1.00 81.56 379 MET A O 1
ATOM 3092 N N . ASP A 1 380 ? 9.035 -13.985 5.802 1.00 81.12 380 ASP A N 1
ATOM 3093 C CA . ASP A 1 380 ? 9.824 -14.251 4.599 1.00 81.12 380 ASP A CA 1
ATOM 3094 C C . ASP A 1 380 ? 8.890 -14.715 3.472 1.00 81.12 380 ASP A C 1
ATOM 3096 O O . ASP A 1 380 ? 8.660 -15.906 3.251 1.00 81.12 380 ASP A O 1
ATOM 3100 N N . ILE A 1 381 ? 8.298 -13.750 2.773 1.00 82.50 381 ILE A N 1
ATOM 3101 C CA . ILE A 1 381 ? 7.275 -14.042 1.768 1.00 82.50 381 ILE A CA 1
ATOM 3102 C C . ILE A 1 381 ? 7.860 -14.670 0.498 1.00 82.50 381 ILE A C 1
ATOM 3104 O O . ILE A 1 381 ? 7.156 -15.401 -0.196 1.00 82.50 381 ILE A O 1
ATOM 3108 N N . ALA A 1 382 ? 9.144 -14.431 0.211 1.00 83.19 382 ALA A N 1
ATOM 3109 C CA . ALA A 1 382 ? 9.856 -15.072 -0.893 1.00 83.19 382 ALA A CA 1
ATOM 3110 C C . ALA A 1 382 ? 10.094 -16.565 -0.629 1.00 83.19 382 ALA A C 1
ATOM 3112 O O . ALA A 1 382 ? 10.223 -17.335 -1.575 1.00 83.19 382 ALA A O 1
ATOM 3113 N N . ALA A 1 383 ? 10.110 -16.983 0.641 1.00 83.19 383 ALA A N 1
ATOM 3114 C CA . ALA A 1 383 ? 10.194 -18.385 1.040 1.00 83.19 383 ALA A CA 1
ATOM 3115 C C . ALA A 1 383 ? 8.825 -19.091 1.120 1.00 83.19 383 ALA A C 1
ATOM 3117 O O . ALA A 1 383 ? 8.764 -20.256 1.517 1.00 83.19 383 ALA A O 1
ATOM 3118 N N . SER A 1 384 ? 7.726 -18.410 0.769 1.00 86.56 384 SER A N 1
ATOM 3119 C CA . SER A 1 384 ? 6.392 -19.016 0.759 1.00 86.56 384 SER A CA 1
ATOM 3120 C C . SER A 1 384 ? 6.348 -20.246 -0.150 1.00 86.56 384 SER A C 1
ATOM 3122 O O . SER A 1 384 ? 6.862 -20.233 -1.270 1.00 86.56 384 SER A O 1
ATOM 3124 N N . SER A 1 385 ? 5.653 -21.296 0.295 1.00 87.62 385 SER A N 1
ATOM 3125 C CA . SER A 1 385 ? 5.426 -22.508 -0.502 1.00 87.62 385 SER A CA 1
ATOM 3126 C C . SER A 1 385 ? 4.635 -22.241 -1.784 1.00 87.62 385 SER A C 1
ATOM 3128 O O . SER A 1 385 ? 4.632 -23.078 -2.685 1.00 87.62 385 SER A O 1
ATOM 3130 N N . ILE A 1 386 ? 4.000 -21.069 -1.910 1.00 87.44 386 ILE A N 1
ATOM 3131 C CA . ILE A 1 386 ? 3.319 -20.669 -3.140 1.00 87.44 386 ILE A CA 1
ATOM 3132 C C . ILE A 1 386 ? 4.277 -20.571 -4.333 1.00 87.44 386 ILE A C 1
ATOM 3134 O O . ILE A 1 386 ? 3.840 -20.729 -5.470 1.00 87.44 386 ILE A O 1
ATOM 3138 N N . TRP A 1 387 ? 5.568 -20.355 -4.079 1.00 90.12 387 TRP A N 1
ATOM 3139 C CA . TRP A 1 387 ? 6.612 -20.228 -5.095 1.00 90.12 387 TRP A CA 1
ATOM 3140 C C . TRP A 1 387 ? 7.259 -21.560 -5.476 1.00 90.12 387 TRP A C 1
ATOM 3142 O O . TRP A 1 387 ? 8.099 -21.593 -6.371 1.00 90.12 387 TRP A O 1
ATOM 3152 N N . ASP A 1 388 ? 6.880 -22.662 -4.824 1.00 88.56 388 ASP A N 1
ATOM 3153 C CA . ASP A 1 388 ? 7.432 -23.981 -5.121 1.00 88.56 388 ASP A CA 1
ATOM 3154 C C . ASP A 1 388 ? 7.187 -24.373 -6.590 1.00 88.56 388 ASP A C 1
ATOM 3156 O O . ASP A 1 388 ? 6.090 -24.197 -7.134 1.00 88.56 388 ASP A O 1
ATOM 3160 N N . ALA A 1 389 ? 8.212 -24.924 -7.239 1.00 90.62 389 ALA A N 1
ATOM 3161 C CA . ALA A 1 389 ? 8.165 -25.245 -8.661 1.00 90.62 389 ALA A CA 1
ATOM 3162 C C . ALA A 1 389 ? 7.227 -26.428 -8.981 1.00 90.62 389 ALA A C 1
ATOM 3164 O O . ALA A 1 389 ? 6.707 -26.524 -10.089 1.00 90.62 389 ALA A O 1
ATOM 3165 N N . GLU A 1 390 ? 6.961 -27.342 -8.049 1.00 86.81 390 GLU A N 1
ATOM 3166 C CA . GLU A 1 390 ? 6.139 -28.527 -8.339 1.00 86.81 390 GLU A CA 1
ATOM 3167 C C . GLU A 1 390 ? 4.704 -28.398 -7.823 1.00 86.81 390 GLU A C 1
ATOM 3169 O O . GLU A 1 390 ? 3.731 -28.800 -8.479 1.00 86.81 390 GLU A O 1
ATOM 3174 N N . SER A 1 391 ? 4.575 -27.871 -6.612 1.00 80.62 391 SER A N 1
ATOM 3175 C CA . SER A 1 391 ? 3.333 -27.776 -5.855 1.00 80.62 391 SER A CA 1
ATOM 3176 C C . SER A 1 391 ? 2.732 -26.369 -5.847 1.00 80.62 391 SER A C 1
ATOM 3178 O O . SER A 1 391 ? 1.522 -26.250 -5.639 1.00 80.62 391 SER A O 1
ATOM 3180 N N . GLY A 1 392 ? 3.536 -25.342 -6.138 1.00 85.44 392 GLY A N 1
ATOM 3181 C CA . GLY A 1 392 ? 3.145 -23.935 -6.190 1.00 85.44 392 GLY A CA 1
ATOM 3182 C C . GLY A 1 392 ? 2.939 -23.394 -7.611 1.00 85.44 392 GLY A C 1
ATOM 3183 O O . GLY A 1 392 ? 2.445 -24.081 -8.509 1.00 85.44 392 GLY A O 1
ATOM 3184 N N . PHE A 1 393 ? 3.277 -22.119 -7.793 1.00 91.62 393 PHE A N 1
ATOM 3185 C CA . PHE A 1 393 ? 3.049 -21.302 -8.989 1.00 91.62 393 PHE A CA 1
ATOM 3186 C C . PHE A 1 393 ? 4.360 -20.872 -9.674 1.00 91.62 393 PHE A C 1
ATOM 3188 O O . PHE A 1 393 ? 4.348 -19.940 -10.485 1.00 91.62 393 PHE A O 1
ATOM 3195 N N . GLY A 1 394 ? 5.472 -21.556 -9.376 1.00 91.19 394 GLY A N 1
ATOM 3196 C CA . GLY A 1 394 ? 6.816 -21.190 -9.842 1.00 91.19 394 GLY A CA 1
ATOM 3197 C C . GLY A 1 394 ? 7.375 -19.982 -9.096 1.00 91.19 394 GLY A C 1
ATOM 3198 O O . GLY A 1 394 ? 6.616 -19.237 -8.479 1.00 91.19 394 GLY A O 1
ATOM 3199 N N . GLY A 1 395 ? 8.689 -19.800 -9.137 1.00 91.31 395 GLY A N 1
ATOM 3200 C CA . GLY A 1 395 ? 9.421 -18.823 -8.345 1.00 91.31 395 GLY A CA 1
ATOM 3201 C C . GLY A 1 395 ? 9.597 -17.468 -9.028 1.00 91.31 395 GLY A C 1
ATOM 3202 O O . GLY A 1 395 ? 8.679 -16.934 -9.658 1.00 91.31 395 GLY A O 1
ATOM 3203 N N . ASN A 1 396 ? 10.782 -16.889 -8.833 1.00 92.88 396 ASN A N 1
ATOM 3204 C CA . ASN A 1 396 ? 11.184 -15.594 -9.376 1.00 92.88 396 ASN A CA 1
ATOM 3205 C C . ASN A 1 396 ? 11.618 -15.700 -10.853 1.00 92.88 396 ASN A C 1
ATOM 3207 O O . ASN A 1 396 ? 11.818 -16.796 -11.375 1.00 92.88 396 ASN A O 1
ATOM 3211 N N . GLY A 1 397 ? 11.801 -14.558 -11.518 1.00 93.69 397 GLY A N 1
ATOM 3212 C CA . GLY A 1 397 ? 12.499 -14.508 -12.798 1.00 93.69 397 GLY A CA 1
ATOM 3213 C C . GLY A 1 397 ? 14.004 -14.767 -12.655 1.00 93.69 397 GLY A C 1
ATOM 3214 O O . GLY A 1 397 ? 14.574 -14.544 -11.583 1.00 93.69 397 GLY A O 1
ATOM 3215 N N . ASP A 1 398 ? 14.655 -15.218 -13.733 1.00 92.00 398 ASP A N 1
ATOM 3216 C CA . ASP A 1 398 ? 16.116 -15.387 -13.776 1.00 92.00 398 ASP A CA 1
ATOM 3217 C C . ASP A 1 398 ? 16.824 -14.039 -13.517 1.00 92.00 398 ASP A C 1
ATOM 3219 O O . ASP A 1 398 ? 16.714 -13.129 -14.345 1.00 92.00 398 ASP A O 1
ATOM 3223 N N . PRO A 1 399 ? 17.571 -13.871 -12.410 1.00 87.50 399 PRO A N 1
ATOM 3224 C CA . PRO A 1 399 ? 18.237 -12.608 -12.087 1.00 87.50 399 PRO A CA 1
ATOM 3225 C C . PRO A 1 399 ? 19.350 -12.230 -13.077 1.00 87.50 399 PRO A C 1
ATOM 3227 O O . PRO A 1 399 ? 19.790 -11.081 -13.083 1.00 87.50 399 PRO A O 1
ATOM 3230 N N . THR A 1 400 ? 19.822 -13.173 -13.897 1.00 91.94 400 THR A N 1
ATOM 3231 C CA . THR A 1 400 ? 20.811 -12.935 -14.961 1.00 91.94 400 THR A CA 1
ATOM 3232 C C . THR A 1 400 ? 20.177 -12.726 -16.337 1.00 91.94 400 THR A C 1
ATOM 3234 O O . THR A 1 400 ? 20.864 -12.344 -17.289 1.00 91.94 400 THR A O 1
ATOM 3237 N N . GLY A 1 401 ? 18.864 -12.940 -16.433 1.00 91.94 401 GLY A N 1
ATOM 3238 C CA . GLY A 1 401 ? 18.097 -12.862 -17.662 1.00 91.94 401 GLY A CA 1
ATOM 3239 C C . GLY A 1 401 ? 17.877 -11.431 -18.148 1.00 91.94 401 GLY A C 1
ATOM 3240 O O . GLY A 1 401 ? 18.040 -10.442 -17.430 1.00 91.94 401 GLY A O 1
ATOM 3241 N N . GLN A 1 402 ? 17.456 -11.310 -19.406 1.00 94.62 402 GLN A N 1
ATOM 3242 C CA . GLN A 1 402 ? 17.061 -10.022 -19.965 1.00 94.62 402 GLN A CA 1
ATOM 3243 C C . GLN A 1 402 ? 15.754 -9.543 -19.320 1.00 94.62 402 GLN A C 1
ATOM 3245 O O . GLN A 1 402 ? 14.761 -10.272 -19.288 1.00 94.62 402 GLN A O 1
ATOM 3250 N N . VAL A 1 403 ? 15.737 -8.286 -18.866 1.00 95.81 403 VAL A N 1
ATOM 3251 C CA . VAL A 1 403 ? 14.515 -7.630 -18.379 1.00 95.81 403 VAL A CA 1
ATOM 3252 C C . VAL A 1 403 ? 13.471 -7.595 -19.495 1.00 95.81 403 VAL A C 1
ATOM 3254 O O . VAL A 1 403 ? 13.741 -7.082 -20.583 1.00 95.81 403 VAL A O 1
ATOM 3257 N N . THR A 1 404 ? 12.277 -8.124 -19.225 1.00 95.75 404 THR A N 1
ATOM 3258 C CA . THR A 1 404 ? 11.183 -8.219 -20.204 1.00 95.75 404 THR A CA 1
ATOM 3259 C C . THR A 1 404 ? 10.168 -7.096 -20.011 1.00 95.75 404 THR A C 1
ATOM 3261 O O . THR A 1 404 ? 10.057 -6.204 -20.850 1.00 95.75 404 THR A O 1
ATOM 3264 N N . VAL A 1 405 ? 9.457 -7.091 -18.884 1.00 95.62 405 VAL A N 1
ATOM 3265 C CA . VAL A 1 405 ? 8.483 -6.060 -18.494 1.00 95.62 405 VAL A CA 1
ATOM 3266 C C . VAL A 1 405 ? 8.572 -5.782 -16.997 1.00 95.62 405 VAL A C 1
ATOM 3268 O O . VAL A 1 405 ? 9.030 -6.630 -16.238 1.00 95.62 405 VAL A O 1
ATOM 3271 N N . GLY A 1 406 ? 8.161 -4.586 -16.564 1.00 91.50 406 GLY A N 1
ATOM 3272 C CA . GLY A 1 406 ? 8.007 -4.252 -15.141 1.00 91.50 406 GLY A CA 1
ATOM 3273 C C . GLY A 1 406 ? 9.260 -4.389 -14.272 1.00 91.50 406 GLY A C 1
ATOM 3274 O O . GLY A 1 406 ? 9.129 -4.567 -13.063 1.00 91.50 406 GLY A O 1
ATOM 3275 N N . ASN A 1 407 ? 10.453 -4.273 -14.867 1.00 92.31 407 ASN A N 1
ATOM 3276 C CA . ASN A 1 407 ? 11.758 -4.555 -14.246 1.00 92.31 407 ASN A CA 1
ATOM 3277 C C . ASN A 1 407 ? 11.939 -6.015 -13.780 1.00 92.31 407 ASN A C 1
ATOM 3279 O O . ASN A 1 407 ? 12.825 -6.282 -12.975 1.00 92.31 407 ASN A O 1
ATOM 3283 N N . GLY A 1 408 ? 11.111 -6.941 -14.262 1.00 95.12 408 GLY A N 1
ATOM 3284 C CA . GLY A 1 408 ? 11.266 -8.376 -14.040 1.00 95.12 408 GLY A CA 1
ATOM 3285 C C . GLY A 1 408 ? 11.904 -9.084 -15.232 1.00 95.12 408 GLY A C 1
ATOM 3286 O O . GLY A 1 408 ? 12.051 -8.516 -16.320 1.00 95.12 408 GLY A O 1
ATOM 3287 N N . THR A 1 409 ? 12.252 -10.343 -15.015 1.00 97.56 409 THR A N 1
ATOM 3288 C CA . THR A 1 409 ? 12.815 -11.266 -16.003 1.00 97.56 409 THR A CA 1
ATOM 3289 C C . THR A 1 409 ? 11.926 -12.506 -16.112 1.00 97.56 409 THR A C 1
ATOM 3291 O O . THR A 1 409 ? 10.982 -12.683 -15.338 1.00 97.56 409 THR A O 1
ATOM 3294 N N . CYS A 1 410 ? 12.170 -13.354 -17.115 1.00 97.69 410 CYS A N 1
ATOM 3295 C CA . CYS A 1 410 ? 11.341 -14.537 -17.338 1.00 97.69 410 CYS A CA 1
ATOM 3296 C C . CYS A 1 410 ? 11.390 -15.502 -16.153 1.00 97.69 410 CYS A C 1
ATOM 3298 O O . CYS A 1 410 ? 12.472 -15.877 -15.709 1.00 97.69 410 CYS A O 1
ATOM 3300 N N . VAL A 1 411 ? 10.217 -15.952 -15.707 1.00 96.69 411 VAL A N 1
ATOM 3301 C CA . VAL A 1 411 ? 10.087 -17.114 -14.820 1.00 96.69 411 VAL A CA 1
ATOM 3302 C C . VAL A 1 411 ? 10.508 -18.366 -15.590 1.00 96.69 411 VAL A C 1
ATOM 3304 O O . VAL A 1 411 ? 9.976 -18.636 -16.670 1.00 96.69 411 VAL A O 1
ATOM 3307 N N . GLU A 1 412 ? 11.452 -19.128 -15.042 1.00 94.88 412 GLU A N 1
ATOM 3308 C CA . GLU A 1 412 ? 12.035 -20.302 -15.713 1.00 94.88 412 GLU A CA 1
ATOM 3309 C C . GLU A 1 412 ? 11.597 -21.641 -15.111 1.00 94.88 412 GLU A C 1
ATOM 3311 O O . GLU A 1 412 ? 11.779 -22.688 -15.736 1.00 94.88 412 GLU A O 1
ATOM 3316 N N . ASP A 1 413 ? 10.976 -21.624 -13.931 1.00 93.19 413 ASP A N 1
ATOM 3317 C CA . ASP A 1 413 ? 10.557 -22.820 -13.215 1.00 93.19 413 ASP A CA 1
ATOM 3318 C C . ASP A 1 413 ? 9.040 -22.896 -12.973 1.00 93.19 413 ASP A C 1
ATOM 3320 O O . ASP A 1 413 ? 8.241 -21.980 -13.196 1.00 93.19 413 ASP A O 1
ATOM 3324 N N . GLY A 1 414 ? 8.626 -24.089 -12.568 1.00 92.75 414 GLY A N 1
ATOM 3325 C CA . GLY A 1 414 ? 7.260 -24.412 -12.211 1.00 92.75 414 GLY A CA 1
ATOM 3326 C C . GLY A 1 414 ? 6.211 -24.351 -13.323 1.00 92.75 414 GLY A C 1
ATOM 3327 O O . GLY A 1 414 ? 6.525 -24.343 -14.519 1.00 92.75 414 GLY A O 1
ATOM 3328 N N . PRO A 1 415 ? 4.912 -24.400 -12.962 1.00 92.31 415 PRO A N 1
ATOM 3329 C CA . PRO A 1 415 ? 3.858 -24.698 -13.929 1.00 92.31 415 PRO A CA 1
ATOM 3330 C C . PRO A 1 415 ? 3.693 -23.635 -15.021 1.00 92.31 415 PRO A C 1
ATOM 3332 O O . PRO A 1 415 ? 3.179 -23.960 -16.100 1.00 92.31 415 PRO A O 1
ATOM 3335 N N . PHE A 1 416 ? 4.138 -22.405 -14.751 1.00 95.69 416 PHE A N 1
ATOM 3336 C CA . PHE A 1 416 ? 3.908 -21.214 -15.568 1.00 95.69 416 PHE A CA 1
ATOM 3337 C C . PHE A 1 416 ? 5.160 -20.660 -16.265 1.00 95.69 416 PHE A C 1
ATOM 3339 O O . PHE A 1 416 ? 5.041 -19.645 -16.943 1.00 95.69 416 PHE A O 1
ATOM 3346 N N . ALA A 1 417 ? 6.312 -21.344 -16.227 1.00 95.69 417 ALA A N 1
ATOM 3347 C CA . ALA A 1 417 ? 7.518 -20.935 -16.972 1.00 95.69 417 ALA A CA 1
ATOM 3348 C C . ALA A 1 417 ? 7.267 -20.702 -18.483 1.00 95.69 417 ALA A C 1
ATOM 3350 O O . ALA A 1 417 ? 7.861 -19.849 -19.150 1.00 95.69 417 ALA A O 1
ATOM 3351 N N . ASN A 1 418 ? 6.315 -21.449 -19.047 1.00 95.50 418 ASN A N 1
ATOM 3352 C CA . ASN A 1 418 ? 5.923 -21.354 -20.455 1.00 95.50 418 ASN A CA 1
ATOM 3353 C C . ASN A 1 418 ? 4.685 -20.483 -20.707 1.00 95.50 418 ASN A C 1
ATOM 3355 O O . ASN A 1 418 ? 4.209 -20.434 -21.839 1.00 95.50 418 ASN A O 1
ATOM 3359 N N . LEU A 1 419 ? 4.154 -19.798 -19.690 1.00 96.81 419 LEU A N 1
ATOM 3360 C CA . LEU A 1 419 ? 3.058 -18.851 -19.875 1.00 96.81 419 LEU A CA 1
ATOM 3361 C C . LEU A 1 419 ? 3.546 -17.666 -20.719 1.00 96.81 419 LEU A C 1
ATOM 3363 O O . LEU A 1 419 ? 4.674 -17.188 -20.546 1.00 96.81 419 LEU A O 1
ATOM 3367 N N . ARG A 1 420 ? 2.715 -17.227 -21.668 1.00 96.25 420 ARG A N 1
ATOM 3368 C CA . ARG A 1 420 ? 3.047 -16.149 -22.604 1.00 96.25 420 ARG A CA 1
ATOM 3369 C C . ARG A 1 420 ? 1.954 -15.077 -22.631 1.00 96.25 420 ARG A C 1
ATOM 3371 O O . ARG A 1 420 ? 1.125 -15.117 -23.540 1.00 96.25 420 ARG A O 1
ATOM 3378 N N . PRO A 1 421 ? 1.923 -14.145 -21.660 1.00 96.06 421 PRO A N 1
ATOM 3379 C CA . PRO A 1 421 ? 0.997 -13.021 -21.706 1.00 96.06 421 PRO A CA 1
ATOM 3380 C C . PRO A 1 421 ? 1.212 -12.174 -22.966 1.00 96.06 421 PRO A C 1
ATOM 3382 O O . PRO A 1 421 ? 2.341 -11.986 -23.430 1.00 96.06 421 PRO A O 1
ATOM 3385 N N . ILE A 1 422 ? 0.124 -11.643 -23.523 1.00 95.75 422 ILE A N 1
ATOM 3386 C CA . ILE A 1 422 ? 0.146 -10.893 -24.796 1.00 95.75 422 ILE A CA 1
ATOM 3387 C C . ILE A 1 422 ? 0.082 -9.373 -24.631 1.00 95.75 422 ILE A C 1
ATOM 3389 O O . ILE A 1 422 ? -0.016 -8.631 -25.615 1.00 95.75 422 ILE A O 1
ATOM 3393 N N . ARG A 1 423 ? 0.077 -8.878 -23.395 1.00 93.56 423 ARG A N 1
ATOM 3394 C CA . ARG A 1 423 ? -0.116 -7.458 -23.106 1.00 93.56 423 ARG A CA 1
ATOM 3395 C C . ARG A 1 423 ? 0.585 -7.073 -21.822 1.00 93.56 423 ARG A C 1
ATOM 3397 O O . ARG A 1 423 ? 0.536 -7.823 -20.864 1.00 93.56 423 ARG A O 1
ATOM 3404 N N . TYR A 1 424 ? 1.140 -5.872 -21.774 1.00 94.88 424 TYR A N 1
ATOM 3405 C CA . TYR A 1 424 ? 1.601 -5.252 -20.539 1.00 94.88 424 TYR A CA 1
ATOM 3406 C C . TYR A 1 424 ? 1.085 -3.815 -20.509 1.00 94.88 424 TYR A C 1
ATOM 3408 O O . TYR A 1 424 ? 1.312 -3.040 -21.445 1.00 94.88 424 TYR A O 1
ATOM 3416 N N . ASN A 1 425 ? 0.344 -3.465 -19.455 1.00 87.75 425 ASN A N 1
ATOM 3417 C CA . ASN A 1 425 ? -0.412 -2.214 -19.382 1.00 87.75 425 ASN A CA 1
ATOM 3418 C C . ASN A 1 425 ? -1.367 -2.072 -20.598 1.00 87.75 425 ASN A C 1
ATOM 3420 O O . ASN A 1 425 ? -2.052 -3.025 -20.970 1.00 87.75 425 ASN A O 1
ATOM 3424 N N . ASN A 1 426 ? -1.421 -0.915 -21.262 1.00 79.25 426 ASN A N 1
ATOM 3425 C CA . ASN A 1 426 ? -2.289 -0.706 -22.430 1.00 79.25 426 ASN A CA 1
ATOM 3426 C C . ASN A 1 426 ? -1.661 -1.141 -23.772 1.00 79.25 426 ASN A C 1
ATOM 3428 O O . ASN A 1 426 ? -2.246 -0.885 -24.824 1.00 79.25 426 ASN A O 1
ATOM 3432 N N . THR A 1 427 ? -0.509 -1.819 -23.763 1.00 87.38 427 THR A N 1
ATOM 3433 C CA . THR A 1 427 ? 0.256 -2.144 -24.980 1.00 87.38 427 THR A CA 1
ATOM 3434 C C . THR A 1 427 ? 0.221 -3.636 -25.281 1.00 87.38 427 THR A C 1
ATOM 3436 O O . THR A 1 427 ? 0.507 -4.448 -24.405 1.00 87.38 427 THR A O 1
ATOM 3439 N N . TYR A 1 428 ? -0.098 -4.005 -26.526 1.00 90.94 428 TYR A N 1
ATOM 3440 C CA . TYR A 1 428 ? 0.025 -5.387 -26.999 1.00 90.94 428 TYR A CA 1
ATOM 3441 C C . TYR A 1 428 ? 1.508 -5.750 -27.128 1.00 90.94 428 TYR A C 1
ATOM 3443 O O . TYR A 1 428 ? 2.221 -5.181 -27.954 1.00 90.94 428 TYR A O 1
ATOM 3451 N N . VAL A 1 429 ? 1.970 -6.675 -26.296 1.00 92.94 429 VAL A N 1
ATOM 3452 C CA . VAL A 1 429 ? 3.350 -7.157 -26.269 1.00 92.94 429 VAL A CA 1
ATOM 3453 C C . VAL A 1 429 ? 3.344 -8.594 -25.770 1.00 92.94 429 VAL A C 1
ATOM 3455 O O . VAL A 1 429 ? 3.012 -8.859 -24.620 1.00 92.94 429 VAL A O 1
ATOM 3458 N N . ALA A 1 430 ? 3.698 -9.532 -26.644 1.00 95.25 430 ALA A N 1
ATOM 3459 C CA . ALA A 1 430 ? 3.889 -10.921 -26.250 1.00 95.25 430 ALA A CA 1
ATOM 3460 C C . ALA A 1 430 ? 5.228 -11.072 -25.524 1.00 95.25 430 ALA A C 1
ATOM 3462 O O . ALA A 1 430 ? 6.261 -10.635 -26.030 1.00 95.25 430 ALA A O 1
ATOM 3463 N N . HIS A 1 431 ? 5.207 -11.680 -24.345 1.00 96.69 431 HIS A N 1
ATOM 3464 C CA . HIS A 1 431 ? 6.388 -11.894 -23.511 1.00 96.69 431 HIS A CA 1
ATOM 3465 C C . HIS A 1 431 ? 6.218 -13.162 -22.665 1.00 96.69 431 HIS A C 1
ATOM 3467 O O . HIS A 1 431 ? 5.165 -13.789 -22.679 1.00 96.69 431 HIS A O 1
ATOM 3473 N N . CYS A 1 432 ? 7.278 -13.602 -21.991 1.00 97.38 432 CYS A N 1
ATOM 3474 C CA . CYS A 1 432 ? 7.186 -14.608 -20.929 1.00 97.38 432 CYS A CA 1
ATOM 3475 C C . CYS A 1 432 ? 6.516 -14.007 -19.689 1.00 97.38 432 CYS A C 1
ATOM 3477 O O . CYS A 1 432 ? 6.613 -12.799 -19.495 1.00 97.38 432 CYS A O 1
ATOM 3479 N N . LEU A 1 433 ? 5.909 -14.836 -18.831 1.00 97.94 433 LEU A N 1
ATOM 3480 C CA . LEU A 1 433 ? 5.556 -14.390 -17.481 1.00 97.94 433 LEU A CA 1
ATOM 3481 C C . LEU A 1 433 ? 6.804 -13.815 -16.802 1.00 97.94 433 LEU A C 1
ATOM 3483 O O . LEU A 1 433 ? 7.822 -14.503 -16.684 1.00 97.94 433 LEU A O 1
ATOM 3487 N N . SER A 1 434 ? 6.714 -12.554 -16.393 1.00 97.62 434 SER A N 1
ATOM 3488 C CA . SER A 1 434 ? 7.821 -11.807 -15.817 1.00 97.62 434 SER A CA 1
ATOM 3489 C C . SER A 1 434 ? 7.636 -11.610 -14.321 1.00 97.62 434 SER A C 1
ATOM 3491 O O . SER A 1 434 ? 6.596 -11.112 -13.885 1.00 97.62 434 SER A O 1
ATOM 3493 N N . ARG A 1 435 ? 8.667 -11.935 -13.537 1.00 96.06 435 ARG A N 1
ATOM 3494 C CA . ARG A 1 435 ? 8.752 -11.635 -12.100 1.00 96.06 435 ARG A CA 1
ATOM 3495 C C . ARG A 1 435 ? 10.125 -11.070 -11.771 1.00 96.06 435 ARG A C 1
ATOM 3497 O O . ARG A 1 435 ? 11.106 -11.325 -12.463 1.00 96.06 435 ARG A O 1
ATOM 3504 N N . GLY A 1 436 ? 10.181 -10.259 -10.730 1.00 92.56 436 GLY A N 1
ATOM 3505 C CA . GLY A 1 436 ? 11.405 -9.634 -10.254 1.00 92.56 436 GLY A CA 1
ATOM 3506 C C . GLY A 1 436 ? 11.248 -9.317 -8.784 1.00 92.56 436 GLY A C 1
ATOM 3507 O O . GLY A 1 436 ? 10.958 -8.174 -8.431 1.00 92.56 436 GLY A O 1
ATOM 3508 N N . PHE A 1 437 ? 11.387 -10.346 -7.948 1.00 89.38 437 PHE A N 1
ATOM 3509 C CA . PHE A 1 437 ? 11.244 -10.206 -6.509 1.00 89.38 437 PHE A CA 1
ATOM 3510 C C . PHE A 1 437 ? 12.209 -9.144 -6.009 1.00 89.38 437 PHE A C 1
ATOM 3512 O O . PHE A 1 437 ? 13.398 -9.163 -6.344 1.00 89.38 437 PHE A O 1
ATOM 3519 N N . ALA A 1 438 ? 11.692 -8.219 -5.204 1.00 77.81 438 ALA A N 1
ATOM 3520 C CA . ALA A 1 438 ? 12.556 -7.274 -4.521 1.00 77.81 438 ALA A CA 1
ATOM 3521 C C . ALA A 1 438 ? 13.580 -8.038 -3.658 1.00 77.81 438 ALA A C 1
ATOM 3523 O O . ALA A 1 438 ? 13.344 -9.181 -3.257 1.00 77.81 438 ALA A O 1
ATOM 3524 N N . ASP A 1 439 ? 14.731 -7.427 -3.369 1.00 73.75 439 ASP A N 1
ATOM 3525 C CA . ASP A 1 439 ? 15.692 -8.067 -2.470 1.00 73.75 439 ASP A CA 1
ATOM 3526 C C . ASP A 1 439 ? 15.050 -8.365 -1.103 1.00 73.75 439 ASP A C 1
ATOM 3528 O O . ASP A 1 439 ? 14.080 -7.722 -0.691 1.00 73.75 439 ASP A O 1
ATOM 3532 N N . LYS A 1 440 ? 15.568 -9.374 -0.394 1.00 67.44 440 LYS A N 1
ATOM 3533 C CA . LYS A 1 440 ? 14.996 -9.809 0.887 1.00 67.44 440 LYS A CA 1
ATOM 3534 C C . LYS A 1 440 ? 14.809 -8.652 1.889 1.00 67.44 440 LYS A C 1
ATOM 3536 O O . LYS A 1 440 ? 13.706 -8.524 2.411 1.00 67.44 440 LYS A O 1
ATOM 3541 N N . PRO A 1 441 ? 15.790 -7.752 2.112 1.00 69.19 441 PRO A N 1
ATOM 3542 C CA . PRO A 1 441 ? 15.587 -6.584 2.974 1.00 69.19 441 PRO A CA 1
ATOM 3543 C C . PRO A 1 441 ? 14.416 -5.693 2.536 1.00 69.19 441 PRO A C 1
ATOM 3545 O O . PRO A 1 441 ? 13.662 -5.179 3.368 1.00 69.19 441 PRO A O 1
ATOM 3548 N N . THR A 1 442 ? 14.241 -5.505 1.228 1.00 68.56 442 THR A N 1
ATOM 3549 C CA . THR A 1 442 ? 13.142 -4.733 0.659 1.00 68.56 442 THR A CA 1
ATOM 3550 C C . THR A 1 442 ? 11.817 -5.465 0.813 1.00 68.56 442 THR A C 1
ATOM 3552 O O . THR A 1 442 ? 10.854 -4.821 1.216 1.00 68.56 442 THR A O 1
ATOM 3555 N N . LEU A 1 443 ? 11.747 -6.776 0.582 1.00 68.25 443 LEU A N 1
ATOM 3556 C CA . LEU A 1 443 ? 10.543 -7.578 0.825 1.00 68.25 443 LEU A CA 1
ATOM 3557 C C . LEU A 1 443 ? 10.144 -7.582 2.303 1.00 68.25 443 LEU A C 1
ATOM 3559 O O . LEU A 1 443 ? 8.982 -7.326 2.615 1.00 68.25 443 LEU A O 1
ATOM 3563 N N . ASP A 1 444 ? 11.094 -7.762 3.218 1.00 65.06 444 ASP A N 1
ATO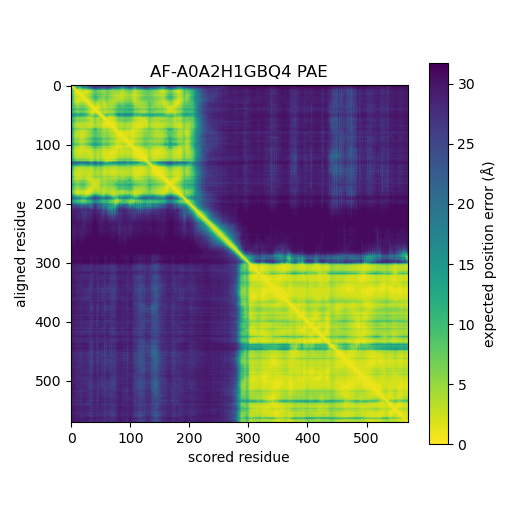M 3564 C CA . ASP A 1 444 ? 10.853 -7.718 4.664 1.00 65.06 444 ASP A CA 1
ATOM 3565 C C . ASP A 1 444 ? 10.298 -6.345 5.084 1.00 65.06 444 ASP A C 1
ATOM 3567 O O . ASP A 1 444 ? 9.353 -6.236 5.877 1.00 65.06 444 ASP A O 1
ATOM 3571 N N . ARG A 1 445 ? 10.842 -5.266 4.504 1.00 63.91 445 ARG A N 1
ATOM 3572 C CA . ARG A 1 445 ? 10.376 -3.893 4.738 1.00 63.91 445 ARG A CA 1
ATOM 3573 C C . ARG A 1 445 ? 9.007 -3.618 4.113 1.00 63.91 445 ARG A C 1
ATOM 3575 O O . ARG A 1 445 ? 8.183 -2.976 4.766 1.00 63.91 445 ARG A O 1
ATOM 3582 N N . LEU A 1 446 ? 8.792 -4.029 2.862 1.00 67.19 446 LEU A N 1
ATOM 3583 C CA . LEU A 1 446 ? 7.583 -3.743 2.088 1.00 67.19 446 LEU A CA 1
ATOM 3584 C C . LEU A 1 446 ? 6.400 -4.578 2.564 1.00 67.19 446 LEU A C 1
ATOM 3586 O O . LEU A 1 446 ? 5.312 -4.031 2.703 1.00 67.19 446 LEU A O 1
ATOM 3590 N N . LEU A 1 447 ? 6.610 -5.868 2.820 1.00 72.88 447 LEU A N 1
ATOM 3591 C CA . LEU A 1 447 ? 5.544 -6.839 3.042 1.00 72.88 447 LEU A CA 1
ATOM 3592 C C . LEU A 1 447 ? 5.467 -7.302 4.495 1.00 72.88 447 LEU A C 1
ATOM 3594 O O . LEU A 1 447 ? 4.375 -7.344 5.062 1.00 72.88 447 LEU A O 1
ATOM 3598 N N . GLY A 1 448 ? 6.598 -7.560 5.155 1.00 71.38 448 GLY A N 1
ATOM 3599 C CA . GLY A 1 448 ? 6.572 -8.135 6.503 1.00 71.38 448 GLY A CA 1
ATOM 3600 C C . GLY A 1 448 ? 5.958 -7.223 7.563 1.00 71.38 448 GLY A C 1
ATOM 3601 O O . GLY A 1 448 ? 5.161 -7.651 8.403 1.00 71.38 448 GLY A O 1
ATOM 3602 N N . LYS A 1 449 ? 6.213 -5.915 7.488 1.00 75.31 449 LYS A N 1
ATOM 3603 C CA . LYS A 1 449 ? 5.542 -4.945 8.372 1.00 75.31 449 LYS A CA 1
ATOM 3604 C C . LYS A 1 449 ? 4.044 -4.804 8.095 1.00 75.31 449 LYS A C 1
ATOM 3606 O O . LYS A 1 449 ? 3.300 -4.458 9.010 1.00 75.31 449 LYS A O 1
ATOM 3611 N N . ARG A 1 450 ? 3.608 -5.057 6.860 1.00 84.25 450 ARG A N 1
ATOM 3612 C CA . ARG A 1 450 ? 2.226 -4.824 6.422 1.00 84.25 450 ARG A CA 1
ATOM 3613 C C . ARG A 1 450 ? 1.330 -6.039 6.631 1.00 84.25 450 ARG A C 1
ATOM 3615 O O . ARG A 1 450 ? 0.173 -5.871 7.001 1.00 84.25 450 ARG A O 1
ATOM 3622 N N . PHE A 1 451 ? 1.876 -7.246 6.495 1.00 88.62 451 PHE A N 1
ATOM 3623 C CA . PHE A 1 451 ? 1.128 -8.502 6.617 1.00 88.62 451 PHE A CA 1
ATOM 3624 C C . PHE A 1 451 ? 1.211 -9.163 7.996 1.00 88.62 451 PHE A C 1
ATOM 3626 O O . PHE A 1 451 ? 0.548 -10.172 8.226 1.00 88.62 451 PHE A O 1
ATOM 3633 N N . ASN A 1 452 ? 1.987 -8.615 8.939 1.00 87.38 452 ASN A N 1
ATOM 3634 C CA . ASN A 1 452 ? 2.070 -9.198 10.279 1.00 87.38 452 ASN A CA 1
ATOM 3635 C C . ASN A 1 452 ? 0.728 -9.135 11.045 1.00 87.38 452 ASN A C 1
ATOM 3637 O O . ASN A 1 452 ? -0.091 -8.239 10.809 1.00 87.38 452 ASN A O 1
ATOM 3641 N N . PRO A 1 453 ? 0.525 -10.012 12.048 1.00 85.12 453 PRO A N 1
ATOM 3642 C CA . PRO A 1 453 ? -0.726 -10.075 12.806 1.00 85.12 453 PRO A CA 1
ATOM 3643 C C . PRO A 1 453 ? -1.147 -8.763 13.484 1.00 85.12 453 PRO A C 1
ATOM 3645 O O . PRO A 1 453 ? -2.339 -8.516 13.655 1.00 85.12 453 PRO A O 1
ATOM 3648 N N . ARG A 1 454 ? -0.196 -7.901 13.876 1.00 85.62 454 ARG A N 1
ATOM 3649 C CA . ARG A 1 454 ? -0.510 -6.603 14.498 1.00 85.62 454 ARG A CA 1
ATOM 3650 C C . ARG A 1 454 ? -1.139 -5.646 13.487 1.00 85.62 454 ARG A C 1
ATOM 3652 O O . ARG A 1 454 ? -2.110 -4.978 13.834 1.00 85.62 454 ARG A O 1
ATOM 3659 N N . SER A 1 455 ? -0.582 -5.591 12.279 1.00 87.38 455 SER A N 1
ATOM 3660 C CA . SER A 1 455 ? -1.087 -4.799 11.157 1.00 87.38 455 SER A CA 1
ATOM 3661 C C . SER A 1 455 ? -2.485 -5.267 10.757 1.00 87.38 455 SER A C 1
ATOM 3663 O O . SER A 1 455 ? -3.426 -4.479 10.800 1.00 87.38 455 SER A O 1
ATOM 3665 N N . ILE A 1 456 ? -2.664 -6.574 10.530 1.00 91.44 456 ILE A N 1
ATOM 3666 C CA . ILE A 1 456 ? -3.986 -7.152 10.239 1.00 91.44 456 ILE A CA 1
ATOM 3667 C C . ILE A 1 456 ? -4.971 -6.832 11.367 1.00 91.44 456 ILE A C 1
ATOM 3669 O O . ILE A 1 456 ? -6.057 -6.322 11.121 1.00 91.44 456 ILE A O 1
ATOM 3673 N N . GLY A 1 457 ? -4.572 -7.015 12.627 1.00 90.56 457 GLY A N 1
ATOM 3674 C CA . GLY A 1 457 ? -5.413 -6.685 13.774 1.00 90.56 457 GLY A CA 1
ATOM 3675 C C . GLY A 1 457 ? -5.813 -5.206 13.871 1.00 90.56 457 GLY A C 1
ATOM 3676 O O . GLY A 1 457 ? -6.835 -4.923 14.493 1.00 90.56 457 GLY A O 1
ATOM 3677 N N . HIS A 1 458 ? -5.034 -4.274 13.311 1.00 90.56 458 HIS A N 1
ATOM 3678 C CA . HIS A 1 458 ? -5.403 -2.858 13.219 1.00 90.56 458 HIS A CA 1
ATOM 3679 C C . HIS A 1 458 ? -6.479 -2.637 12.153 1.00 90.56 458 HIS A C 1
ATOM 3681 O O . HIS A 1 458 ? -7.517 -2.063 12.469 1.00 90.56 458 HIS A O 1
ATOM 3687 N N . ILE A 1 459 ? -6.276 -3.182 10.952 1.00 92.31 459 ILE A N 1
ATOM 3688 C CA . ILE A 1 459 ? -7.222 -3.089 9.827 1.00 92.31 459 ILE A CA 1
ATOM 3689 C C . ILE A 1 459 ? -8.573 -3.701 10.204 1.00 92.31 459 ILE A C 1
ATOM 3691 O O . ILE A 1 459 ? -9.620 -3.099 9.997 1.00 92.31 459 ILE A O 1
ATOM 3695 N N . MET A 1 460 ? -8.560 -4.857 10.873 1.00 95.94 460 MET A N 1
ATOM 3696 C CA . MET A 1 460 ? -9.778 -5.535 11.327 1.00 95.94 460 MET A CA 1
ATOM 3697 C C . MET A 1 460 ? -10.596 -4.737 12.355 1.00 95.94 460 MET A C 1
ATOM 3699 O O . MET A 1 460 ? -11.743 -5.096 12.609 1.00 95.94 460 MET A O 1
ATOM 3703 N N . ARG A 1 461 ? -10.020 -3.694 12.969 1.00 93.75 461 ARG A N 1
ATOM 3704 C CA . ARG A 1 461 ? -10.685 -2.800 13.930 1.00 93.75 461 ARG A CA 1
ATOM 3705 C C . ARG A 1 461 ? -11.164 -1.487 13.310 1.00 93.75 461 ARG A C 1
ATOM 3707 O O . ARG A 1 461 ? -11.733 -0.679 14.033 1.00 93.75 461 ARG A O 1
ATOM 3714 N N . VAL A 1 462 ? -10.929 -1.262 12.020 1.00 92.38 462 VAL A N 1
ATOM 3715 C CA . VAL A 1 462 ? -11.474 -0.097 11.317 1.00 92.38 462 VAL A CA 1
ATOM 3716 C C . VAL A 1 462 ? -12.989 -0.260 11.207 1.00 92.38 462 VAL A C 1
ATOM 3718 O O . VAL A 1 462 ? -13.470 -1.328 10.829 1.00 92.38 462 VAL A O 1
ATOM 3721 N N . ASP A 1 463 ? -13.746 0.765 11.592 1.00 92.25 463 ASP A N 1
ATOM 3722 C CA . ASP A 1 463 ? -15.207 0.675 11.691 1.00 92.25 463 ASP A CA 1
ATOM 3723 C C . ASP A 1 463 ? -15.928 1.046 10.391 1.00 92.25 463 ASP A C 1
ATOM 3725 O O . ASP A 1 463 ? -16.910 0.393 10.036 1.00 92.25 463 ASP A O 1
ATOM 3729 N N . ASP A 1 464 ? -15.448 2.070 9.684 1.00 92.75 464 ASP A N 1
ATOM 3730 C CA . ASP A 1 464 ? -16.052 2.566 8.446 1.00 92.75 464 ASP A CA 1
ATOM 3731 C C . ASP A 1 464 ? -15.529 1.820 7.206 1.00 92.75 464 ASP A C 1
ATOM 3733 O O . ASP A 1 464 ? -14.347 1.486 7.113 1.00 92.75 464 ASP A O 1
ATOM 3737 N N . TYR A 1 465 ? -16.412 1.570 6.232 1.00 96.88 465 TYR A N 1
ATOM 3738 C CA . TYR A 1 465 ? -16.058 0.840 5.011 1.00 96.88 465 TYR A CA 1
ATOM 3739 C C . TYR A 1 465 ? -15.042 1.585 4.145 1.00 96.88 465 TYR A C 1
ATOM 3741 O O . TYR A 1 465 ? -14.151 0.941 3.600 1.00 96.88 465 TYR A O 1
ATOM 3749 N N . LYS A 1 466 ? -15.152 2.912 3.998 1.00 94.62 466 LYS A N 1
ATOM 3750 C CA . LYS A 1 466 ? -14.249 3.698 3.144 1.00 94.62 466 LYS A CA 1
ATOM 3751 C C . LYS A 1 466 ? -12.822 3.589 3.667 1.00 94.62 466 LYS A C 1
ATOM 3753 O O . LYS A 1 466 ? -11.914 3.304 2.889 1.00 94.62 466 LYS A O 1
ATOM 3758 N N . ASP A 1 467 ? -12.652 3.739 4.977 1.00 93.81 467 ASP A N 1
ATOM 3759 C CA . ASP A 1 467 ? -11.352 3.622 5.639 1.00 93.81 467 ASP A CA 1
ATOM 3760 C C . ASP A 1 467 ? -10.837 2.175 5.617 1.00 93.81 467 ASP A C 1
ATOM 3762 O O . ASP A 1 467 ? -9.666 1.939 5.328 1.00 93.81 467 ASP A O 1
ATOM 3766 N N . PHE A 1 468 ? -11.705 1.181 5.847 1.00 97.44 468 PHE A N 1
ATOM 3767 C CA . PHE A 1 468 ? -11.319 -0.231 5.764 1.00 97.44 468 PHE A CA 1
ATOM 3768 C C . PHE A 1 468 ? -10.863 -0.607 4.347 1.00 97.44 468 PHE A C 1
ATOM 3770 O O . PHE A 1 468 ? -9.803 -1.204 4.170 1.00 97.44 468 PHE A O 1
ATOM 3777 N N . ASN A 1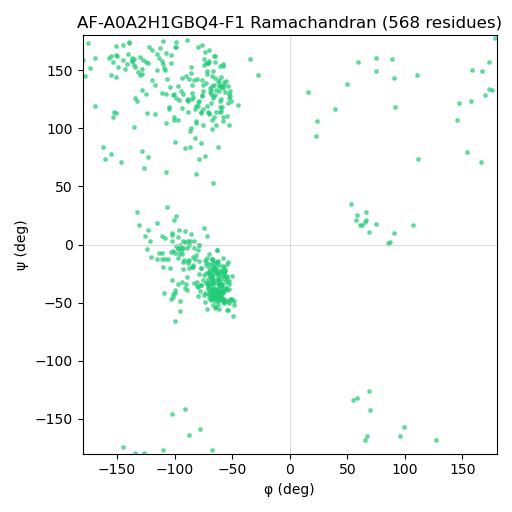 469 ? -11.639 -0.227 3.331 1.00 96.88 469 ASN A N 1
ATOM 3778 C CA . ASN A 1 469 ? -11.318 -0.439 1.923 1.00 96.88 469 ASN A CA 1
ATOM 3779 C C . ASN A 1 469 ? -9.999 0.250 1.554 1.00 96.88 469 ASN A C 1
ATOM 3781 O O . ASN A 1 469 ? -9.176 -0.348 0.866 1.00 96.88 469 ASN A O 1
ATOM 3785 N N . TRP A 1 470 ? -9.769 1.467 2.059 1.00 92.25 470 TRP A N 1
ATOM 3786 C CA . TRP A 1 470 ? -8.510 2.184 1.874 1.00 92.25 470 TRP A CA 1
ATOM 3787 C C . TRP A 1 470 ? -7.319 1.442 2.486 1.00 92.25 470 TRP A C 1
ATOM 3789 O O . TRP A 1 470 ? -6.297 1.293 1.825 1.00 92.25 470 TRP A O 1
ATOM 3799 N N . GLU A 1 471 ? -7.439 0.931 3.712 1.00 93.12 471 GLU A N 1
ATOM 3800 C CA . GLU A 1 471 ? -6.381 0.132 4.338 1.00 93.12 471 GLU A CA 1
ATOM 3801 C C . GLU A 1 471 ? -6.114 -1.168 3.564 1.00 93.12 471 GLU A C 1
ATOM 3803 O O . GLU A 1 471 ? -4.963 -1.515 3.296 1.00 93.12 471 GLU A O 1
ATOM 3808 N N . VAL A 1 472 ? -7.157 -1.880 3.132 1.00 96.25 472 VAL A N 1
ATOM 3809 C CA . VAL A 1 472 ? -6.975 -3.110 2.347 1.00 96.25 472 VAL A CA 1
ATOM 3810 C C . VAL A 1 472 ? -6.311 -2.813 0.998 1.00 96.25 472 VAL A C 1
ATOM 3812 O O . VAL A 1 472 ? -5.363 -3.502 0.622 1.00 96.25 472 VAL A O 1
ATOM 3815 N N . GLU A 1 473 ? -6.742 -1.773 0.287 1.00 96.44 473 GLU A N 1
ATOM 3816 C CA . GLU A 1 473 ? -6.175 -1.413 -1.013 1.00 96.44 473 GLU A CA 1
ATOM 3817 C C . GLU A 1 473 ? -4.757 -0.821 -0.889 1.00 96.44 473 GLU A C 1
ATOM 3819 O O . GLU A 1 473 ? -3.793 -1.292 -1.496 1.00 96.44 473 GLU A O 1
ATOM 3824 N N . PHE A 1 474 ? -4.594 0.230 -0.091 1.00 87.75 474 PHE A N 1
ATOM 3825 C CA . PHE A 1 474 ? -3.345 0.980 -0.036 1.00 87.75 474 PHE A CA 1
ATOM 3826 C C . PHE A 1 474 ? -2.272 0.277 0.791 1.00 87.75 474 PHE A C 1
ATOM 3828 O O . PHE A 1 474 ? -1.092 0.295 0.428 1.00 87.75 474 PHE A O 1
ATOM 3835 N N . HIS A 1 475 ? -2.652 -0.330 1.915 1.00 86.62 475 HIS A N 1
ATOM 3836 C CA . HIS A 1 475 ? -1.685 -0.934 2.822 1.00 86.62 475 HIS A CA 1
ATOM 3837 C C . HIS A 1 475 ? -1.427 -2.403 2.508 1.00 86.62 475 HIS A C 1
ATOM 3839 O O . HIS A 1 475 ? -0.279 -2.822 2.600 1.00 86.62 475 HIS A O 1
ATOM 3845 N N . LEU A 1 476 ? -2.425 -3.193 2.105 1.00 92.19 476 LEU A N 1
ATOM 3846 C CA . LEU A 1 476 ? -2.199 -4.616 1.823 1.00 92.19 476 LEU A CA 1
ATOM 3847 C C . LEU A 1 476 ? -1.945 -4.892 0.339 1.00 92.19 476 LEU A C 1
ATOM 3849 O O . LEU A 1 476 ? -0.898 -5.433 -0.017 1.00 92.19 476 LEU A O 1
ATOM 3853 N N . HIS A 1 477 ? -2.880 -4.499 -0.522 1.00 95.75 477 HIS A N 1
ATOM 3854 C CA . HIS A 1 477 ? -2.840 -4.784 -1.955 1.00 95.75 477 HIS A CA 1
ATOM 3855 C C . HIS A 1 477 ? -1.653 -4.110 -2.655 1.00 95.75 477 HIS A C 1
ATOM 3857 O O . HIS A 1 477 ? -0.809 -4.785 -3.249 1.00 95.75 477 HIS A O 1
ATOM 3863 N N . ASN A 1 478 ? -1.506 -2.788 -2.501 1.00 91.50 478 ASN A N 1
ATOM 3864 C CA . ASN A 1 478 ? -0.496 -2.025 -3.242 1.00 91.50 478 ASN A CA 1
ATOM 3865 C C . ASN A 1 478 ? 0.945 -2.437 -2.925 1.00 91.50 478 ASN A C 1
ATOM 3867 O O . ASN A 1 478 ? 1.849 -2.213 -3.731 1.00 91.50 478 ASN A O 1
ATOM 3871 N N . ALA A 1 479 ? 1.174 -3.035 -1.755 1.00 88.38 479 ALA A N 1
ATOM 3872 C CA . ALA A 1 479 ? 2.490 -3.494 -1.344 1.00 88.38 479 ALA A CA 1
ATOM 3873 C C . ALA A 1 479 ? 2.994 -4.672 -2.195 1.00 88.38 479 ALA A C 1
ATOM 3875 O O . ALA A 1 479 ? 4.204 -4.806 -2.383 1.00 88.38 479 ALA A O 1
ATOM 3876 N N . MET A 1 480 ? 2.086 -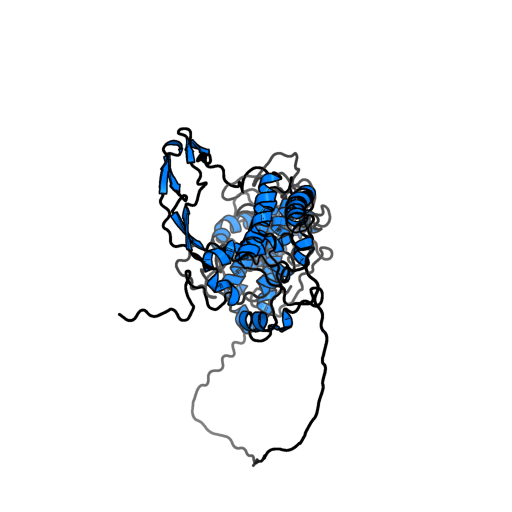5.490 -2.743 1.00 89.62 480 MET A N 1
ATOM 3877 C CA . MET A 1 480 ? 2.431 -6.690 -3.507 1.00 89.62 480 MET A CA 1
ATOM 3878 C C . MET A 1 480 ? 3.006 -6.366 -4.895 1.00 89.62 480 MET A C 1
ATOM 3880 O O . MET A 1 480 ? 3.921 -7.046 -5.358 1.00 89.62 480 MET A O 1
ATOM 3884 N N . HIS A 1 481 ? 2.543 -5.283 -5.530 1.00 90.88 481 HIS A N 1
ATOM 3885 C CA . HIS A 1 481 ? 3.008 -4.851 -6.855 1.00 90.88 481 HIS A CA 1
ATOM 3886 C C . HIS A 1 481 ? 4.533 -4.669 -6.958 1.00 90.88 481 HIS A C 1
ATOM 3888 O O . HIS A 1 481 ? 5.147 -5.307 -7.816 1.00 90.88 481 HIS A O 1
ATOM 3894 N N . PRO A 1 482 ? 5.188 -3.837 -6.120 1.00 86.81 482 PRO A N 1
ATOM 3895 C CA . PRO A 1 482 ? 6.642 -3.701 -6.154 1.00 86.81 482 PRO A CA 1
ATOM 3896 C C . PRO A 1 482 ? 7.381 -4.919 -5.588 1.00 86.81 482 PRO A C 1
ATOM 3898 O O . PRO A 1 482 ? 8.575 -5.048 -5.834 1.00 86.81 482 PRO A O 1
ATOM 3901 N N . ALA A 1 483 ? 6.710 -5.779 -4.819 1.00 88.06 483 ALA A N 1
ATOM 3902 C CA . ALA A 1 483 ? 7.336 -6.937 -4.202 1.00 88.06 483 ALA A CA 1
ATOM 3903 C C . ALA A 1 483 ? 7.516 -8.107 -5.174 1.00 88.06 483 ALA A C 1
ATOM 3905 O O . ALA A 1 483 ? 8.591 -8.696 -5.195 1.00 88.06 483 ALA A O 1
ATOM 3906 N N . ILE A 1 484 ? 6.499 -8.425 -5.982 1.00 91.75 484 ILE A N 1
ATOM 3907 C CA . ILE A 1 484 ? 6.593 -9.464 -7.023 1.00 91.75 484 ILE A CA 1
ATOM 3908 C C . ILE A 1 484 ? 7.295 -8.913 -8.273 1.00 91.75 484 ILE A C 1
ATOM 3910 O O . ILE A 1 484 ? 8.062 -9.629 -8.917 1.00 91.75 484 ILE A O 1
ATOM 3914 N N . GLY A 1 485 ? 7.061 -7.637 -8.606 1.00 93.00 485 GLY A N 1
ATOM 3915 C CA . GLY A 1 485 ? 7.635 -6.999 -9.789 1.00 93.00 485 GLY A CA 1
ATOM 3916 C C . GLY A 1 485 ? 7.093 -7.578 -11.099 1.00 93.00 485 GLY A C 1
ATOM 3917 O O . GLY A 1 485 ? 6.060 -8.247 -11.121 1.00 93.00 485 GLY A O 1
ATOM 3918 N N . GLY A 1 486 ? 7.775 -7.292 -12.211 1.00 95.69 486 GLY A N 1
ATOM 3919 C CA . GLY A 1 486 ? 7.424 -7.855 -13.514 1.00 95.69 486 GLY A CA 1
ATOM 3920 C C . GLY A 1 486 ? 5.993 -7.530 -13.952 1.00 95.69 486 GLY A C 1
ATOM 3921 O O . GLY A 1 486 ? 5.551 -6.380 -13.861 1.00 95.69 486 GLY A O 1
ATOM 3922 N N . ASP A 1 487 ? 5.259 -8.547 -14.399 1.00 97.44 487 ASP A N 1
ATOM 3923 C CA . ASP A 1 487 ? 3.850 -8.442 -14.795 1.00 97.44 487 ASP A CA 1
ATOM 3924 C C . ASP A 1 487 ? 2.954 -7.897 -13.681 1.00 97.44 487 ASP A C 1
ATOM 3926 O O . ASP A 1 487 ? 2.067 -7.074 -13.931 1.00 97.44 487 ASP A O 1
ATOM 3930 N N . PHE A 1 488 ? 3.232 -8.295 -12.437 1.00 95.94 488 PHE A N 1
ATOM 3931 C CA . PHE A 1 488 ? 2.433 -7.922 -11.275 1.00 95.94 488 PHE A CA 1
ATOM 3932 C C . PHE A 1 488 ? 2.469 -6.417 -11.003 1.00 95.94 488 PHE A C 1
ATOM 3934 O O . PHE A 1 488 ? 1.605 -5.903 -10.306 1.00 95.94 488 PHE A O 1
ATOM 3941 N N . ARG A 1 489 ? 3.441 -5.671 -11.541 1.00 93.69 489 ARG A N 1
ATOM 3942 C CA . ARG A 1 489 ? 3.606 -4.238 -11.260 1.00 93.69 489 ARG A CA 1
ATOM 3943 C C . ARG A 1 489 ? 2.613 -3.336 -12.003 1.00 93.69 489 ARG A C 1
ATOM 3945 O O . ARG A 1 489 ? 2.446 -2.177 -11.625 1.00 93.69 489 ARG A O 1
ATOM 3952 N N . ALA A 1 490 ? 2.003 -3.818 -13.082 1.00 93.38 490 ALA A N 1
ATOM 3953 C CA . ALA A 1 490 ? 1.148 -3.013 -13.952 1.00 93.38 490 ALA A CA 1
ATOM 3954 C C . ALA A 1 490 ? -0.347 -3.194 -13.656 1.00 93.38 490 ALA A C 1
ATOM 3956 O O . ALA A 1 490 ? -0.767 -4.148 -13.014 1.00 93.38 490 ALA A O 1
ATOM 3957 N N . MET A 1 491 ? -1.187 -2.342 -14.257 1.00 91.94 491 MET A N 1
ATOM 3958 C CA . MET A 1 491 ? -2.643 -2.553 -14.282 1.00 91.94 491 MET A CA 1
ATOM 3959 C C . MET A 1 491 ? -3.062 -3.827 -15.034 1.00 91.94 491 MET A C 1
ATOM 3961 O O . MET A 1 491 ? -4.235 -4.168 -15.040 1.00 91.94 491 MET A O 1
ATOM 3965 N N . THR A 1 492 ? -2.138 -4.551 -15.662 1.00 95.94 492 THR A N 1
ATOM 3966 C CA . THR A 1 492 ? -2.366 -5.896 -16.210 1.00 95.94 492 THR A CA 1
ATOM 3967 C C . THR A 1 492 ? -1.866 -6.993 -15.265 1.00 95.94 492 THR A C 1
ATOM 3969 O O . THR A 1 492 ? -1.567 -8.082 -15.733 1.00 95.94 492 THR A O 1
ATOM 3972 N N . ALA A 1 493 ? -1.776 -6.736 -13.951 1.00 97.06 493 ALA A N 1
ATOM 3973 C CA . ALA A 1 493 ? -1.250 -7.678 -12.952 1.00 97.06 493 ALA A CA 1
ATOM 3974 C C . ALA A 1 493 ? -1.868 -9.086 -13.013 1.00 97.06 493 ALA A C 1
ATOM 3976 O O . ALA A 1 493 ? -1.186 -10.057 -12.703 1.00 97.06 493 ALA A O 1
ATOM 3977 N N . ALA A 1 494 ? -3.112 -9.215 -13.490 1.00 97.19 494 ALA A N 1
ATOM 3978 C CA . ALA A 1 494 ? -3.764 -10.503 -13.739 1.00 97.19 494 ALA A CA 1
ATOM 3979 C C . ALA A 1 494 ? -3.093 -11.375 -14.826 1.00 97.19 494 ALA A C 1
ATOM 3981 O O . ALA A 1 494 ? -3.498 -12.519 -15.012 1.00 97.19 494 ALA A O 1
ATOM 3982 N N . ASN A 1 495 ? -2.057 -10.878 -15.514 1.00 97.69 495 ASN A N 1
ATOM 3983 C CA . ASN A 1 495 ? -1.127 -11.700 -16.293 1.00 97.69 495 ASN A CA 1
ATOM 3984 C C . ASN A 1 495 ? -0.420 -12.748 -15.421 1.00 97.69 495 ASN A C 1
ATOM 3986 O O . ASN A 1 495 ? -0.147 -13.851 -15.897 1.00 97.69 495 ASN A O 1
ATOM 3990 N N . ASP A 1 496 ? -0.134 -12.425 -14.157 1.00 97.62 496 ASP A N 1
ATOM 3991 C CA . ASP A 1 496 ? 0.442 -13.357 -13.193 1.00 97.62 496 ASP A CA 1
ATOM 3992 C C . ASP A 1 496 ? -0.677 -14.121 -12.462 1.00 97.62 496 ASP A C 1
ATOM 3994 O O . ASP A 1 496 ? -1.515 -13.495 -11.805 1.00 97.62 496 ASP A O 1
ATOM 3998 N N . PRO A 1 497 ? -0.695 -15.468 -12.496 1.00 95.50 497 PRO A N 1
ATOM 3999 C CA . PRO A 1 497 ? -1.728 -16.256 -11.825 1.00 95.50 497 PRO A CA 1
ATOM 4000 C C . PRO A 1 497 ? -1.851 -1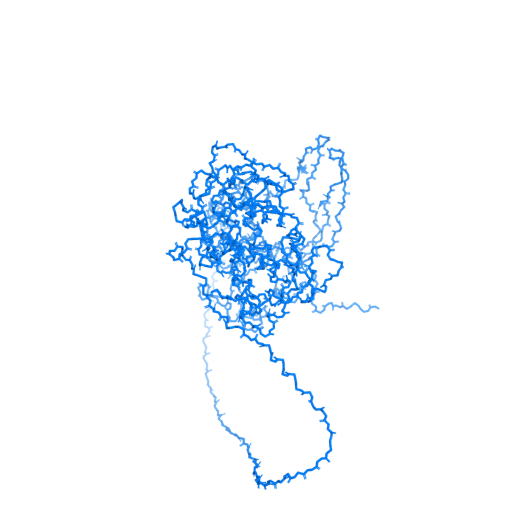5.998 -10.315 1.00 95.50 497 PRO A C 1
ATOM 4002 O O . PRO A 1 497 ? -2.918 -16.234 -9.743 1.00 95.50 497 PRO A O 1
ATOM 4005 N N . ILE A 1 498 ? -0.789 -15.511 -9.659 1.00 94.38 498 ILE A N 1
ATOM 4006 C CA . ILE A 1 498 ? -0.817 -15.153 -8.233 1.00 94.38 498 ILE A CA 1
ATOM 4007 C C . ILE A 1 498 ? -1.798 -14.015 -7.946 1.00 94.38 498 ILE A C 1
ATOM 4009 O O . ILE A 1 498 ? -2.295 -13.923 -6.825 1.00 94.38 498 ILE A O 1
ATOM 4013 N N . PHE A 1 499 ? -2.150 -13.200 -8.945 1.00 97.50 499 PHE A N 1
ATOM 4014 C CA . PHE A 1 499 ? -3.125 -12.119 -8.814 1.00 97.50 499 PHE A CA 1
ATOM 4015 C C . PHE A 1 499 ? -4.432 -12.614 -8.187 1.00 97.50 499 PHE A C 1
ATOM 4017 O O . PHE A 1 499 ? -4.915 -12.047 -7.210 1.00 97.50 499 PHE A O 1
ATOM 4024 N N . PHE A 1 500 ? -4.969 -13.729 -8.684 1.00 96.44 500 PHE A N 1
ATOM 4025 C CA . PHE A 1 500 ? -6.248 -14.259 -8.213 1.00 96.44 500 PHE A CA 1
ATOM 4026 C C . PHE A 1 500 ? -6.163 -14.772 -6.773 1.00 96.44 500 PHE A C 1
ATOM 4028 O O . PHE A 1 500 ? -7.067 -14.535 -5.979 1.00 96.44 500 PHE A O 1
ATOM 4035 N N . LEU A 1 501 ? -5.055 -15.418 -6.404 1.00 94.31 501 LEU A N 1
ATOM 4036 C CA . LEU A 1 501 ? -4.846 -15.914 -5.042 1.00 94.31 501 LEU A CA 1
ATOM 4037 C C . LEU A 1 501 ? -4.593 -14.770 -4.059 1.00 94.31 501 LEU A C 1
ATOM 4039 O O . LEU A 1 501 ? -4.996 -14.851 -2.897 1.00 94.31 501 LEU A O 1
ATOM 4043 N N . HIS A 1 502 ? -3.944 -13.704 -4.531 1.00 95.31 502 HIS A N 1
ATOM 4044 C CA . HIS A 1 502 ? -3.759 -12.490 -3.765 1.00 95.31 502 HIS A CA 1
ATOM 4045 C C . HIS A 1 502 ? -5.123 -11.817 -3.503 1.00 95.31 502 HIS A C 1
ATOM 4047 O O . HIS A 1 502 ? -5.542 -11.636 -2.359 1.00 95.31 502 HIS A O 1
ATOM 4053 N N . HIS A 1 503 ? -5.902 -11.546 -4.547 1.00 98.19 503 HIS A N 1
ATOM 4054 C CA . HIS A 1 503 ? -7.225 -10.949 -4.368 1.00 98.19 503 HIS A CA 1
ATOM 4055 C C . HIS A 1 503 ? -8.189 -11.840 -3.575 1.00 98.19 503 HIS A C 1
ATOM 4057 O O . HIS A 1 503 ? -9.004 -11.310 -2.826 1.00 98.19 503 HIS A O 1
ATOM 4063 N N . ALA A 1 504 ? -8.061 -13.169 -3.641 1.00 96.69 504 ALA A N 1
ATOM 4064 C CA . ALA A 1 504 ? -8.845 -14.077 -2.805 1.00 96.69 504 ALA A CA 1
ATOM 4065 C C . ALA A 1 504 ? -8.526 -13.945 -1.308 1.00 96.69 504 ALA A C 1
ATOM 4067 O O . ALA A 1 504 ? -9.417 -14.135 -0.486 1.00 96.69 504 ALA A O 1
ATOM 4068 N N . GLN A 1 505 ? -7.298 -13.581 -0.930 1.00 95.31 505 GLN A N 1
ATOM 4069 C CA . GLN A 1 505 ? -6.960 -13.307 0.470 1.00 95.31 505 GLN A CA 1
ATOM 4070 C C . GLN A 1 505 ? -7.391 -11.898 0.904 1.00 95.31 505 GLN A C 1
ATOM 4072 O O . GLN A 1 505 ? -7.789 -11.716 2.052 1.00 95.31 505 GLN A O 1
ATOM 4077 N N . LEU A 1 506 ? -7.374 -10.901 0.012 1.00 97.88 506 LEU A N 1
ATOM 4078 C CA . LEU A 1 506 ? -8.004 -9.605 0.311 1.00 97.88 506 LEU A CA 1
ATOM 4079 C C . LEU A 1 506 ? -9.507 -9.788 0.552 1.00 97.88 506 LEU A C 1
ATOM 4081 O O . LEU A 1 506 ? -10.059 -9.236 1.503 1.00 97.88 506 LEU A O 1
ATOM 4085 N N . ASP A 1 507 ? -10.146 -10.621 -0.271 1.00 98.44 507 ASP A N 1
ATOM 4086 C CA . ASP A 1 507 ? -11.554 -10.963 -0.124 1.00 98.44 507 ASP A CA 1
ATOM 4087 C C . ASP A 1 507 ? -11.840 -11.730 1.174 1.00 98.44 507 ASP A C 1
ATOM 4089 O O . ASP A 1 507 ? -12.826 -11.445 1.852 1.00 98.44 507 ASP A O 1
ATOM 4093 N N . HIS A 1 508 ? -10.939 -12.629 1.576 1.00 95.81 508 HIS A N 1
ATOM 4094 C CA . HIS A 1 508 ? -10.993 -13.301 2.872 1.00 95.81 508 HIS A CA 1
ATOM 4095 C C . HIS A 1 508 ? -10.946 -12.305 4.040 1.00 95.81 508 HIS A C 1
ATOM 4097 O O . HIS A 1 508 ? -11.764 -12.394 4.956 1.00 95.81 508 HIS A O 1
ATOM 4103 N N . ILE A 1 509 ? -10.035 -11.327 4.004 1.00 97.00 509 ILE A N 1
ATOM 4104 C CA . ILE A 1 509 ? -9.927 -10.278 5.033 1.00 97.00 509 ILE A CA 1
ATOM 4105 C C . ILE A 1 509 ? -11.211 -9.437 5.082 1.00 97.00 509 ILE A C 1
ATOM 4107 O O . ILE A 1 509 ? -11.733 -9.163 6.165 1.00 97.00 509 ILE A O 1
ATOM 4111 N N . TRP A 1 510 ? -11.766 -9.069 3.923 1.00 98.50 510 TRP A N 1
ATOM 4112 C CA . TRP A 1 510 ? -13.039 -8.351 3.862 1.00 98.50 510 TRP A CA 1
ATOM 4113 C C . TRP A 1 510 ? -14.203 -9.185 4.398 1.00 98.50 510 TRP A C 1
ATOM 4115 O O . TRP A 1 510 ? -14.965 -8.698 5.233 1.00 98.50 510 TRP A O 1
ATOM 4125 N N . TRP A 1 511 ? -14.303 -10.456 4.007 1.00 97.50 511 TRP A N 1
ATOM 4126 C CA . TRP A 1 511 ? -15.295 -11.384 4.541 1.00 97.50 511 TRP A CA 1
ATOM 4127 C C . TRP A 1 511 ? -15.196 -11.471 6.069 1.00 97.50 511 TRP A C 1
ATOM 4129 O O . TRP A 1 511 ? -16.199 -11.271 6.750 1.00 97.50 511 TRP A O 1
ATOM 4139 N N . GLN A 1 512 ? -13.995 -11.656 6.632 1.00 96.94 512 GLN A N 1
ATOM 4140 C CA . GLN A 1 512 ? -13.789 -11.681 8.085 1.00 96.94 512 GLN A CA 1
ATOM 4141 C C . GLN A 1 512 ? -14.267 -10.385 8.752 1.00 96.94 512 GLN A C 1
ATOM 4143 O O . GLN A 1 512 ? -14.863 -10.426 9.830 1.00 96.94 512 GLN A O 1
ATOM 4148 N N . TRP A 1 513 ? -14.021 -9.231 8.126 1.00 98.31 513 TRP A N 1
ATOM 4149 C CA . TRP A 1 513 ? -14.444 -7.935 8.648 1.00 98.31 513 TRP A CA 1
ATOM 4150 C C . TRP A 1 513 ? -15.967 -7.815 8.655 1.00 98.31 513 TRP A C 1
ATOM 4152 O O . TRP A 1 513 ? -16.534 -7.389 9.664 1.00 98.31 513 TRP A O 1
ATOM 4162 N N . GLN A 1 514 ? -16.635 -8.274 7.592 1.00 97.88 514 GLN A N 1
ATOM 4163 C CA . GLN A 1 514 ? -18.094 -8.352 7.528 1.00 97.88 514 GLN A CA 1
ATOM 4164 C C . GLN A 1 514 ? -18.657 -9.282 8.614 1.00 97.88 514 GLN A C 1
ATOM 4166 O O . GLN A 1 514 ? -19.607 -8.907 9.301 1.00 97.88 514 GLN A O 1
ATOM 4171 N N . GLN A 1 515 ? -18.023 -10.438 8.848 1.00 96.62 515 GLN A N 1
ATOM 4172 C CA . GLN A 1 515 ? -18.479 -11.423 9.837 1.00 96.62 515 GLN A CA 1
ATOM 4173 C C . GLN A 1 515 ? -18.403 -10.948 11.296 1.00 96.62 515 GLN A C 1
ATOM 4175 O O . GLN A 1 515 ? -19.104 -11.487 12.150 1.00 96.62 515 GLN A O 1
ATOM 4180 N N . GLN A 1 516 ? -17.597 -9.932 11.615 1.00 96.88 516 GLN A N 1
ATOM 4181 C CA . GLN A 1 516 ? -17.562 -9.377 12.974 1.00 96.88 516 GLN A CA 1
ATOM 4182 C C . GLN A 1 516 ? -18.862 -8.658 13.357 1.00 96.88 516 GLN A C 1
ATOM 4184 O O . GLN A 1 516 ? -19.233 -8.663 14.529 1.00 96.88 516 GLN A O 1
ATOM 4189 N N . GLN A 1 517 ? -19.531 -8.018 12.390 1.00 96.75 517 GLN A N 1
ATOM 4190 C CA . GLN A 1 517 ? -20.803 -7.312 12.588 1.00 96.75 517 GLN A CA 1
ATOM 4191 C C . GLN A 1 517 ? -21.678 -7.417 11.321 1.00 96.75 517 GLN A C 1
ATOM 4193 O O . GLN A 1 517 ? -21.856 -6.421 10.617 1.00 96.75 517 GLN A O 1
ATOM 4198 N N . PRO A 1 518 ? -22.235 -8.603 11.002 1.00 95.69 518 PRO A N 1
ATOM 4199 C CA . PRO A 1 518 ? -22.898 -8.837 9.716 1.00 95.69 518 PRO A CA 1
ATOM 4200 C C . PRO A 1 518 ? -24.082 -7.901 9.455 1.00 95.69 518 PRO A C 1
ATOM 4202 O O . PRO A 1 518 ? -24.272 -7.448 8.330 1.00 95.69 518 PRO A O 1
ATOM 4205 N N . GLU A 1 519 ? -24.848 -7.565 10.500 1.00 95.06 519 GLU A N 1
ATOM 4206 C CA . GLU A 1 519 ? -26.045 -6.718 10.399 1.00 95.06 519 GLU A CA 1
ATOM 4207 C C . GLU A 1 519 ? -25.755 -5.321 9.831 1.00 95.06 519 GLU A C 1
ATOM 4209 O O . GLU A 1 519 ? -26.581 -4.774 9.104 1.00 95.06 519 GLU A O 1
ATOM 4214 N N . SER A 1 520 ? -24.585 -4.750 10.133 1.00 95.19 520 SER A N 1
ATOM 4215 C CA . SER A 1 520 ? -24.167 -3.437 9.631 1.00 95.19 520 SER A CA 1
ATOM 4216 C C . SER A 1 520 ? -23.212 -3.553 8.442 1.00 95.19 520 SER A C 1
ATOM 4218 O O . SER A 1 520 ? -23.352 -2.826 7.459 1.00 95.19 520 SER A O 1
ATOM 4220 N N . ARG A 1 521 ? -22.256 -4.486 8.491 1.00 97.31 521 ARG A N 1
ATOM 4221 C CA . ARG A 1 521 ? -21.136 -4.552 7.541 1.00 97.31 521 ARG A CA 1
ATOM 4222 C C . ARG A 1 521 ? -21.449 -5.272 6.230 1.00 97.31 521 ARG A C 1
ATOM 4224 O O . ARG A 1 521 ? -20.769 -5.016 5.239 1.00 97.31 521 ARG A O 1
ATOM 4231 N N . LEU A 1 522 ? -22.495 -6.101 6.164 1.00 95.50 522 LEU A N 1
ATOM 4232 C CA . LEU A 1 522 ? -22.976 -6.636 4.878 1.00 95.50 522 LEU A CA 1
ATOM 4233 C C . LEU A 1 522 ? -23.638 -5.554 4.011 1.00 95.50 522 LEU A C 1
ATOM 4235 O O . LEU A 1 522 ? -23.670 -5.678 2.792 1.00 95.50 522 LEU A O 1
ATOM 4239 N N . GLY A 1 523 ? -24.147 -4.481 4.621 1.00 95.31 523 GLY A N 1
ATOM 4240 C CA . GLY A 1 523 ? -24.695 -3.325 3.907 1.00 95.31 523 GLY A CA 1
ATOM 4241 C C . GLY A 1 523 ? -23.718 -2.158 3.754 1.00 95.31 523 GLY A C 1
ATOM 4242 O O . GLY A 1 523 ? -24.082 -1.151 3.151 1.00 95.31 523 GLY A O 1
ATOM 4243 N N . ALA A 1 524 ? -22.509 -2.258 4.314 1.00 96.81 524 ALA A N 1
ATOM 4244 C CA . ALA A 1 524 ? -21.571 -1.146 4.365 1.00 96.81 524 ALA A CA 1
ATOM 4245 C C . ALA A 1 524 ? -20.888 -0.940 3.008 1.00 96.81 524 ALA A C 1
ATOM 4247 O O . ALA A 1 524 ? -20.131 -1.789 2.546 1.00 96.81 524 ALA A O 1
ATOM 4248 N N . TYR A 1 525 ? -21.175 0.197 2.378 1.00 97.81 525 TYR A N 1
ATOM 4249 C CA . TYR A 1 525 ? -20.603 0.610 1.104 1.00 97.81 525 TYR A CA 1
ATOM 4250 C C . TYR A 1 525 ? -20.635 2.140 1.037 1.00 97.81 525 TYR A C 1
ATOM 4252 O O . TYR A 1 525 ? -21.709 2.734 1.001 1.00 97.81 525 TYR A O 1
ATOM 4260 N N . SER A 1 526 ? -19.469 2.780 1.107 1.00 96.31 526 SER A N 1
ATOM 4261 C CA . SER A 1 526 ? -19.338 4.237 1.231 1.00 96.31 526 SER A CA 1
ATOM 4262 C C . SER A 1 526 ? -18.116 4.766 0.478 1.00 96.31 526 SER A C 1
ATOM 4264 O O . SER A 1 526 ? -17.175 4.028 0.184 1.00 96.31 526 SER A O 1
ATOM 4266 N N . GLY A 1 527 ? -18.134 6.062 0.158 1.00 94.69 527 GLY A N 1
ATOM 4267 C CA . GLY A 1 527 ? -17.104 6.732 -0.631 1.00 94.69 527 GLY A CA 1
ATOM 4268 C C . GLY A 1 527 ? -17.512 6.899 -2.091 1.00 94.69 527 GLY A C 1
ATOM 4269 O O . GLY A 1 527 ? -18.687 6.924 -2.435 1.00 94.69 527 GLY A O 1
ATOM 4270 N N . ARG A 1 528 ? -16.531 7.046 -2.974 1.00 95.25 528 ARG A N 1
ATOM 4271 C CA . ARG A 1 528 ? -16.771 7.236 -4.407 1.00 95.25 528 ARG A CA 1
ATOM 4272 C C . ARG A 1 528 ? -16.949 5.877 -5.090 1.00 95.25 528 ARG A C 1
ATOM 4274 O O . ARG A 1 528 ? -16.048 5.059 -4.964 1.00 95.25 528 ARG A O 1
ATOM 4281 N N . HIS A 1 529 ? -18.044 5.629 -5.819 1.00 94.56 529 HIS A N 1
ATOM 4282 C CA . HIS A 1 529 ? -18.304 4.323 -6.455 1.00 94.56 529 HIS A CA 1
ATOM 4283 C C . HIS A 1 529 ? -17.146 3.843 -7.351 1.00 94.56 529 HIS A C 1
ATOM 4285 O O . HIS A 1 529 ? -16.585 2.776 -7.108 1.00 94.56 529 HIS A O 1
ATOM 4291 N N . MET A 1 530 ? -16.758 4.653 -8.340 1.00 93.56 530 MET A N 1
ATOM 4292 C CA . MET A 1 530 ? -15.573 4.472 -9.188 1.00 93.56 530 MET A CA 1
ATOM 4293 C C . MET A 1 530 ? -14.682 5.705 -9.090 1.00 93.56 530 MET A C 1
ATOM 4295 O O . MET A 1 530 ? -15.169 6.796 -8.827 1.00 93.56 530 MET A O 1
ATOM 4299 N N . VAL A 1 531 ? -13.385 5.596 -9.368 1.00 89.88 531 VAL A N 1
ATOM 4300 C CA . VAL A 1 531 ? -12.434 6.714 -9.225 1.00 89.88 531 VAL A CA 1
ATOM 4301 C C . VAL A 1 531 ? -12.846 7.982 -9.988 1.00 89.88 531 VAL A C 1
ATOM 4303 O O . VAL A 1 531 ? -12.504 9.085 -9.572 1.00 89.88 531 VAL A O 1
ATOM 4306 N N . ASN A 1 532 ? -13.607 7.858 -11.077 1.00 87.56 532 ASN A N 1
ATOM 4307 C CA . ASN A 1 532 ? -14.094 8.976 -11.885 1.00 87.56 532 ASN A CA 1
ATOM 4308 C C . ASN A 1 532 ? -15.514 9.456 -11.525 1.00 87.56 532 ASN A C 1
ATOM 4310 O O . ASN A 1 532 ? -15.997 10.389 -12.168 1.00 87.56 532 ASN A O 1
ATOM 4314 N N . SER A 1 533 ? -16.196 8.853 -10.546 1.00 89.56 533 SER A N 1
ATOM 4315 C CA . SER A 1 533 ? -17.507 9.337 -10.099 1.00 89.56 533 SER A CA 1
ATOM 4316 C C . SER A 1 533 ? -17.382 10.731 -9.474 1.00 89.56 533 SER A C 1
ATOM 4318 O O . SER A 1 533 ? -16.399 11.053 -8.804 1.00 89.56 533 SER A O 1
ATOM 4320 N N . THR A 1 534 ? -18.379 11.580 -9.713 1.00 83.06 534 THR A N 1
ATOM 4321 C CA . THR A 1 534 ? -18.368 12.991 -9.295 1.00 83.06 534 THR A CA 1
ATOM 4322 C C . THR A 1 534 ? -18.842 13.215 -7.862 1.00 83.06 534 THR A C 1
ATOM 4324 O O . THR A 1 534 ? -18.559 14.267 -7.295 1.00 83.06 534 THR A O 1
ATOM 4327 N N . ASP A 1 535 ? -19.558 12.255 -7.280 1.00 86.06 535 ASP A N 1
ATOM 4328 C CA . ASP A 1 535 ? -20.045 12.294 -5.901 1.00 86.06 535 ASP A CA 1
ATOM 4329 C C . ASP A 1 535 ? -19.370 11.218 -5.027 1.00 86.06 535 ASP A C 1
ATOM 4331 O O . ASP A 1 535 ? -18.762 10.268 -5.523 1.00 86.06 535 ASP A O 1
ATOM 4335 N N . GLU A 1 536 ? -19.426 11.405 -3.705 1.00 87.50 536 GLU A N 1
ATOM 4336 C CA . GLU A 1 536 ? -18.917 10.449 -2.705 1.00 87.50 536 GLU A CA 1
ATOM 4337 C C . GLU A 1 536 ? -20.037 9.597 -2.080 1.00 87.50 536 GLU A C 1
ATOM 4339 O O . GLU A 1 536 ? -19.874 9.062 -0.981 1.00 87.50 536 GLU A O 1
ATOM 4344 N N . ASN A 1 537 ? -21.182 9.485 -2.758 1.00 91.31 537 ASN A N 1
ATOM 4345 C CA . ASN A 1 537 ? -22.366 8.804 -2.239 1.00 91.31 537 ASN A CA 1
ATOM 4346 C C . ASN A 1 537 ? -22.581 7.469 -2.950 1.00 91.31 537 ASN A C 1
ATOM 4348 O O . ASN A 1 537 ? -23.607 7.253 -3.595 1.00 91.31 537 ASN A O 1
ATOM 4352 N N . ALA A 1 538 ? -21.610 6.569 -2.807 1.00 95.38 538 ALA A N 1
ATOM 4353 C CA . ALA A 1 538 ? -21.735 5.207 -3.296 1.00 95.38 538 ALA A CA 1
ATOM 4354 C C . ALA A 1 538 ? -22.987 4.511 -2.730 1.00 95.38 538 ALA A C 1
ATOM 4356 O O . ALA A 1 538 ? -23.353 4.661 -1.562 1.00 95.38 538 ALA A O 1
ATOM 4357 N N . SER A 1 539 ? -23.638 3.730 -3.581 1.00 96.44 539 SER A N 1
ATOM 4358 C CA . SER A 1 539 ? -24.876 3.020 -3.309 1.00 96.44 539 SER A CA 1
ATOM 4359 C C . SER A 1 539 ? -24.751 1.547 -3.668 1.00 96.44 539 SER A C 1
ATOM 4361 O O . SER A 1 539 ? -24.138 1.156 -4.658 1.00 96.44 539 SER A O 1
ATOM 4363 N N . LEU A 1 540 ? -25.434 0.697 -2.904 1.00 96.94 540 LEU A N 1
ATOM 4364 C CA . LEU A 1 540 ? -25.550 -0.725 -3.217 1.00 96.94 540 LEU A CA 1
ATOM 4365 C C . LEU A 1 540 ? -26.243 -0.995 -4.567 1.00 96.94 540 LEU A C 1
ATOM 4367 O O . LEU A 1 540 ? -26.138 -2.106 -5.087 1.00 96.94 540 LEU A O 1
ATOM 4371 N N . GLN A 1 541 ? -26.965 -0.016 -5.125 1.00 97.06 541 GLN A N 1
ATOM 4372 C CA . GLN A 1 541 ? -27.567 -0.099 -6.461 1.00 97.06 541 GLN A CA 1
ATOM 4373 C C . GLN A 1 541 ? -26.603 0.271 -7.595 1.00 97.06 541 GLN A C 1
ATOM 4375 O O . GLN A 1 541 ? -26.948 0.032 -8.754 1.00 97.06 541 GLN A O 1
ATOM 4380 N N . ASP A 1 542 ? -25.428 0.823 -7.285 1.00 97.12 542 ASP A N 1
ATOM 4381 C CA . ASP A 1 542 ? -24.429 1.142 -8.299 1.00 97.12 542 ASP A CA 1
ATOM 4382 C C . ASP A 1 542 ? -23.994 -0.117 -9.050 1.00 97.12 542 ASP A C 1
ATOM 4384 O O . ASP A 1 542 ? -24.078 -1.234 -8.535 1.00 97.12 542 ASP A O 1
ATOM 4388 N N . VAL A 1 543 ? -23.539 0.056 -10.290 1.00 97.50 543 VAL A N 1
ATOM 4389 C CA . VAL A 1 543 ? -23.311 -1.047 -11.226 1.00 97.50 543 VAL A CA 1
ATOM 4390 C C . VAL A 1 543 ? -21.821 -1.335 -11.372 1.00 97.50 543 VAL A C 1
ATOM 4392 O O . VAL A 1 543 ? -21.060 -0.519 -11.885 1.00 97.50 543 VAL A O 1
ATOM 4395 N N . LEU A 1 544 ? -21.414 -2.546 -10.999 1.00 97.44 544 LEU A N 1
ATOM 4396 C CA . LEU A 1 544 ? -20.098 -3.094 -11.304 1.00 97.44 544 LEU A CA 1
ATOM 4397 C C . LEU A 1 544 ? -20.025 -3.440 -12.794 1.00 97.44 544 LEU A C 1
ATOM 4399 O O . LEU A 1 544 ? -20.797 -4.261 -13.298 1.00 97.44 544 LEU A O 1
ATOM 4403 N N . MET A 1 545 ? -19.092 -2.797 -13.493 1.00 96.44 545 MET A N 1
ATOM 4404 C CA . MET A 1 545 ? -18.919 -2.922 -14.940 1.00 96.44 545 MET A CA 1
ATOM 4405 C C . MET A 1 545 ? -17.891 -4.007 -15.286 1.00 96.44 545 MET A C 1
ATOM 4407 O O . MET A 1 545 ? -16.861 -4.113 -14.621 1.00 96.44 545 MET A O 1
ATOM 4411 N N . PHE A 1 546 ? -18.122 -4.754 -16.373 1.00 95.75 546 PHE A N 1
ATOM 4412 C CA . PHE A 1 546 ? -17.202 -5.795 -16.874 1.00 95.75 546 PHE A CA 1
ATOM 4413 C C . PHE A 1 546 ? -16.897 -5.685 -18.375 1.00 95.75 546 PHE A C 1
ATOM 4415 O O . PHE A 1 546 ? -16.420 -6.631 -18.997 1.00 95.75 546 PHE A O 1
ATOM 4422 N N . GLY A 1 547 ? -17.178 -4.528 -18.982 1.00 91.06 547 GLY A N 1
ATOM 4423 C CA . GLY A 1 547 ? -16.733 -4.207 -20.346 1.00 91.06 547 GLY A CA 1
ATOM 4424 C C . GLY A 1 547 ? -17.280 -5.122 -21.451 1.00 91.06 547 GLY A C 1
ATOM 4425 O O . GLY A 1 547 ? -16.735 -5.131 -22.551 1.00 91.06 547 GLY A O 1
ATOM 4426 N N . GLY A 1 548 ? -18.339 -5.887 -21.170 1.00 91.25 548 GLY A N 1
ATOM 4427 C CA . GLY A 1 548 ? -18.916 -6.858 -22.099 1.00 91.25 548 GLY A CA 1
ATOM 4428 C C . GLY A 1 548 ? -18.286 -8.253 -22.055 1.00 91.25 548 GLY A C 1
ATOM 4429 O O . GLY A 1 548 ? -18.732 -9.105 -22.817 1.00 91.25 548 GLY A O 1
ATOM 4430 N N . LEU A 1 549 ? -17.310 -8.513 -21.171 1.00 92.44 549 LEU A N 1
ATOM 4431 C CA . LEU A 1 549 ? -16.832 -9.878 -20.914 1.00 92.44 549 LEU A CA 1
ATOM 4432 C C . LEU A 1 549 ? -17.948 -10.738 -20.302 1.00 92.44 549 LEU A C 1
ATOM 4434 O O . LEU A 1 549 ? -18.177 -11.868 -20.721 1.00 92.44 549 LEU A O 1
ATOM 4438 N N . VAL A 1 550 ? -18.664 -10.167 -19.331 1.00 93.94 550 VAL A N 1
ATOM 4439 C CA . VAL A 1 550 ? -19.881 -10.721 -18.727 1.00 93.94 550 VAL A CA 1
ATOM 4440 C C . VAL A 1 550 ? -20.904 -9.608 -18.486 1.00 93.94 550 VAL A C 1
ATOM 4442 O O . VAL A 1 550 ? -20.614 -8.423 -18.676 1.00 93.94 550 VAL A O 1
ATOM 4445 N N . GLU A 1 551 ? -22.108 -9.984 -18.056 1.00 94.38 551 GLU A N 1
ATOM 4446 C CA . GLU A 1 551 ? -23.137 -9.034 -17.633 1.00 94.38 551 GLU A CA 1
ATOM 4447 C C . GLU A 1 551 ? -22.669 -8.185 -16.441 1.00 94.38 551 GLU A C 1
ATOM 4449 O O . GLU A 1 551 ? -22.108 -8.694 -15.469 1.00 94.38 551 GLU A O 1
ATOM 4454 N N . ASN A 1 552 ? -22.957 -6.883 -16.501 1.00 97.06 552 ASN A N 1
ATOM 4455 C CA . ASN A 1 552 ? -22.763 -5.977 -15.374 1.00 97.06 552 ASN A CA 1
ATOM 4456 C C . ASN A 1 552 ? -23.742 -6.322 -14.247 1.00 97.06 552 ASN A C 1
ATOM 4458 O O . ASN A 1 552 ? -24.894 -6.678 -14.510 1.00 97.06 552 ASN A O 1
ATOM 4462 N N . VAL A 1 553 ? -23.315 -6.168 -12.994 1.00 96.44 553 VAL A N 1
ATOM 4463 C CA . VAL A 1 553 ? -24.155 -6.487 -11.832 1.00 96.44 553 VAL A CA 1
ATOM 4464 C C . VAL A 1 553 ? -24.180 -5.345 -10.826 1.00 96.44 553 VAL A C 1
ATOM 4466 O O . VAL A 1 553 ? -23.172 -4.664 -10.656 1.00 96.44 553 VAL A O 1
ATOM 4469 N N . PRO A 1 554 ? -25.301 -5.111 -10.131 1.00 97.56 554 PRO A N 1
ATOM 4470 C CA . PRO A 1 554 ? -25.322 -4.155 -9.035 1.00 97.56 554 PRO A CA 1
ATOM 4471 C C . PRO A 1 554 ? -24.470 -4.624 -7.844 1.00 97.56 554 PRO A C 1
ATOM 4473 O O . PRO A 1 554 ? -24.383 -5.825 -7.573 1.00 97.56 554 PRO A O 1
ATOM 4476 N N . VAL A 1 555 ? -23.889 -3.675 -7.104 1.00 97.50 555 VAL A N 1
ATOM 4477 C CA . VAL A 1 555 ? -22.962 -3.918 -5.981 1.00 97.50 555 VAL A CA 1
ATOM 4478 C C . VAL A 1 555 ? -23.542 -4.873 -4.937 1.00 97.50 555 VAL A C 1
ATOM 4480 O O . VAL A 1 555 ? -22.821 -5.743 -4.454 1.00 97.50 555 VAL A O 1
ATOM 4483 N N . TRP A 1 556 ? -24.842 -4.788 -4.628 1.00 96.25 556 TRP A N 1
ATOM 4484 C CA . TRP A 1 556 ? -25.479 -5.668 -3.635 1.00 96.25 556 TRP A CA 1
ATOM 4485 C C . TRP A 1 556 ? -25.329 -7.169 -3.928 1.00 96.25 556 TRP A C 1
ATOM 4487 O O . TRP A 1 556 ? -25.430 -7.967 -3.000 1.00 96.25 556 TRP A O 1
ATOM 4497 N N . HIS A 1 557 ? -25.067 -7.575 -5.176 1.00 95.38 557 HIS A N 1
ATOM 4498 C CA . HIS A 1 557 ? -24.778 -8.975 -5.493 1.00 95.38 557 HIS A CA 1
ATOM 4499 C C . HIS A 1 557 ? -23.433 -9.461 -4.947 1.00 95.38 557 HIS A C 1
ATOM 4501 O O . HIS A 1 557 ? -23.295 -10.653 -4.691 1.00 95.38 557 HIS A O 1
ATOM 4507 N N . ALA A 1 558 ? -22.459 -8.569 -4.774 1.00 96.44 558 ALA A N 1
ATOM 4508 C CA . ALA A 1 558 ? -21.117 -8.906 -4.312 1.00 96.44 558 ALA A CA 1
ATOM 4509 C C . ALA A 1 558 ? -20.948 -8.763 -2.788 1.00 96.44 558 ALA A C 1
ATOM 4511 O O . ALA A 1 558 ? -19.918 -9.141 -2.239 1.00 96.44 558 ALA A O 1
ATOM 4512 N N . MET A 1 559 ? -21.933 -8.217 -2.075 1.00 96.38 559 MET A N 1
ATOM 4513 C CA . MET A 1 559 ? -21.752 -7.890 -0.658 1.00 96.38 559 MET A CA 1
ATOM 4514 C C . MET A 1 559 ? -21.784 -9.103 0.273 1.00 96.38 559 MET A C 1
ATOM 4516 O O . MET A 1 559 ? -21.120 -9.081 1.304 1.00 96.38 559 MET A O 1
ATOM 4520 N N . ASP A 1 560 ? -22.526 -10.149 -0.078 1.00 95.31 560 ASP A N 1
ATOM 4521 C CA . ASP A 1 560 ? -22.743 -11.329 0.762 1.00 95.31 560 ASP A CA 1
ATOM 4522 C C . ASP A 1 560 ? -22.317 -12.589 0.000 1.00 95.31 560 ASP A C 1
ATOM 4524 O O . ASP A 1 560 ? -22.917 -12.942 -1.016 1.00 95.31 560 ASP A O 1
ATOM 4528 N N . THR A 1 561 ? -21.259 -13.253 0.475 1.00 94.12 561 THR A N 1
ATOM 4529 C CA . THR A 1 561 ? -20.685 -14.439 -0.181 1.00 94.12 561 THR A CA 1
ATOM 4530 C C . THR A 1 561 ? -21.590 -15.666 -0.086 1.00 94.12 561 THR A C 1
ATOM 4532 O O . THR A 1 561 ? -21.406 -16.617 -0.844 1.00 94.12 561 THR A O 1
ATOM 4535 N N . GLU A 1 562 ? -22.575 -15.659 0.815 1.00 91.25 562 GLU A N 1
ATOM 4536 C CA . GLU A 1 562 ? -23.471 -16.788 1.079 1.00 91.25 562 GLU A CA 1
ATOM 4537 C C . GLU A 1 562 ? -24.858 -16.610 0.433 1.00 91.25 562 GLU A C 1
ATOM 4539 O O . GLU A 1 562 ? -25.773 -17.403 0.677 1.00 91.25 562 GLU A O 1
ATOM 4544 N N . ASN A 1 563 ? -25.040 -15.576 -0.398 1.00 85.62 563 ASN A N 1
ATOM 4545 C CA . ASN A 1 563 ? -26.340 -15.210 -0.948 1.00 85.62 563 ASN A CA 1
ATOM 4546 C C . ASN A 1 563 ? -26.298 -14.841 -2.442 1.00 85.62 563 ASN A C 1
ATOM 4548 O O . ASN A 1 563 ? -25.296 -14.415 -3.015 1.00 85.62 563 ASN A O 1
ATOM 4552 N N . GLY A 1 564 ? -27.458 -14.950 -3.092 1.00 82.19 564 GLY A N 1
ATOM 4553 C CA . GLY A 1 564 ? -27.622 -14.610 -4.501 1.00 82.19 564 GLY A CA 1
ATOM 4554 C C . GLY A 1 564 ? -26.895 -15.583 -5.431 1.00 82.19 564 GLY A C 1
ATOM 4555 O O . GLY A 1 564 ? -27.173 -16.777 -5.408 1.00 82.19 564 GLY A O 1
ATOM 4556 N N . LYS A 1 565 ? -26.033 -15.049 -6.310 1.00 83.75 565 LYS A N 1
ATOM 4557 C CA . LYS A 1 565 ? -25.210 -15.854 -7.234 1.00 83.75 565 LYS A CA 1
ATOM 4558 C C . LYS A 1 565 ? -23.882 -16.290 -6.598 1.00 83.75 565 LYS A C 1
ATOM 4560 O O . LYS A 1 565 ? -23.212 -17.158 -7.153 1.00 83.75 565 LYS A O 1
ATOM 4565 N N . LEU A 1 566 ? -23.507 -15.693 -5.463 1.00 89.50 566 LEU A N 1
ATOM 4566 C CA . LEU A 1 566 ? -22.385 -16.159 -4.658 1.00 89.50 566 LEU A CA 1
ATOM 4567 C C . LEU A 1 566 ? -22.868 -17.263 -3.711 1.00 89.50 566 LEU A C 1
ATOM 4569 O O . LEU A 1 566 ? -24.028 -17.288 -3.299 1.00 89.50 566 LEU A O 1
ATOM 4573 N N . CYS A 1 567 ? -21.981 -18.212 -3.427 1.00 88.75 567 CYS A N 1
ATOM 4574 C CA . CYS A 1 567 ? -22.245 -19.318 -2.514 1.00 88.75 567 CYS A CA 1
ATOM 4575 C C . CYS A 1 567 ? -20.920 -19.933 -2.041 1.00 88.75 567 CYS A C 1
ATOM 4577 O O . CYS A 1 567 ? -20.502 -20.996 -2.501 1.00 88.75 567 CYS A O 1
ATOM 4579 N N . TYR A 1 568 ? -20.214 -19.228 -1.161 1.00 88.25 568 TYR A N 1
ATOM 4580 C CA . TYR A 1 568 ? -18.980 -19.717 -0.552 1.00 88.25 568 TYR A CA 1
ATOM 4581 C C . TYR A 1 568 ? -18.703 -19.042 0.795 1.00 88.25 568 TYR A C 1
ATOM 4583 O O . TYR A 1 568 ? -19.245 -17.983 1.118 1.00 88.25 568 TYR A O 1
ATOM 4591 N N . ARG A 1 569 ? -17.827 -19.678 1.572 1.00 89.75 569 ARG A N 1
ATOM 4592 C CA . ARG A 1 569 ? -17.232 -19.134 2.792 1.00 89.75 569 ARG A CA 1
ATOM 4593 C C . ARG A 1 569 ? -15.736 -19.431 2.785 1.00 89.75 569 ARG A C 1
ATOM 4595 O O . ARG A 1 569 ? -15.293 -20.344 2.088 1.00 89.75 569 ARG A O 1
ATOM 4602 N N . TYR A 1 570 ? -14.984 -18.682 3.574 1.00 85.00 570 TYR A N 1
ATOM 4603 C CA . TYR A 1 570 ? -13.567 -18.958 3.776 1.00 85.00 570 TYR A CA 1
ATOM 4604 C C . TYR A 1 570 ? -13.363 -20.059 4.813 1.00 85.00 570 TYR A C 1
ATOM 4606 O O . TYR A 1 570 ? -13.998 -19.993 5.893 1.00 85.00 570 TYR A O 1
#

Mean predicted aligned error: 19.42 Å

Nearest PDB structures (foldseek):
  4j3q-assembly1_B  TM=8.735E-01  e=2.058E-16  Aspergillus oryzae
  4j3r-assembly1_A  TM=8.726E-01  e=2.676E-16  Aspergillus oryzae
  6z1s-assembly1_A  TM=8.233E-01  e=4.378E-14  Thermothelomyces thermophilus ATCC 42464
  6j2u-assembly1_B  TM=7.620E-01  e=4.097E-10  Streptomyces avermitilis
  8bbq-assembly1_B  TM=6.273E-01  e=1.426E-05  Verrucomicrobium spinosum

pLDDT: mean 78.97, std 22.93, range [23.77, 98.69]

Radius of gyration: 35.54 Å; Cα contacts (8 Å, |Δi|>4): 791; chains: 1; bounding box: 111×78×104 Å

Foldseek 3Di:
DDPPQDPQHDLQQDGQLDQPVLRVVWDKDKDFDAFDWDADLQRDIDGDDPVDPDQDQDDDDDLSNLVVLCVQQFLFKWFDDPVRQCSNPPPPSVVQADPVQRGRIGGDLSSLLSVLVSLVRVVVCCVVDPPPDPCSPDVVNVVSVVSNVVVCVVVPWPFDWDWDQHNSVRGTDTDRRGIGIDIPCVSSSPPPPVTRTPVSVPPVSCVVPVPPVCVVVVVVVVVVVVPPPDDDDDDDDDDDDDDDDDDDDDDDDDDDDDDDDDDDDDDDDDDDDDDDDDDPPPPDPDDDFPADAQDAFQPPFHLLVLLVQQQVACDPPDDPGGNLLLLLVLLLPQVQQCPPWLNNLLLLLVSLVVVQVSSCVRPVGDHHQHAHQCQVCLQPVQPDPLQPQERHQHHAADPPADQDAQSFHQGCGHDQSVRWHQDARPDGRTDHQTWDADPRVLSNVLRNVLSYPVNLVVLLPDDASSVSVCSLRVRQVQSVLNRGGGSCVGSSNSSRVNVSNHSVVSNQSLLSSCVVPVVDSLQHGWAHNTNPRPDGGDHQQDWNDRPPPDDIDRSNCSSDQCDDPHRYHD

Secondary structure (DSSP, 8-state):
------TTEETTTEETTS-GGGGGG-EEEEEE-----EE-TT--EEPPP--------SSS--HHHHHHHHHHHTT--EEEPHHHHHHHH-TTGGGGEETTTTEEEE--HHHHHHHHHHHHHHHT-TTTS----SSSSHHHHHHHHHHHHHHHHHH-------EEEETTTTEEEE----EEEEEE-GGGS---GGGB-GGGGG-HHHHTTHHHHHHHHHHHHHHSTTS-----------------------------------------------------------------B--SSTTS--SHHHHHHHTTSBPSSSTT-BHHHHHHHHIIIIIHHHTTSTTHHHHHHHHHHHHHHHHHHHH---S------HHHHTT-GGG-GGG-TTTSS---B-TTSPP-STT-EEB-SSTTTT----EETTEE-----EE-PPPHHHHIIIIIHHHSHHHHHHHTT--SHHHHHHIIIIIIIHHHHHHH-GGGGSTTGGGSTHHHHHHHHHHHHHHHHHHHSHHHHTS---B-SSTT-S-SB--TTSEE--TTSS--EEGGGTS-TTSTT---B-

Organism: NCBI:txid1276532

Solvent-accessible surface area (backbone atoms only — not comparable to full-atom values): 34062 Å² total; per-residue (Å²): 135,84,81,78,74,57,95,55,47,40,92,79,62,39,44,76,83,48,62,71,89,50,36,85,43,56,40,80,44,81,45,66,45,78,72,45,70,43,62,41,80,86,40,51,74,44,62,74,82,85,82,68,96,65,93,54,80,79,77,81,94,46,75,66,35,54,46,53,52,44,66,67,31,59,71,39,36,29,50,44,53,71,66,54,39,39,70,65,59,42,88,71,38,75,78,55,53,33,82,92,74,74,35,31,70,43,62,53,66,70,28,53,46,48,45,32,49,52,54,53,59,44,63,77,40,57,93,78,40,78,73,86,45,94,74,68,36,71,71,44,48,54,50,30,54,52,48,44,52,50,52,52,65,72,65,56,82,82,74,84,69,52,71,45,77,36,79,25,72,73,46,69,45,71,47,62,57,42,79,42,85,41,72,47,58,74,73,54,53,79,81,57,72,90,36,55,33,83,73,50,80,70,54,69,87,56,64,86,55,59,80,59,59,59,55,59,56,50,55,61,59,60,68,61,68,78,77,70,86,80,82,88,83,88,87,86,88,85,86,89,88,87,88,84,90,91,89,88,86,91,82,93,85,91,89,86,88,85,92,88,89,91,89,85,88,85,90,88,87,88,86,88,83,92,77,92,74,91,73,92,75,79,82,69,88,74,77,84,71,71,78,46,72,52,64,84,64,76,80,81,57,66,59,64,64,25,52,58,46,33,61,68,37,74,32,92,84,43,86,99,36,20,53,40,52,44,49,16,48,42,33,40,70,49,43,61,39,22,43,92,26,46,32,34,64,43,48,52,52,46,48,51,53,53,48,48,50,48,29,32,72,77,44,64,48,81,64,74,78,45,43,49,68,50,60,76,26,20,87,47,61,87,73,32,66,59,33,32,46,86,77,33,61,13,58,56,22,43,90,87,49,68,71,74,44,62,84,3,9,44,24,76,42,33,82,44,30,80,38,64,41,54,52,55,52,98,41,84,42,77,42,56,38,26,19,27,57,43,56,67,73,53,34,42,62,54,40,22,65,45,33,26,68,68,42,47,57,51,54,66,64,50,85,53,47,45,60,33,52,45,44,48,44,62,54,53,52,55,38,48,23,69,34,43,11,3,38,38,52,40,59,16,19,50,62,35,76,63,42,61,22,46,52,40,32,54,44,44,54,50,50,55,50,24,66,76,44,48,92,59,42,47,73,53,60,36,36,26,42,31,54,82,49,92,54,61,76,31,50,56,77,42,69,44,75,46,93,74,80,49,85,64,43,43,41,59,55,47,50,40,48,75,38,88,92,35,51,42,49,108